Protein AF-A0A9D8SHC4-F1 (afdb_monomer)

Structure (mmCIF, N/CA/C/O backbone):
data_AF-A0A9D8SHC4-F1
#
_entry.id   AF-A0A9D8SHC4-F1
#
loop_
_atom_site.group_PDB
_atom_site.id
_atom_site.type_symbol
_atom_site.label_atom_id
_atom_site.label_alt_id
_atom_site.label_comp_id
_atom_site.label_asym_id
_atom_site.label_entity_id
_atom_site.label_seq_id
_atom_site.pdbx_PDB_ins_code
_atom_site.Cartn_x
_atom_site.Cartn_y
_atom_site.Cartn_z
_atom_site.occupancy
_atom_site.B_iso_or_equiv
_atom_site.auth_seq_id
_atom_site.auth_comp_id
_atom_site.auth_asym_id
_atom_site.auth_atom_id
_atom_site.pdbx_PDB_model_num
ATOM 1 N N . TYR A 1 1 ? 24.421 2.651 -11.722 1.00 79.12 1 TYR A N 1
ATOM 2 C CA . TYR A 1 1 ? 25.883 2.470 -11.825 1.00 79.12 1 TYR A CA 1
ATOM 3 C C . TYR A 1 1 ? 26.238 1.438 -10.784 1.00 79.12 1 TYR A C 1
ATOM 5 O O . TYR A 1 1 ? 25.639 1.507 -9.728 1.00 79.12 1 TYR A O 1
ATOM 13 N N . GLY A 1 2 ? 27.066 0.448 -11.086 1.00 84.69 2 GLY A N 1
ATOM 14 C CA . GLY A 1 2 ? 27.231 -0.722 -10.224 1.00 84.69 2 GLY A CA 1
ATOM 15 C C . GLY A 1 2 ? 27.632 -1.954 -11.015 1.00 84.69 2 GLY A C 1
ATOM 16 O O . GLY A 1 2 ? 27.983 -1.847 -12.187 1.00 84.69 2 GLY A O 1
ATOM 17 N N . SER A 1 3 ? 27.525 -3.120 -10.388 1.00 88.50 3 SER A N 1
ATOM 18 C CA . SER A 1 3 ? 27.647 -4.398 -11.089 1.00 88.50 3 SER A CA 1
ATOM 19 C C . SER A 1 3 ? 26.666 -4.512 -12.257 1.00 88.50 3 SER A C 1
ATOM 21 O O . SER A 1 3 ? 25.496 -4.151 -12.129 1.00 88.50 3 SER A O 1
ATOM 23 N N . LEU A 1 4 ? 27.123 -5.070 -13.375 1.00 89.75 4 LEU A N 1
ATOM 24 C CA . LEU A 1 4 ? 26.248 -5.513 -14.453 1.00 89.75 4 LEU A CA 1
ATOM 25 C C . LEU A 1 4 ? 25.757 -6.928 -14.164 1.00 89.75 4 LEU A C 1
ATOM 27 O O . LEU A 1 4 ? 26.525 -7.797 -13.737 1.00 89.75 4 LEU A O 1
ATOM 31 N N . ILE A 1 5 ? 24.469 -7.145 -14.407 1.00 89.75 5 ILE A N 1
ATOM 32 C CA . ILE A 1 5 ? 23.789 -8.415 -14.176 1.00 89.75 5 ILE A CA 1
ATOM 33 C C . ILE A 1 5 ? 23.020 -8.854 -15.415 1.00 89.75 5 ILE A C 1
ATOM 35 O O . ILE A 1 5 ? 22.594 -8.027 -16.221 1.00 89.75 5 ILE A O 1
ATOM 39 N N . LEU A 1 6 ? 22.814 -10.160 -15.516 1.00 89.00 6 LEU A N 1
ATOM 40 C CA . LEU A 1 6 ? 21.808 -10.780 -16.361 1.00 89.00 6 LEU A CA 1
ATOM 41 C C . LEU A 1 6 ? 20.685 -11.292 -15.458 1.00 89.00 6 LEU A C 1
ATOM 43 O O . LEU A 1 6 ? 20.963 -11.869 -14.408 1.00 89.00 6 LEU A O 1
ATOM 47 N N . ILE A 1 7 ? 19.441 -11.058 -15.868 1.00 90.62 7 ILE A N 1
ATOM 48 C CA . ILE A 1 7 ? 18.246 -11.571 -15.195 1.00 90.62 7 ILE A CA 1
ATOM 49 C C . ILE A 1 7 ? 17.617 -12.604 -16.126 1.00 90.62 7 ILE A C 1
ATOM 51 O O . ILE A 1 7 ? 17.282 -12.266 -17.263 1.00 90.62 7 ILE A O 1
ATOM 55 N N . ASP A 1 8 ? 17.470 -13.838 -15.653 1.00 90.69 8 ASP A N 1
ATOM 56 C CA . ASP A 1 8 ? 16.749 -14.895 -16.355 1.00 90.69 8 ASP A CA 1
ATOM 57 C C . ASP A 1 8 ? 15.315 -15.000 -15.807 1.00 90.69 8 ASP A C 1
ATOM 59 O O . ASP A 1 8 ? 15.115 -15.528 -14.712 1.00 90.69 8 ASP A O 1
ATOM 63 N N . PRO A 1 9 ? 14.298 -14.514 -16.541 1.00 88.50 9 PRO A N 1
ATOM 64 C CA . PRO A 1 9 ? 12.915 -14.547 -16.077 1.00 88.50 9 PRO A CA 1
ATOM 65 C C . PRO A 1 9 ? 12.303 -15.957 -16.079 1.00 88.50 9 PRO A C 1
ATOM 67 O O . PRO A 1 9 ? 11.176 -16.118 -15.616 1.00 88.50 9 PRO A O 1
ATOM 70 N N . GLN A 1 10 ? 12.984 -16.970 -16.629 1.00 89.44 10 GLN A N 1
ATOM 71 C CA . GLN A 1 10 ? 12.513 -18.359 -16.605 1.00 89.44 10 GLN A CA 1
ATOM 72 C C . GLN A 1 10 ? 12.893 -19.073 -15.306 1.00 89.44 10 GLN A C 1
ATOM 74 O O . GLN A 1 10 ? 12.234 -20.040 -14.920 1.00 89.44 10 GLN A O 1
ATOM 79 N N . VAL A 1 11 ? 13.933 -18.595 -14.622 1.00 90.75 11 VAL A N 1
ATOM 80 C CA . VAL A 1 11 ? 14.340 -19.112 -13.319 1.00 90.75 11 VAL A CA 1
ATOM 81 C C . VAL A 1 11 ? 13.438 -18.505 -12.255 1.00 90.75 11 VAL A C 1
ATOM 83 O O . VAL A 1 11 ? 13.309 -17.287 -12.143 1.00 90.75 11 VAL A O 1
ATOM 86 N N . LYS A 1 12 ? 12.810 -19.372 -11.460 1.00 87.19 12 LYS A N 1
ATOM 87 C CA . LYS A 1 12 ? 11.974 -18.944 -10.341 1.00 87.19 12 LYS A CA 1
ATOM 88 C C . LYS A 1 12 ? 12.819 -18.196 -9.313 1.00 87.19 12 LYS A C 1
ATOM 90 O O . LYS A 1 12 ? 13.886 -18.670 -8.930 1.00 87.19 12 LYS A O 1
ATOM 95 N N . ASP A 1 13 ? 12.310 -17.061 -8.843 1.00 83.94 13 ASP A N 1
ATOM 96 C CA . ASP A 1 13 ? 12.918 -16.333 -7.733 1.00 83.94 13 ASP A CA 1
ATOM 97 C C . ASP A 1 13 ? 12.783 -17.144 -6.436 1.00 83.94 13 ASP A C 1
ATOM 99 O O . ASP A 1 13 ? 11.680 -17.464 -5.982 1.00 83.94 13 ASP A O 1
ATOM 103 N N . ASP A 1 14 ? 13.922 -17.498 -5.856 1.00 86.06 14 ASP A N 1
ATOM 104 C CA . ASP A 1 14 ? 14.050 -18.220 -4.595 1.00 86.06 14 ASP A CA 1
ATOM 105 C C . ASP A 1 14 ? 14.291 -17.281 -3.400 1.00 86.06 14 ASP A C 1
ATOM 107 O O . ASP A 1 14 ? 14.556 -17.744 -2.291 1.00 86.06 14 ASP A O 1
ATOM 111 N N . ASN A 1 15 ? 14.186 -15.963 -3.617 1.00 80.25 15 ASN A N 1
ATOM 112 C CA . ASN A 1 15 ? 14.586 -14.895 -2.699 1.00 80.25 15 ASN A CA 1
ATOM 113 C C . ASN A 1 15 ? 16.090 -14.903 -2.353 1.00 80.25 15 ASN A C 1
ATOM 115 O O . ASN A 1 15 ? 16.513 -14.214 -1.423 1.00 80.25 15 ASN A O 1
ATOM 119 N N . LEU A 1 16 ? 16.907 -15.659 -3.094 1.00 86.44 16 LEU A N 1
ATOM 120 C CA . LEU A 1 16 ? 18.363 -15.757 -2.947 1.00 86.44 16 LEU A CA 1
ATOM 121 C C . LEU A 1 16 ? 19.082 -15.411 -4.258 1.00 86.44 16 LEU A C 1
ATOM 123 O O . LEU A 1 16 ? 20.244 -15.768 -4.452 1.00 86.44 16 LEU A O 1
ATOM 127 N N . MET A 1 17 ? 18.410 -14.653 -5.131 1.00 87.12 17 MET A N 1
ATOM 128 C CA . MET A 1 17 ? 18.941 -14.169 -6.405 1.00 87.12 17 MET A CA 1
ATOM 129 C C . MET A 1 17 ? 19.239 -15.277 -7.432 1.00 87.12 17 MET A C 1
ATOM 131 O O . MET A 1 17 ? 20.052 -15.040 -8.324 1.00 87.12 17 MET A O 1
ATOM 135 N N . ALA A 1 18 ? 18.586 -16.450 -7.383 1.00 91.25 18 ALA A N 1
ATOM 136 C CA . ALA A 1 18 ? 18.826 -17.527 -8.361 1.00 91.25 18 ALA A CA 1
ATOM 137 C C . ALA A 1 18 ? 18.662 -17.091 -9.827 1.00 91.25 18 ALA A C 1
ATOM 139 O O . ALA A 1 18 ? 19.400 -17.547 -10.700 1.00 91.25 18 ALA A O 1
ATOM 140 N N . ALA A 1 19 ? 17.726 -16.177 -10.098 1.00 91.62 19 ALA A N 1
ATOM 141 C CA . ALA A 1 19 ? 17.494 -15.622 -11.430 1.00 91.62 19 ALA A CA 1
ATOM 142 C C . ALA A 1 19 ? 18.561 -14.603 -11.877 1.00 91.62 19 ALA A C 1
ATOM 144 O O . ALA A 1 19 ? 18.546 -14.157 -13.024 1.00 91.62 19 ALA A O 1
ATOM 145 N N . ILE A 1 20 ? 19.473 -14.193 -10.990 1.00 91.81 20 ILE A N 1
ATOM 146 C CA . ILE A 1 20 ? 20.444 -13.129 -11.240 1.00 91.81 20 ILE A CA 1
ATOM 147 C C . ILE A 1 20 ? 21.838 -13.727 -11.395 1.00 91.81 20 ILE A C 1
ATOM 149 O O . ILE A 1 20 ? 22.409 -14.310 -10.476 1.00 91.81 20 ILE A O 1
ATOM 153 N N . ARG A 1 21 ? 22.459 -13.463 -12.542 1.00 88.81 21 ARG A N 1
ATOM 154 C CA . ARG A 1 21 ? 23.879 -13.735 -12.767 1.00 88.81 21 ARG A CA 1
ATOM 155 C C . ARG A 1 21 ? 24.660 -12.431 -12.811 1.00 88.81 21 ARG A C 1
ATOM 157 O O . ARG A 1 21 ? 24.413 -11.581 -13.663 1.00 88.81 21 ARG A O 1
ATOM 164 N N . ARG A 1 22 ? 25.660 -12.285 -11.939 1.00 88.81 22 ARG A N 1
ATOM 165 C CA . ARG A 1 22 ? 26.590 -11.146 -11.975 1.00 88.81 22 ARG A CA 1
ATOM 166 C C . ARG A 1 22 ? 27.626 -11.345 -13.086 1.00 88.81 22 ARG A C 1
ATOM 168 O O . ARG A 1 22 ? 28.327 -12.351 -13.100 1.00 88.81 22 ARG A O 1
ATOM 175 N N . ILE A 1 23 ? 27.712 -10.388 -14.009 1.00 88.88 23 ILE A N 1
ATOM 176 C CA . ILE A 1 23 ? 28.666 -10.403 -15.134 1.00 88.88 23 ILE A CA 1
ATOM 177 C C . ILE A 1 23 ? 29.994 -9.748 -14.729 1.00 88.88 23 ILE A C 1
ATOM 179 O O . ILE A 1 23 ? 31.056 -10.153 -15.186 1.00 88.88 23 ILE A O 1
ATOM 183 N N . THR A 1 24 ? 29.944 -8.758 -13.837 1.00 88.94 24 THR A N 1
ATOM 184 C CA . THR A 1 24 ? 31.119 -8.023 -13.339 1.00 88.94 24 THR A CA 1
ATOM 185 C C . THR A 1 24 ? 31.320 -8.308 -11.846 1.00 88.94 24 THR A C 1
ATOM 187 O O . THR A 1 24 ? 30.924 -7.491 -11.008 1.00 88.94 24 THR A O 1
ATOM 190 N N . PRO A 1 25 ? 31.854 -9.487 -11.469 1.00 85.62 25 PRO A N 1
ATOM 191 C CA . PRO A 1 25 ? 32.025 -9.873 -10.066 1.00 85.62 25 PRO A CA 1
ATOM 192 C C . PRO A 1 25 ? 33.078 -9.041 -9.328 1.00 85.62 25 PRO A C 1
ATOM 194 O O . PRO A 1 25 ? 33.133 -9.067 -8.105 1.00 85.62 25 PRO A O 1
ATOM 197 N N . ASP A 1 26 ? 33.890 -8.276 -10.060 1.00 83.75 26 ASP A N 1
ATOM 198 C CA . ASP A 1 26 ? 34.841 -7.313 -9.511 1.00 83.75 26 ASP A CA 1
ATOM 199 C C . ASP A 1 26 ? 34.165 -6.086 -8.877 1.00 83.75 26 ASP A C 1
ATOM 201 O O . ASP A 1 26 ? 34.848 -5.280 -8.245 1.00 83.75 26 ASP A O 1
ATOM 205 N N . GLN A 1 27 ? 32.847 -5.928 -9.042 1.00 84.44 27 GLN A N 1
ATOM 206 C CA . GLN A 1 27 ? 32.063 -4.875 -8.403 1.00 84.44 27 GLN A CA 1
ATOM 207 C C . GLN A 1 27 ? 31.023 -5.442 -7.450 1.00 84.44 27 GLN A C 1
ATOM 209 O O . GLN A 1 27 ? 30.544 -6.570 -7.588 1.00 84.44 27 GLN A O 1
ATOM 214 N N . LEU A 1 28 ? 30.655 -4.602 -6.487 1.00 83.69 28 LEU A N 1
ATOM 215 C CA . LEU A 1 28 ? 29.577 -4.872 -5.551 1.00 83.69 28 LEU A CA 1
ATOM 216 C C . LEU A 1 28 ? 28.238 -4.353 -6.085 1.00 83.69 28 LEU A C 1
ATOM 218 O O . LEU A 1 28 ? 28.172 -3.575 -7.047 1.00 83.69 28 LEU A O 1
ATOM 222 N N . PHE A 1 29 ? 27.154 -4.772 -5.450 1.00 85.06 29 PHE A N 1
ATOM 223 C CA . PHE A 1 29 ? 25.852 -4.143 -5.580 1.00 85.06 29 PHE A CA 1
ATOM 224 C C . PHE A 1 29 ? 25.810 -2.849 -4.747 1.00 85.06 29 PHE A C 1
ATOM 226 O O . PHE A 1 29 ? 25.962 -2.903 -3.523 1.00 85.06 29 PHE A O 1
ATOM 233 N N . PRO A 1 30 ? 25.607 -1.676 -5.380 1.00 76.69 30 PRO A N 1
ATOM 234 C CA . PRO A 1 30 ? 25.737 -0.384 -4.710 1.00 76.69 30 PRO A CA 1
ATOM 235 C C . PRO A 1 30 ? 24.843 -0.178 -3.484 1.00 76.69 30 PRO A C 1
ATOM 237 O O . PRO A 1 30 ? 25.234 0.496 -2.542 1.00 76.69 30 PRO A O 1
ATOM 240 N N . GLU A 1 31 ? 23.647 -0.753 -3.461 1.00 74.56 31 GLU A N 1
ATOM 241 C CA . GLU A 1 31 ? 22.685 -0.478 -2.386 1.00 74.56 31 GLU A CA 1
ATOM 242 C C . GLU A 1 31 ? 22.618 -1.588 -1.332 1.00 74.56 31 GLU A C 1
ATOM 244 O O . GLU A 1 31 ? 22.220 -1.327 -0.197 1.00 74.56 31 GLU A O 1
ATOM 249 N N . SER A 1 32 ? 23.067 -2.800 -1.665 1.00 76.38 32 SER A N 1
ATOM 250 C CA . SER A 1 32 ? 22.987 -3.969 -0.781 1.00 76.38 32 SER A CA 1
ATOM 251 C C . SER A 1 32 ? 24.331 -4.404 -0.194 1.00 76.38 32 SER A C 1
ATOM 253 O O . SER A 1 32 ? 24.356 -4.917 0.919 1.00 76.38 32 SER A O 1
ATOM 255 N N . GLU A 1 33 ? 25.456 -4.166 -0.875 1.00 78.06 33 GLU A N 1
ATOM 256 C CA . GLU A 1 33 ? 26.766 -4.694 -0.456 1.00 78.06 33 GLU A CA 1
ATOM 257 C C . GLU A 1 33 ? 27.743 -3.612 0.043 1.00 78.06 33 GLU A C 1
ATOM 259 O O . GLU A 1 33 ? 28.672 -3.928 0.788 1.00 78.06 33 GLU A O 1
ATOM 264 N N . ILE A 1 34 ? 27.533 -2.322 -0.277 1.00 68.56 34 ILE A N 1
ATOM 265 C CA . ILE A 1 34 ? 28.439 -1.230 0.162 1.00 68.56 34 ILE A CA 1
ATOM 266 C C . ILE A 1 34 ? 28.543 -1.144 1.690 1.00 68.56 34 ILE A C 1
ATOM 268 O O . ILE A 1 34 ? 29.620 -0.873 2.224 1.00 68.56 34 ILE A O 1
ATOM 272 N N . ARG A 1 35 ? 27.442 -1.399 2.412 1.00 61.75 35 ARG A N 1
ATOM 273 C CA . ARG A 1 35 ? 27.389 -1.301 3.884 1.00 61.75 35 ARG A CA 1
ATOM 274 C C . ARG A 1 35 ? 28.319 -2.292 4.600 1.00 61.75 35 ARG A C 1
ATOM 276 O O . ARG A 1 35 ? 28.530 -2.147 5.799 1.00 61.75 35 ARG A O 1
ATOM 283 N N . HIS A 1 36 ? 28.908 -3.245 3.876 1.00 56.78 36 HIS A N 1
ATOM 284 C CA . HIS A 1 36 ? 29.832 -4.254 4.395 1.00 56.78 36 HIS A CA 1
ATOM 285 C C . HIS A 1 36 ? 31.318 -3.935 4.130 1.00 56.78 36 HIS A C 1
ATOM 287 O O . HIS A 1 36 ? 32.153 -4.835 4.146 1.00 56.78 36 HIS A O 1
ATOM 293 N N . GLY A 1 37 ? 31.672 -2.658 3.925 1.00 52.78 37 GLY A N 1
ATOM 294 C CA . GLY A 1 37 ? 33.072 -2.202 3.875 1.00 52.78 37 GLY A CA 1
ATOM 295 C C . GLY A 1 37 ? 33.707 -2.186 2.480 1.00 52.78 37 GLY A C 1
ATOM 296 O O . GLY A 1 37 ? 34.930 -2.146 2.359 1.00 52.78 37 GLY A O 1
ATOM 297 N N . GLY A 1 38 ? 32.892 -2.216 1.423 1.00 55.50 38 GLY A N 1
ATOM 298 C CA . GLY A 1 38 ? 33.356 -2.161 0.039 1.00 55.50 38 GLY A CA 1
ATOM 299 C C . GLY A 1 38 ? 33.808 -0.772 -0.418 1.00 55.50 38 GLY A C 1
ATOM 300 O O . GLY A 1 38 ? 33.253 0.2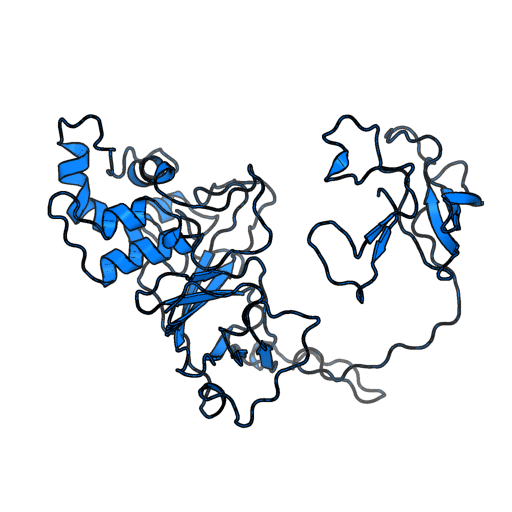47 -0.009 1.00 55.50 38 GLY A O 1
ATOM 301 N N . THR A 1 39 ? 34.795 -0.726 -1.319 1.00 59.25 39 THR A N 1
ATOM 302 C CA . THR A 1 39 ? 35.121 0.497 -2.073 1.00 59.25 39 THR A CA 1
ATOM 303 C C . THR A 1 39 ? 34.015 0.824 -3.084 1.00 59.25 39 THR A C 1
ATOM 305 O O . THR A 1 39 ? 33.149 -0.003 -3.365 1.00 59.25 39 THR A O 1
ATOM 308 N N . ASN A 1 40 ? 34.018 2.054 -3.608 1.00 63.00 40 ASN A N 1
ATOM 309 C CA . ASN A 1 40 ? 32.971 2.589 -4.481 1.00 63.00 40 ASN A CA 1
ATOM 310 C C . ASN A 1 40 ? 32.655 1.653 -5.676 1.00 63.00 40 ASN A C 1
ATOM 312 O O . ASN A 1 40 ? 33.487 1.533 -6.579 1.00 63.00 40 ASN A O 1
ATOM 316 N N . PRO A 1 41 ? 31.465 1.023 -5.726 1.00 65.25 41 PRO A N 1
ATOM 317 C CA . PRO A 1 41 ? 31.156 -0.015 -6.710 1.00 65.25 41 PRO A CA 1
ATOM 318 C C . PRO A 1 41 ? 30.604 0.530 -8.029 1.00 65.25 41 PRO A C 1
ATOM 320 O O . PRO A 1 41 ? 30.234 -0.233 -8.920 1.00 65.25 41 PRO A O 1
ATOM 323 N N . ASN A 1 42 ? 30.518 1.852 -8.177 1.00 78.06 42 ASN A N 1
ATOM 324 C CA . ASN A 1 42 ? 29.835 2.508 -9.290 1.00 78.06 42 ASN A CA 1
ATOM 325 C C . ASN A 1 42 ? 30.691 2.584 -10.563 1.00 78.06 42 ASN A C 1
ATOM 327 O O . ASN A 1 42 ? 30.701 3.611 -11.244 1.00 78.06 42 ASN A O 1
ATOM 331 N N . ARG A 1 43 ? 31.415 1.507 -10.889 1.00 85.00 43 ARG A N 1
ATOM 332 C CA . ARG A 1 43 ? 32.349 1.498 -12.018 1.00 85.00 43 ARG A CA 1
ATOM 333 C C . ARG A 1 43 ? 31.707 1.170 -13.351 1.00 85.00 43 ARG A C 1
ATOM 335 O O . ARG A 1 43 ? 32.214 1.664 -14.347 1.00 85.00 43 ARG A O 1
ATOM 342 N N . TYR A 1 44 ? 30.618 0.399 -13.391 1.00 89.56 44 TYR A N 1
ATOM 343 C CA . TYR A 1 44 ? 29.907 0.113 -14.642 1.00 89.56 44 TYR A CA 1
ATOM 344 C C . TYR A 1 44 ? 28.541 0.791 -14.710 1.00 89.56 44 TYR A C 1
ATOM 346 O O . TYR A 1 44 ? 27.907 1.073 -13.689 1.00 89.56 44 TYR A O 1
ATOM 354 N N . ALA A 1 45 ? 28.069 1.044 -15.928 1.00 88.06 45 ALA A N 1
ATOM 355 C CA . ALA A 1 45 ? 26.713 1.513 -16.190 1.00 88.06 45 ALA A CA 1
ATOM 356 C C . ALA A 1 45 ? 26.266 1.208 -17.624 1.00 88.06 45 ALA A C 1
ATOM 358 O O . ALA A 1 45 ? 27.076 0.798 -18.460 1.00 88.06 45 ALA A O 1
ATOM 359 N N . THR A 1 46 ? 24.970 1.443 -17.873 1.00 86.19 46 THR A N 1
ATOM 360 C CA . THR A 1 46 ? 24.378 1.618 -19.213 1.00 86.19 46 THR A CA 1
ATOM 361 C C . THR A 1 46 ? 24.827 0.531 -20.189 1.00 86.19 46 THR A C 1
ATOM 363 O O . THR A 1 46 ? 25.445 0.809 -21.217 1.00 86.19 46 THR A O 1
ATOM 366 N N . ALA A 1 47 ? 24.599 -0.726 -19.805 1.00 89.69 47 ALA A N 1
ATOM 367 C CA . ALA A 1 47 ? 24.958 -1.867 -20.628 1.00 89.69 47 ALA A CA 1
ATOM 368 C C . ALA A 1 47 ? 23.954 -2.049 -21.770 1.00 89.69 47 ALA A C 1
ATOM 370 O O . ALA A 1 47 ? 22.743 -1.978 -21.567 1.00 89.69 47 ALA A O 1
ATOM 371 N N . HIS A 1 48 ? 24.466 -2.335 -22.960 1.00 91.44 48 HIS A N 1
ATOM 372 C CA . HIS A 1 48 ? 23.685 -2.681 -24.132 1.00 91.44 48 HIS A CA 1
ATOM 373 C C . HIS A 1 48 ? 24.115 -4.069 -24.635 1.00 91.44 48 HIS A C 1
ATOM 375 O O . HIS A 1 48 ? 25.248 -4.222 -25.106 1.00 91.44 48 HIS A O 1
ATOM 381 N N . PRO A 1 49 ? 23.237 -5.086 -24.596 1.00 91.12 49 PRO A N 1
ATOM 382 C CA . PRO A 1 49 ? 23.579 -6.424 -25.066 1.00 91.12 49 PRO A CA 1
ATOM 383 C C . PRO A 1 49 ? 23.758 -6.446 -26.591 1.00 91.12 49 PRO A C 1
ATOM 385 O O . PRO A 1 49 ? 22.898 -5.981 -27.351 1.00 91.12 49 PRO A O 1
ATOM 388 N N . LEU A 1 50 ? 24.893 -6.980 -27.047 1.00 90.75 50 LEU A N 1
ATOM 389 C CA . LEU A 1 50 ? 25.145 -7.292 -28.458 1.00 90.75 50 LEU A CA 1
ATOM 390 C C . LEU A 1 50 ? 24.767 -8.745 -28.763 1.00 90.75 50 LEU A C 1
ATOM 392 O O . LEU A 1 50 ? 24.175 -9.007 -29.810 1.00 90.75 50 LEU A O 1
ATOM 396 N N . SER A 1 51 ? 25.064 -9.647 -27.825 1.00 90.56 51 SER A N 1
ATOM 397 C CA . SER A 1 51 ? 24.676 -11.060 -27.796 1.00 90.56 51 SER A CA 1
ATOM 398 C C . SER A 1 51 ? 24.554 -11.534 -26.339 1.00 90.56 51 SER A C 1
ATOM 400 O O . SER A 1 51 ? 24.718 -10.739 -25.417 1.00 90.56 51 SER A O 1
ATOM 402 N N . GLU A 1 52 ? 24.313 -12.827 -26.116 1.00 88.25 52 GLU A N 1
ATOM 403 C CA . GLU A 1 52 ? 24.377 -13.437 -24.775 1.00 88.25 52 GLU A CA 1
ATOM 404 C C . GLU A 1 52 ? 25.790 -13.411 -24.169 1.00 88.25 52 GLU A C 1
ATOM 406 O O . GLU A 1 52 ? 25.958 -13.587 -22.965 1.00 88.25 52 GLU A O 1
ATOM 411 N N . GLN A 1 53 ? 26.818 -13.197 -24.997 1.00 91.88 53 GLN A N 1
ATOM 412 C CA . GLN A 1 53 ? 28.221 -13.244 -24.586 1.00 91.88 53 GLN A CA 1
ATOM 413 C C . GLN A 1 53 ? 28.892 -11.873 -24.530 1.00 91.88 53 GL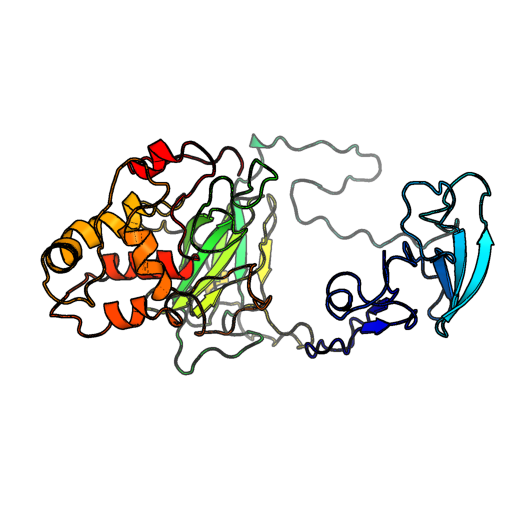N A C 1
ATOM 415 O O . GLN A 1 53 ? 29.836 -11.716 -23.763 1.00 91.88 53 GLN A O 1
ATOM 420 N N . PHE A 1 54 ? 28.425 -10.901 -25.319 1.00 93.69 54 PHE A N 1
ATOM 421 C CA . PHE A 1 54 ? 29.072 -9.599 -25.478 1.00 93.69 54 PHE A CA 1
ATOM 422 C C . PHE A 1 54 ? 28.113 -8.437 -25.239 1.00 93.69 54 PHE A C 1
ATOM 424 O O . PHE A 1 54 ? 26.982 -8.414 -25.733 1.00 93.69 54 PHE A O 1
ATOM 431 N N . TYR A 1 55 ? 28.624 -7.417 -24.558 1.00 93.75 55 TYR A N 1
ATOM 432 C CA . TYR A 1 55 ? 27.895 -6.228 -24.144 1.00 93.75 55 TYR A CA 1
ATOM 433 C C . TYR A 1 55 ? 28.747 -4.995 -24.424 1.00 93.75 55 TYR A C 1
ATOM 435 O O . TYR A 1 55 ? 29.951 -4.997 -24.185 1.00 93.75 55 TYR A O 1
ATOM 443 N N . ILE A 1 56 ? 28.127 -3.914 -24.884 1.00 94.94 56 ILE A N 1
ATOM 444 C CA . ILE A 1 56 ? 28.741 -2.593 -24.746 1.00 94.94 56 ILE A CA 1
ATOM 445 C C . ILE A 1 56 ? 28.386 -2.090 -23.360 1.00 94.94 56 ILE A C 1
ATOM 447 O O . ILE A 1 56 ? 27.227 -2.169 -22.963 1.00 94.94 56 ILE A O 1
ATOM 451 N N . CYS A 1 57 ? 29.352 -1.568 -22.622 1.00 94.06 57 CYS A N 1
ATOM 452 C CA . CYS A 1 57 ? 29.090 -0.943 -21.339 1.00 94.06 57 CYS A CA 1
ATOM 453 C C . CYS A 1 57 ? 29.926 0.313 -21.149 1.00 94.06 57 CYS A C 1
ATOM 455 O O . CYS A 1 57 ? 30.936 0.543 -21.815 1.00 94.06 57 CYS A O 1
ATOM 457 N N . VAL A 1 58 ? 29.516 1.104 -20.171 1.00 92.88 58 VAL A N 1
ATOM 458 C CA . VAL A 1 58 ? 30.329 2.182 -19.631 1.00 92.88 58 VAL A CA 1
ATOM 459 C C . VAL A 1 58 ? 31.173 1.628 -18.492 1.00 92.88 58 VAL A C 1
ATOM 461 O O . VAL A 1 58 ? 30.641 0.889 -17.666 1.00 92.88 58 VAL A O 1
ATOM 464 N N . TYR A 1 59 ? 32.463 1.973 -18.447 1.00 91.69 59 TYR A N 1
ATOM 465 C CA . TYR A 1 59 ? 33.365 1.582 -17.360 1.00 91.69 59 TYR A CA 1
ATOM 466 C C . TYR A 1 59 ? 34.310 2.720 -16.934 1.00 91.69 59 TYR A C 1
ATOM 468 O O . TYR A 1 59 ? 34.863 3.438 -17.777 1.00 91.69 59 TYR A O 1
ATOM 476 N N . ASP A 1 60 ? 34.489 2.875 -15.620 1.00 88.44 60 ASP A N 1
ATOM 477 C CA . ASP A 1 60 ? 35.490 3.739 -14.986 1.00 88.44 60 ASP A CA 1
ATOM 478 C C . ASP A 1 60 ? 36.678 2.897 -14.461 1.00 88.44 60 ASP A C 1
ATOM 480 O O . ASP A 1 60 ? 36.550 2.219 -13.436 1.00 88.44 60 ASP A O 1
ATOM 484 N N . PRO A 1 61 ? 37.850 2.930 -15.128 1.00 84.94 61 PRO A N 1
ATOM 485 C CA . PRO A 1 61 ? 39.045 2.212 -14.702 1.00 84.94 61 PRO A CA 1
ATOM 486 C C . PRO A 1 61 ? 39.714 2.827 -13.472 1.00 84.94 61 PRO A C 1
ATOM 488 O O . PRO A 1 61 ? 40.494 2.139 -12.815 1.00 84.94 61 PRO A O 1
ATOM 491 N N . PHE A 1 62 ? 39.432 4.092 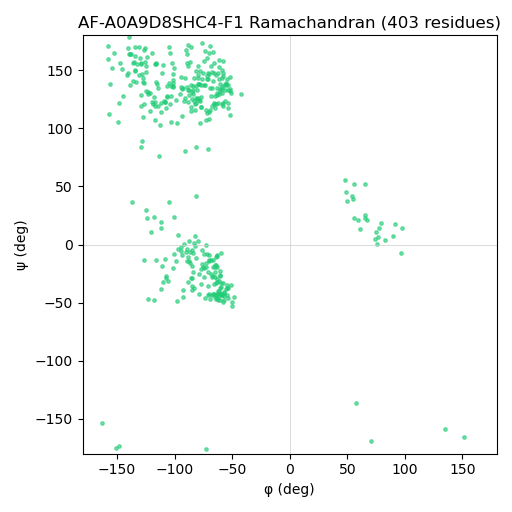-13.155 1.00 78.38 62 PHE A N 1
ATOM 492 C CA . PHE A 1 62 ? 40.055 4.791 -12.036 1.00 78.38 62 PHE A CA 1
ATOM 493 C C . PHE A 1 62 ? 39.321 4.499 -10.729 1.00 78.38 62 PHE A C 1
ATOM 495 O O . PHE A 1 62 ? 39.941 4.465 -9.668 1.00 78.38 62 PHE A O 1
ATOM 502 N N . GLY A 1 63 ? 38.014 4.224 -10.801 1.00 70.56 63 GLY A N 1
ATOM 503 C CA . GLY A 1 63 ? 37.207 3.858 -9.640 1.00 70.56 63 GLY A CA 1
ATOM 504 C C . GLY A 1 63 ? 37.078 4.981 -8.620 1.00 70.56 63 GLY A C 1
ATOM 505 O O . GLY A 1 63 ? 36.833 4.717 -7.440 1.00 70.56 63 GLY A O 1
ATOM 506 N N . VAL A 1 64 ? 37.276 6.220 -9.066 1.00 60.16 64 VAL A N 1
ATOM 507 C CA . VAL A 1 64 ? 37.206 7.403 -8.224 1.00 60.16 64 VAL A CA 1
ATOM 508 C C . VAL A 1 64 ? 35.993 8.199 -8.671 1.00 60.16 64 VAL A C 1
ATOM 510 O O . VAL A 1 64 ? 36.032 8.924 -9.663 1.00 60.16 64 VAL A O 1
ATOM 513 N N . TRP A 1 65 ? 34.907 8.116 -7.900 1.00 56.31 65 TRP A N 1
ATOM 514 C CA . TRP A 1 65 ? 33.864 9.136 -7.976 1.00 56.31 65 TRP A CA 1
ATOM 515 C C . TRP A 1 65 ? 34.435 10.411 -7.360 1.00 56.31 65 TRP A C 1
ATOM 517 O O . TRP A 1 65 ? 34.294 10.679 -6.171 1.00 56.31 65 TRP A O 1
ATOM 527 N N . ASN A 1 66 ? 35.198 11.138 -8.163 1.00 54.44 66 ASN A N 1
ATOM 528 C CA . ASN A 1 66 ? 35.770 12.416 -7.806 1.00 54.44 66 ASN A CA 1
ATOM 529 C C . ASN A 1 66 ? 35.179 13.451 -8.760 1.00 54.44 66 ASN A C 1
ATOM 531 O O . ASN A 1 66 ? 35.350 13.360 -9.976 1.00 54.44 66 ASN A O 1
ATOM 535 N N . ALA A 1 67 ? 34.476 14.423 -8.178 1.00 56.56 67 ALA A N 1
ATOM 536 C CA . ALA A 1 67 ? 33.835 15.532 -8.875 1.00 56.56 67 ALA A CA 1
ATOM 537 C C . ALA A 1 67 ? 34.820 16.415 -9.675 1.00 56.56 67 ALA A C 1
ATOM 539 O O . ALA A 1 67 ? 34.382 17.285 -10.420 1.00 56.56 67 ALA A O 1
ATOM 540 N N . HIS A 1 68 ? 36.134 16.194 -9.541 1.00 56.62 68 HIS A N 1
ATOM 541 C CA . HIS A 1 68 ? 37.191 16.922 -10.246 1.00 56.62 68 HIS A CA 1
ATOM 542 C C . HIS A 1 68 ? 37.665 16.272 -11.556 1.00 56.62 68 HIS A C 1
ATOM 544 O O . HIS A 1 68 ? 38.416 16.910 -12.290 1.00 56.62 68 HIS A O 1
ATOM 550 N N . PHE A 1 69 ? 37.247 15.044 -11.882 1.00 62.75 69 PHE A N 1
ATOM 551 C CA . PHE A 1 69 ? 37.562 14.440 -13.180 1.00 62.75 69 PHE A CA 1
ATOM 552 C C . PHE A 1 69 ? 36.382 14.573 -14.144 1.00 62.75 69 PHE A C 1
ATOM 554 O O . PHE A 1 69 ? 35.276 14.102 -13.877 1.00 62.75 69 PHE A O 1
ATOM 561 N N . THR A 1 70 ? 36.628 15.174 -15.304 1.00 68.25 70 THR A N 1
ATOM 562 C CA . THR A 1 70 ? 35.608 15.373 -16.340 1.00 68.25 70 THR A CA 1
ATOM 563 C C . THR A 1 70 ? 35.445 14.149 -17.257 1.00 68.25 70 THR A C 1
ATOM 565 O O . THR A 1 70 ? 34.386 13.985 -17.862 1.00 68.25 70 THR A O 1
ATOM 568 N N . ASN A 1 71 ? 36.421 13.228 -17.302 1.00 77.06 71 ASN A N 1
ATOM 569 C CA . ASN A 1 71 ? 36.549 12.137 -18.288 1.00 77.06 71 ASN A CA 1
ATOM 570 C C . ASN A 1 71 ? 36.664 10.705 -17.703 1.00 77.06 71 ASN A C 1
ATOM 572 O O . ASN A 1 71 ? 37.295 9.827 -18.295 1.00 77.06 71 ASN A O 1
ATOM 576 N N . ASN A 1 72 ? 36.063 10.442 -16.537 1.00 82.12 72 ASN A N 1
ATOM 577 C CA . ASN A 1 72 ? 36.196 9.150 -15.839 1.00 82.12 72 ASN A CA 1
ATOM 578 C C . ASN A 1 72 ? 35.733 7.943 -16.667 1.00 82.12 72 ASN A C 1
ATOM 580 O O . ASN A 1 72 ? 36.390 6.898 -16.695 1.00 82.12 72 ASN A O 1
ATOM 584 N N . PHE A 1 73 ? 34.600 8.085 -17.351 1.00 88.75 73 PHE A N 1
ATOM 585 C CA . PHE A 1 73 ? 33.936 6.977 -18.026 1.00 88.75 73 PHE A CA 1
ATOM 586 C C . PHE A 1 73 ? 34.360 6.843 -19.488 1.00 88.75 73 PHE A C 1
ATOM 588 O O . PHE A 1 73 ? 34.397 7.823 -20.230 1.00 88.75 73 PHE A O 1
ATOM 595 N N . GLY A 1 74 ? 34.642 5.605 -19.897 1.00 93.00 74 GLY A N 1
ATOM 596 C CA . GLY A 1 74 ? 34.832 5.228 -21.298 1.00 93.00 74 GLY A CA 1
ATOM 597 C C . GLY A 1 74 ? 33.812 4.180 -21.732 1.00 93.00 74 GLY A C 1
ATOM 598 O O . GLY A 1 74 ? 33.179 3.536 -20.892 1.00 93.00 74 GLY A O 1
ATOM 599 N N . ILE A 1 75 ? 33.691 3.994 -23.044 1.00 95.00 75 ILE A N 1
ATOM 600 C CA . ILE A 1 75 ? 32.883 2.940 -23.658 1.00 95.00 75 ILE A CA 1
ATOM 601 C C . ILE A 1 75 ? 33.763 1.710 -23.868 1.00 95.00 75 ILE A C 1
ATOM 603 O O . ILE A 1 75 ? 34.819 1.795 -24.499 1.00 95.00 75 ILE A O 1
ATOM 607 N N . TYR A 1 76 ? 33.320 0.567 -23.358 1.00 95.44 76 TYR A N 1
ATOM 608 C CA . TYR A 1 76 ? 34.034 -0.702 -23.420 1.00 95.44 76 TYR A CA 1
ATOM 609 C C . TYR A 1 76 ? 33.157 -1.782 -24.050 1.00 95.44 76 TYR A C 1
ATOM 611 O O . TYR A 1 76 ? 31.938 -1.788 -23.884 1.00 95.44 76 TYR A O 1
ATOM 619 N N . LEU A 1 77 ? 33.800 -2.715 -24.744 1.00 95.69 77 LEU A N 1
ATOM 620 C CA . LEU A 1 77 ? 33.251 -4.033 -25.016 1.00 95.69 77 LEU A CA 1
ATOM 621 C C . LEU A 1 77 ? 33.561 -4.914 -23.805 1.00 95.69 77 LEU A C 1
ATOM 623 O O . LEU A 1 77 ? 34.720 -5.027 -23.407 1.00 95.69 77 LEU A O 1
ATOM 627 N N . LEU A 1 78 ? 32.526 -5.507 -23.231 1.00 95.19 78 LEU A N 1
ATOM 628 C CA . LEU A 1 78 ? 32.583 -6.430 -22.108 1.00 95.19 78 LEU A CA 1
ATOM 629 C C . LEU A 1 78 ? 32.094 -7.800 -22.570 1.00 95.19 78 LEU A C 1
ATOM 631 O O . LEU A 1 78 ? 31.088 -7.885 -23.277 1.00 95.19 78 LEU A O 1
ATOM 635 N N . ASP A 1 79 ? 32.764 -8.862 -22.139 1.00 92.50 79 ASP A N 1
ATOM 636 C CA . ASP A 1 79 ? 32.257 -10.225 -22.295 1.00 92.50 79 ASP A CA 1
ATOM 637 C C . ASP A 1 79 ? 31.714 -10.815 -20.980 1.00 92.50 79 ASP A C 1
ATOM 639 O O . ASP A 1 79 ? 31.896 -10.263 -19.893 1.00 92.50 79 ASP A O 1
ATOM 643 N N . VAL A 1 80 ? 31.039 -11.964 -21.074 1.00 89.00 80 VAL A N 1
ATOM 644 C CA . VAL A 1 80 ? 30.494 -12.704 -19.916 1.00 89.00 80 VAL A CA 1
ATOM 645 C C . VAL A 1 80 ? 31.543 -13.232 -18.932 1.00 89.00 80 VAL A C 1
ATOM 647 O O . VAL A 1 80 ? 31.165 -13.712 -17.861 1.00 89.00 80 VAL A O 1
ATOM 650 N N . PHE A 1 81 ? 32.830 -13.182 -19.279 1.00 86.62 81 PHE A N 1
ATOM 651 C CA . PHE A 1 81 ? 33.939 -13.605 -18.421 1.00 86.62 81 PHE A CA 1
ATOM 652 C C . PHE A 1 81 ? 34.587 -12.421 -17.684 1.00 86.62 81 PHE A C 1
ATOM 654 O O . PHE A 1 81 ? 35.471 -12.629 -16.854 1.00 86.62 81 PHE A O 1
ATOM 661 N N . GLY A 1 82 ? 34.140 -11.188 -17.955 1.00 85.69 82 GLY A N 1
ATOM 662 C CA . GLY A 1 82 ? 34.649 -9.965 -17.334 1.00 85.69 82 GLY A CA 1
ATOM 663 C C . GLY A 1 82 ? 35.819 -9.313 -18.082 1.00 85.69 82 GLY A C 1
ATOM 664 O O . GLY A 1 82 ? 36.400 -8.338 -17.579 1.00 85.69 82 GLY A O 1
ATOM 665 N N . ASN A 1 83 ? 36.175 -9.809 -19.275 1.00 91.12 83 ASN A N 1
ATOM 666 C CA . ASN A 1 83 ? 37.197 -9.171 -20.103 1.00 91.12 83 ASN A CA 1
ATOM 667 C C . ASN A 1 83 ? 36.656 -7.872 -20.692 1.00 91.12 83 ASN A C 1
ATOM 669 O O . ASN A 1 83 ? 35.490 -7.773 -21.071 1.00 91.12 83 ASN A O 1
ATOM 673 N N . ARG A 1 84 ? 37.530 -6.869 -20.778 1.00 93.00 84 ARG A N 1
ATOM 674 C CA . ARG A 1 84 ? 37.177 -5.508 -21.179 1.00 93.00 84 ARG A CA 1
ATOM 675 C C . ARG A 1 84 ? 38.107 -5.019 -22.273 1.00 93.00 84 ARG A C 1
ATOM 677 O O . ARG A 1 84 ? 39.323 -5.007 -22.096 1.00 93.00 84 ARG A O 1
ATOM 684 N N . THR A 1 85 ? 37.532 -4.524 -23.358 1.00 96.06 85 THR A N 1
ATOM 685 C CA . THR A 1 85 ? 38.265 -3.842 -24.427 1.00 96.06 85 THR A CA 1
ATOM 686 C C . THR A 1 85 ? 37.760 -2.415 -24.532 1.00 96.06 85 THR A C 1
ATOM 688 O O . THR A 1 85 ? 36.571 -2.193 -24.745 1.00 96.06 85 THR A O 1
ATOM 691 N N . LEU A 1 86 ? 38.651 -1.437 -24.365 1.00 96.00 86 LEU A N 1
ATOM 692 C CA . LEU A 1 86 ? 38.304 -0.032 -24.562 1.00 96.00 86 LEU A CA 1
ATOM 693 C C . LEU A 1 86 ? 37.937 0.192 -26.034 1.00 96.00 86 LEU A C 1
ATOM 695 O O . LEU A 1 86 ? 38.763 -0.042 -26.912 1.00 96.00 86 LEU A O 1
ATOM 699 N N . LEU A 1 87 ? 36.713 0.651 -26.291 1.00 95.56 87 LEU A N 1
ATOM 700 C CA . LEU A 1 87 ? 36.259 1.028 -27.631 1.00 95.56 87 LEU A CA 1
ATOM 701 C C . LEU A 1 87 ? 36.486 2.513 -27.882 1.00 95.56 87 LEU A C 1
ATOM 703 O O . LEU A 1 87 ? 36.958 2.902 -28.946 1.00 95.56 87 LEU A O 1
ATOM 707 N N . TYR A 1 88 ? 36.138 3.344 -26.900 1.00 95.00 88 TYR A N 1
ATOM 708 C CA . TYR A 1 88 ? 36.260 4.786 -27.030 1.00 95.00 88 TYR A CA 1
ATOM 709 C C . TYR A 1 88 ? 36.372 5.465 -25.668 1.00 95.00 88 TYR A C 1
ATOM 711 O O . TYR A 1 88 ? 35.659 5.128 -24.719 1.00 95.00 88 TYR A O 1
ATOM 719 N N . ARG A 1 89 ? 37.261 6.452 -25.586 1.00 93.06 89 ARG A N 1
ATOM 720 C CA . ARG A 1 89 ? 37.374 7.372 -24.460 1.00 93.06 89 ARG A CA 1
ATOM 721 C C . ARG A 1 89 ? 37.771 8.731 -24.994 1.00 93.06 89 ARG A C 1
ATOM 723 O O . ARG A 1 89 ? 38.770 8.849 -25.700 1.00 93.06 89 ARG A O 1
ATOM 730 N N . ASP A 1 90 ? 37.003 9.731 -24.609 1.00 92.12 90 ASP A N 1
ATOM 731 C CA . ASP A 1 90 ? 37.362 11.112 -24.845 1.00 92.12 90 ASP A CA 1
ATOM 732 C C . ASP A 1 90 ? 38.299 11.601 -23.719 1.00 92.12 90 ASP A C 1
ATOM 734 O O . ASP A 1 90 ? 38.084 11.277 -22.547 1.00 92.12 90 ASP A O 1
ATOM 738 N N . PRO A 1 91 ? 39.380 12.333 -24.032 1.00 88.56 91 PRO A N 1
ATOM 739 C CA . PRO A 1 91 ? 40.307 12.831 -23.021 1.00 88.56 91 PRO A CA 1
ATOM 740 C C . PRO A 1 91 ? 39.742 13.986 -22.181 1.00 88.56 91 PRO A C 1
ATOM 742 O O . PRO A 1 91 ? 40.303 14.272 -21.128 1.00 88.56 91 PRO A O 1
ATOM 745 N N . GLN A 1 92 ? 38.667 14.647 -22.606 1.00 89.25 92 GLN A N 1
ATOM 746 C CA . GLN A 1 92 ? 38.100 15.827 -21.949 1.00 89.25 92 GLN A CA 1
ATOM 747 C C . GLN A 1 92 ? 36.755 15.543 -21.276 1.00 89.25 92 GLN A C 1
ATOM 749 O O . GLN A 1 92 ? 36.476 16.138 -20.232 1.00 89.25 92 GLN A O 1
ATOM 754 N N . ILE A 1 93 ? 35.948 14.629 -21.825 1.00 89.50 93 ILE A N 1
ATOM 755 C CA . ILE A 1 93 ? 34.600 14.327 -21.319 1.00 89.50 93 ILE A CA 1
ATOM 756 C C . ILE A 1 93 ? 34.380 12.844 -21.009 1.00 89.50 93 ILE A C 1
ATOM 758 O O . ILE A 1 93 ? 35.038 11.952 -21.530 1.00 89.50 93 ILE A O 1
ATOM 762 N N . SER A 1 94 ? 33.410 12.571 -20.138 1.00 89.06 94 SER A N 1
ATOM 763 C CA . SER A 1 94 ? 32.975 11.213 -19.816 1.00 89.06 94 SER A CA 1
ATOM 764 C C . SER A 1 94 ? 32.061 10.683 -20.914 1.00 89.06 94 SER A C 1
ATOM 766 O O . SER A 1 94 ? 31.015 11.270 -21.185 1.00 89.06 94 SER A O 1
ATOM 768 N N . CYS A 1 95 ? 32.404 9.537 -21.493 1.00 91.00 95 CYS A N 1
ATOM 769 C CA . CYS A 1 95 ? 31.571 8.881 -22.496 1.00 91.00 95 CYS A CA 1
ATOM 770 C C . CYS A 1 95 ? 30.565 7.954 -21.806 1.00 91.00 95 CYS A C 1
ATOM 772 O O . CYS A 1 95 ? 30.965 7.054 -21.062 1.00 91.00 95 CYS A O 1
ATOM 774 N N . ARG A 1 96 ? 29.264 8.166 -22.040 1.00 88.88 96 ARG A N 1
ATOM 775 C CA . ARG A 1 96 ? 28.171 7.378 -21.445 1.00 88.88 96 ARG A CA 1
ATOM 776 C C . ARG A 1 96 ? 27.111 6.988 -22.477 1.00 88.88 96 ARG A C 1
ATOM 778 O O . ARG A 1 96 ? 27.153 7.481 -23.599 1.00 88.88 96 ARG A O 1
ATOM 785 N N . ASP A 1 97 ? 26.195 6.097 -22.088 1.00 88.12 97 ASP A N 1
ATOM 786 C CA . ASP A 1 97 ? 24.951 5.796 -22.819 1.00 88.12 97 ASP A CA 1
ATOM 787 C C . ASP A 1 97 ? 25.152 5.414 -24.297 1.00 88.12 97 ASP A C 1
ATOM 789 O O . ASP A 1 97 ? 24.417 5.845 -25.185 1.00 88.12 97 ASP A O 1
ATOM 793 N N . ALA A 1 98 ? 26.169 4.596 -24.588 1.00 90.00 98 ALA A N 1
ATOM 794 C CA . ALA A 1 98 ? 26.424 4.147 -25.952 1.00 90.00 98 ALA A CA 1
ATOM 795 C C . ALA A 1 98 ? 25.282 3.257 -26.472 1.00 90.00 98 ALA A C 1
ATOM 797 O O . ALA A 1 98 ? 25.019 2.177 -25.940 1.00 90.00 98 ALA A O 1
ATOM 798 N N . PHE A 1 99 ? 24.658 3.681 -27.572 1.00 89.25 99 PHE A N 1
ATOM 799 C CA . PHE A 1 99 ? 23.647 2.912 -28.293 1.00 89.25 99 PHE A CA 1
ATOM 800 C C . PHE A 1 99 ? 24.152 2.528 -29.690 1.00 89.25 99 PHE A C 1
ATOM 802 O O . PHE A 1 99 ? 24.404 3.409 -30.513 1.00 89.25 99 PHE A O 1
ATOM 809 N N . PRO A 1 100 ? 24.264 1.225 -30.008 1.00 88.44 100 PRO A N 1
ATOM 810 C CA . PRO A 1 100 ? 24.607 0.776 -31.351 1.00 88.44 100 PRO A CA 1
ATOM 811 C C . PRO A 1 100 ? 23.573 1.219 -32.391 1.00 88.44 100 PRO A C 1
ATOM 813 O O . PRO A 1 100 ? 22.374 0.940 -32.260 1.00 88.44 100 PRO A O 1
ATOM 816 N N . LEU A 1 101 ? 24.049 1.828 -33.478 1.00 90.69 101 LEU A N 1
ATOM 817 C CA . LEU A 1 101 ? 23.240 2.050 -34.670 1.00 90.69 101 LEU A CA 1
ATOM 818 C C . LEU A 1 101 ? 23.154 0.741 -35.463 1.00 90.69 101 LEU A C 1
ATOM 820 O O . LEU A 1 101 ? 24.111 0.326 -36.111 1.00 90.69 101 LEU A O 1
ATOM 824 N N . ARG A 1 102 ? 22.003 0.072 -35.386 1.00 87.75 102 ARG A N 1
ATOM 825 C CA . ARG A 1 102 ? 21.717 -1.167 -36.121 1.00 87.75 102 ARG A CA 1
ATOM 826 C C . ARG A 1 102 ? 20.250 -1.237 -36.517 1.00 87.75 102 ARG A C 1
ATOM 828 O O . ARG A 1 102 ? 19.392 -0.740 -35.784 1.00 87.75 102 ARG A O 1
ATOM 835 N N . THR A 1 103 ? 19.959 -1.921 -37.619 1.00 91.38 103 THR A N 1
ATOM 836 C CA . THR A 1 103 ? 18.587 -2.308 -37.970 1.00 91.38 103 THR A CA 1
ATOM 837 C C . THR A 1 103 ? 17.998 -3.176 -36.854 1.00 91.38 103 THR A C 1
ATOM 839 O O . THR A 1 103 ? 18.671 -4.067 -36.333 1.00 91.38 103 THR A O 1
ATOM 842 N N . ARG A 1 104 ? 16.745 -2.919 -36.463 1.00 87.25 104 ARG A N 1
ATOM 843 C CA . ARG A 1 104 ? 16.012 -3.702 -35.454 1.00 87.25 104 ARG A CA 1
ATOM 844 C C . ARG A 1 104 ? 14.662 -4.127 -36.019 1.00 87.25 104 ARG A C 1
ATOM 846 O O . ARG A 1 104 ? 14.052 -3.379 -36.779 1.00 87.25 104 ARG A O 1
ATOM 853 N N . LYS A 1 105 ? 14.186 -5.310 -35.624 1.00 90.88 105 LYS A N 1
ATOM 854 C CA . LYS A 1 105 ? 12.812 -5.734 -35.910 1.00 90.88 105 LYS A CA 1
ATOM 855 C C . LYS A 1 105 ? 11.852 -4.777 -35.200 1.00 90.88 105 LYS A C 1
ATOM 857 O O . LYS A 1 105 ? 12.024 -4.516 -34.009 1.00 90.88 105 LYS A O 1
ATOM 862 N N . MET A 1 106 ? 10.866 -4.257 -35.927 1.00 88.88 106 MET A N 1
ATOM 863 C CA . MET A 1 106 ? 9.792 -3.467 -35.330 1.00 88.88 106 MET A CA 1
ATOM 864 C C . MET A 1 106 ? 9.044 -4.333 -34.312 1.00 88.88 106 MET A C 1
ATOM 866 O O . MET A 1 106 ? 8.720 -5.487 -34.603 1.00 88.88 106 MET A O 1
ATOM 870 N N . GLN A 1 107 ? 8.821 -3.798 -33.113 1.00 88.81 107 GLN A N 1
ATOM 871 C CA . GLN A 1 107 ? 8.074 -4.515 -32.084 1.00 88.81 107 GLN A CA 1
ATOM 872 C C . GLN A 1 107 ? 6.614 -4.700 -32.526 1.00 88.81 107 GLN A C 1
ATOM 874 O O . GLN A 1 107 ? 6.090 -3.834 -33.234 1.00 88.81 107 GLN A O 1
ATOM 879 N N . PRO A 1 108 ? 5.951 -5.806 -32.142 1.00 88.62 108 PRO A N 1
ATOM 880 C CA . PRO A 1 108 ? 4.525 -5.968 -32.390 1.00 88.62 108 PRO A CA 1
ATOM 881 C C . PRO A 1 108 ? 3.731 -4.812 -31.773 1.00 88.62 108 PRO A C 1
ATOM 883 O O . PRO A 1 108 ? 3.987 -4.414 -30.638 1.00 88.62 108 PRO A O 1
ATOM 886 N N . VAL A 1 109 ? 2.750 -4.293 -32.512 1.00 82.62 109 VAL A N 1
ATOM 887 C CA . VAL A 1 109 ? 1.784 -3.336 -31.964 1.00 82.62 109 VAL A CA 1
ATOM 888 C C . VAL A 1 109 ? 0.779 -4.120 -31.127 1.00 82.62 109 VAL A C 1
ATOM 890 O O . VAL A 1 109 ? 0.093 -5.001 -31.644 1.00 82.62 109 VAL A O 1
ATOM 893 N N . VAL A 1 110 ? 0.707 -3.822 -29.831 1.00 81.19 110 VAL A N 1
ATOM 894 C CA . VAL A 1 110 ? -0.290 -4.412 -28.929 1.00 81.19 110 VAL A CA 1
ATOM 895 C C . VAL A 1 110 ? -1.612 -3.653 -29.093 1.00 81.19 110 VAL A C 1
ATOM 897 O O . VAL A 1 110 ? -1.583 -2.420 -29.159 1.00 81.19 110 VAL A O 1
ATOM 900 N N . PRO A 1 111 ? -2.771 -4.339 -29.164 1.00 75.50 111 PRO A N 1
ATOM 901 C CA . PRO A 1 111 ? -4.066 -3.672 -29.198 1.00 75.50 111 PRO A CA 1
ATOM 902 C C . PRO A 1 111 ? -4.245 -2.761 -27.988 1.00 75.50 111 PRO A C 1
ATOM 904 O O . PRO A 1 111 ? -4.008 -3.161 -26.848 1.00 75.50 111 PRO A O 1
ATOM 907 N N . HIS A 1 112 ? -4.690 -1.538 -28.239 1.00 76.06 112 HIS A N 1
ATOM 908 C CA . HIS A 1 112 ? -4.952 -0.592 -27.173 1.00 76.06 112 HIS A CA 1
ATOM 909 C C . HIS A 1 112 ? -6.278 -0.932 -26.480 1.00 76.06 112 HIS A C 1
ATOM 911 O O . HIS A 1 112 ? -7.305 -1.078 -27.143 1.00 76.06 112 HIS A O 1
ATOM 917 N N . ARG A 1 113 ? -6.247 -1.076 -25.151 1.00 79.88 113 ARG A N 1
ATOM 918 C CA . ARG A 1 113 ? -7.404 -1.466 -24.323 1.00 79.88 113 ARG A CA 1
ATOM 919 C C . ARG A 1 113 ? -7.896 -0.345 -23.403 1.00 79.88 113 ARG A C 1
ATOM 921 O O . ARG A 1 113 ? -8.584 -0.624 -22.432 1.00 79.88 113 ARG A O 1
ATOM 928 N N . THR A 1 114 ? -7.539 0.905 -23.693 1.00 84.19 114 THR A N 1
ATOM 929 C CA . THR A 1 114 ? -8.029 2.075 -22.952 1.00 84.19 114 THR A CA 1
ATOM 930 C C . THR A 1 114 ? -8.661 3.078 -23.919 1.00 84.19 114 THR A C 1
ATOM 932 O O . THR A 1 114 ? -8.607 2.917 -25.141 1.00 84.19 114 THR A O 1
ATOM 935 N N . LEU A 1 115 ? -9.346 4.093 -23.398 1.00 80.88 115 LEU A N 1
ATOM 936 C CA . LEU A 1 115 ? -9.922 5.156 -24.225 1.00 80.88 115 LEU A CA 1
ATOM 937 C C . LEU A 1 115 ? -8.924 6.291 -24.498 1.00 80.88 115 LEU A C 1
ATOM 939 O O . LEU A 1 115 ? -9.134 7.052 -25.437 1.00 80.88 115 LEU A O 1
ATOM 943 N N . LEU A 1 116 ? -7.826 6.379 -23.741 1.00 72.94 116 LEU A N 1
ATOM 944 C CA . LEU A 1 116 ? -6.868 7.493 -23.797 1.00 72.94 116 LEU A CA 1
ATOM 945 C C . LEU A 1 116 ? -5.908 7.446 -24.998 1.00 72.94 116 LEU A C 1
ATOM 947 O O . LEU A 1 116 ? -5.346 8.469 -25.374 1.00 72.94 116 LEU A O 1
ATOM 951 N N . GLY A 1 117 ? -5.706 6.281 -25.610 1.00 65.31 117 GLY A N 1
ATOM 952 C CA . GLY A 1 117 ? -4.715 6.068 -26.670 1.00 65.31 117 GLY A CA 1
ATOM 953 C C . GLY A 1 117 ? -5.237 5.226 -27.831 1.00 65.31 117 GLY A C 1
ATOM 954 O O . GLY A 1 117 ? -4.486 4.405 -28.363 1.00 65.31 117 GLY A O 1
ATOM 955 N N . LYS A 1 118 ? -6.523 5.387 -28.194 1.00 63.53 118 LYS A N 1
ATOM 956 C CA . LYS A 1 118 ? -7.165 4.655 -29.302 1.00 63.53 118 LYS A CA 1
ATOM 957 C C . LYS A 1 118 ? -6.220 4.578 -30.515 1.00 63.53 118 LYS A C 1
ATOM 959 O O . LYS A 1 118 ? -5.686 5.616 -30.915 1.00 63.53 118 LYS A O 1
ATOM 964 N N . PRO A 1 119 ? -5.989 3.381 -31.094 1.00 59.25 119 PRO A N 1
ATOM 965 C CA . PRO A 1 119 ? -5.076 3.248 -32.216 1.00 59.25 119 PRO A CA 1
ATOM 966 C C . PRO A 1 119 ? -5.636 4.048 -33.384 1.00 59.25 119 PRO A C 1
ATOM 968 O O . PRO A 1 119 ? -6.798 3.885 -33.750 1.00 59.25 119 PRO A O 1
ATOM 971 N N . LEU A 1 120 ? -4.804 4.905 -33.956 1.00 61.91 120 LEU A N 1
ATOM 972 C CA . LEU A 1 120 ? -5.160 5.686 -35.131 1.00 61.91 120 LEU A CA 1
ATOM 973 C C . LEU A 1 120 ? -5.165 4.781 -36.356 1.00 61.91 120 LEU A C 1
ATOM 975 O O . LEU A 1 120 ? -4.243 3.973 -36.528 1.00 61.91 120 LEU A O 1
ATOM 979 N N . ALA A 1 121 ? -6.164 4.926 -37.226 1.00 66.06 121 ALA A N 1
ATOM 980 C CA . ALA A 1 121 ? -6.063 4.323 -38.546 1.00 66.06 121 ALA A CA 1
ATOM 981 C C . ALA A 1 121 ? -4.853 4.928 -39.292 1.00 66.06 121 ALA A C 1
ATOM 983 O O . ALA A 1 121 ? -4.452 6.065 -39.014 1.00 66.06 121 ALA A O 1
ATOM 984 N N . PRO A 1 122 ? -4.233 4.204 -40.243 1.00 65.69 122 PRO A N 1
ATOM 985 C CA . PRO A 1 122 ? -3.118 4.745 -41.013 1.00 65.69 122 PRO A CA 1
ATOM 986 C C . PRO A 1 122 ? -3.482 6.089 -41.667 1.00 65.69 122 PRO A C 1
ATOM 988 O O . PRO A 1 122 ? -4.380 6.155 -42.501 1.00 65.69 122 PRO A O 1
ATOM 991 N N . GLY A 1 123 ? -2.773 7.159 -41.291 1.00 73.00 123 GLY A N 1
ATOM 992 C CA . GLY A 1 123 ? -3.010 8.522 -41.786 1.00 73.00 123 GLY A CA 1
ATOM 993 C C . GLY A 1 123 ? -3.876 9.408 -40.881 1.00 73.00 123 GLY A C 1
ATOM 994 O O . GLY A 1 123 ? -3.957 10.612 -41.125 1.00 73.00 123 GLY A O 1
ATOM 995 N N . GLU A 1 124 ? -4.469 8.863 -39.817 1.00 74.81 124 GLU A N 1
ATOM 996 C CA . GLU A 1 124 ? -5.169 9.656 -38.808 1.00 74.81 124 GLU A CA 1
ATOM 997 C C . GLU A 1 124 ? -4.185 10.296 -37.820 1.00 74.81 124 GLU A C 1
ATOM 999 O O . GLU A 1 124 ? -3.138 9.738 -37.483 1.00 74.81 124 GLU A O 1
ATOM 1004 N N . LYS A 1 125 ? -4.522 11.501 -37.352 1.00 67.50 125 LYS A N 1
ATOM 1005 C CA . LYS A 1 125 ? -3.788 12.192 -36.286 1.00 67.50 125 LYS A CA 1
ATOM 1006 C C . LYS A 1 125 ? -4.449 11.902 -34.950 1.00 67.50 125 LYS A C 1
ATOM 1008 O O . LYS A 1 125 ? -5.673 11.865 -34.876 1.00 67.50 125 LYS A O 1
ATOM 1013 N N . PHE A 1 126 ? -3.637 11.778 -33.902 1.00 70.19 126 PHE A N 1
ATOM 1014 C CA . PHE A 1 126 ? -4.130 11.662 -32.534 1.00 70.19 126 PHE A CA 1
ATOM 1015 C C . PHE A 1 126 ? -5.065 12.829 -32.228 1.00 70.19 126 PHE A C 1
ATOM 1017 O O . PHE A 1 126 ? -4.658 13.986 -32.351 1.00 70.19 126 PHE A O 1
ATOM 1024 N N . GLN A 1 127 ? -6.302 12.517 -31.851 1.00 70.25 127 GLN A N 1
ATOM 1025 C CA . GLN A 1 127 ? -7.215 13.485 -31.267 1.00 70.25 127 GLN A CA 1
ATOM 1026 C C . GLN A 1 127 ? -7.431 13.092 -29.807 1.00 70.25 127 GLN A C 1
ATOM 1028 O O . GLN A 1 127 ? -7.962 12.006 -29.560 1.00 70.25 127 GLN A O 1
ATOM 1033 N N . PRO A 1 128 ? -6.982 13.915 -28.844 1.00 70.31 128 PRO A N 1
ATOM 1034 C CA . PRO A 1 128 ? -7.280 13.663 -27.445 1.00 70.31 128 PRO A CA 1
ATOM 1035 C C . PRO A 1 128 ? -8.797 13.684 -27.247 1.00 70.31 128 PRO A C 1
ATOM 1037 O O . PRO A 1 128 ? -9.480 14.572 -27.757 1.00 70.31 128 PRO A O 1
ATOM 1040 N N . ILE A 1 129 ? -9.313 12.691 -26.523 1.00 78.50 129 ILE A N 1
ATOM 1041 C CA . ILE A 1 129 ? -10.697 12.709 -26.047 1.00 78.50 129 ILE A CA 1
ATOM 1042 C C . ILE A 1 129 ? -10.763 13.702 -24.888 1.00 78.50 129 ILE A C 1
ATOM 1044 O O . ILE A 1 129 ? -9.858 13.721 -24.050 1.00 78.50 129 ILE A O 1
ATOM 1048 N N . ASP A 1 130 ? -11.808 14.525 -24.850 1.00 83.94 130 ASP A N 1
ATOM 1049 C CA . ASP A 1 130 ? -12.051 15.431 -23.732 1.00 83.94 130 ASP A CA 1
ATOM 1050 C C . ASP A 1 130 ? -12.184 14.617 -22.431 1.00 83.94 130 ASP A C 1
ATOM 1052 O O . ASP A 1 130 ? -12.922 13.632 -22.360 1.00 83.94 130 ASP A O 1
ATOM 1056 N N . GLU A 1 131 ? -11.459 15.009 -21.381 1.00 82.69 131 GLU A N 1
ATOM 1057 C CA . GLU A 1 131 ? -11.485 14.314 -20.089 1.00 82.69 131 GLU A CA 1
ATOM 1058 C C . GLU A 1 131 ? -12.875 14.301 -19.438 1.00 82.69 131 GLU A C 1
ATOM 1060 O O . GLU A 1 131 ? -13.158 13.445 -18.592 1.00 82.69 131 GLU A O 1
ATOM 1065 N N . SER A 1 132 ? -13.750 15.242 -19.801 1.00 86.88 132 SER A N 1
ATOM 1066 C CA . SER A 1 132 ? -15.145 15.271 -19.356 1.00 86.88 132 SER A CA 1
ATOM 1067 C C . SER A 1 132 ? -15.998 14.165 -19.988 1.00 86.88 132 SER A C 1
ATOM 1069 O O . SER A 1 132 ? -16.976 13.737 -19.376 1.00 86.88 132 SER A O 1
ATOM 1071 N N . GLU A 1 133 ? -15.597 13.646 -21.150 1.00 87.81 133 GLU A N 1
ATOM 1072 C CA . GLU A 1 133 ? -16.276 12.551 -21.854 1.00 87.81 133 GLU A CA 1
ATOM 1073 C C . GLU A 1 133 ? -15.795 11.166 -21.396 1.00 87.81 133 GLU A C 1
ATOM 1075 O O . GLU A 1 133 ? -16.426 10.146 -21.690 1.00 87.81 133 GLU A O 1
ATOM 1080 N N . LEU A 1 134 ? -14.675 11.103 -20.673 1.00 90.44 134 LEU A N 1
ATOM 1081 C CA . LEU A 1 134 ? -14.109 9.847 -20.198 1.00 90.44 134 LEU A CA 1
ATOM 1082 C C . LEU A 1 134 ? -14.847 9.320 -18.955 1.00 90.44 134 LEU A C 1
ATOM 1084 O O . LEU A 1 134 ? -15.103 10.083 -18.015 1.00 90.44 134 LEU A O 1
ATOM 1088 N N . PRO A 1 135 ? -15.117 7.998 -18.886 1.00 93.12 135 PRO A N 1
ATOM 1089 C CA . PRO A 1 135 ? -15.574 7.354 -17.663 1.00 93.12 135 PRO A CA 1
ATOM 1090 C C . PRO A 1 135 ? -14.659 7.686 -16.483 1.00 93.12 135 PRO A C 1
ATOM 1092 O O . PRO A 1 135 ? -13.437 7.572 -16.581 1.00 93.12 135 PRO A O 1
ATOM 1095 N N . LYS A 1 136 ? -15.260 8.070 -15.354 1.00 94.69 136 LYS A N 1
ATOM 1096 C CA . LYS A 1 136 ? -14.532 8.367 -14.108 1.00 94.69 136 LYS A CA 1
ATOM 1097 C C . LYS A 1 136 ? -14.178 7.114 -13.311 1.00 94.69 136 LYS A C 1
ATOM 1099 O O . LYS A 1 136 ? -13.380 7.189 -12.381 1.00 94.69 136 LYS A O 1
ATOM 1104 N N . THR A 1 137 ? -14.747 5.972 -13.682 1.00 96.38 137 THR A N 1
ATOM 1105 C CA . THR A 1 137 ? -14.476 4.670 -13.076 1.00 96.38 137 THR A CA 1
ATOM 1106 C C . THR A 1 137 ? -14.149 3.622 -14.137 1.00 96.38 137 THR A C 1
ATOM 1108 O O . THR A 1 137 ? -14.542 3.742 -15.301 1.00 96.38 137 THR A O 1
ATOM 1111 N N . ALA A 1 138 ? -13.424 2.591 -13.717 1.00 96.75 138 ALA A N 1
ATOM 1112 C CA . ALA A 1 138 ? -13.139 1.389 -14.490 1.00 96.75 138 ALA A CA 1
ATOM 1113 C C . ALA A 1 138 ? -13.250 0.151 -13.589 1.00 96.75 138 ALA A C 1
ATOM 1115 O O . ALA A 1 138 ? -13.310 0.266 -12.361 1.00 96.75 138 ALA A O 1
ATOM 1116 N N . ASN A 1 139 ? -13.339 -1.028 -14.204 1.00 97.19 139 ASN A N 1
ATOM 1117 C CA . ASN A 1 139 ? -13.679 -2.259 -13.496 1.00 97.19 139 ASN A CA 1
ATOM 1118 C C . ASN A 1 139 ? -12.441 -3.107 -13.207 1.00 97.19 139 ASN A C 1
ATOM 1120 O O . ASN A 1 139 ? -11.548 -3.247 -14.045 1.00 97.19 139 ASN A O 1
ATOM 1124 N N . ILE A 1 140 ? -12.435 -3.710 -12.020 1.00 98.00 140 ILE A N 1
ATOM 1125 C CA . ILE A 1 140 ? -11.426 -4.663 -11.573 1.00 98.00 140 ILE A CA 1
ATOM 1126 C C . ILE A 1 140 ? -12.116 -5.966 -11.180 1.00 98.00 140 ILE A C 1
ATOM 1128 O O . ILE A 1 140 ? -13.093 -5.968 -10.428 1.00 98.00 140 ILE A O 1
ATOM 1132 N N . GLY A 1 141 ? -11.591 -7.080 -11.686 1.00 97.19 141 GLY A N 1
ATOM 1133 C CA . GLY A 1 141 ? -12.000 -8.428 -11.315 1.00 97.19 141 GLY A CA 1
ATOM 1134 C C . GLY A 1 141 ? -10.877 -9.200 -10.634 1.00 97.19 141 GLY A C 1
ATOM 1135 O O . GLY A 1 141 ? -9.731 -9.149 -11.064 1.00 97.19 141 GLY A O 1
ATOM 1136 N N . LEU A 1 142 ? -11.219 -9.957 -9.599 1.00 96.81 142 LEU A N 1
ATOM 1137 C CA . LEU A 1 142 ? -10.363 -10.947 -8.956 1.00 96.81 142 LEU A CA 1
ATOM 1138 C C . LEU A 1 142 ? -11.006 -12.320 -9.139 1.00 96.81 142 LEU A C 1
ATOM 1140 O O . LEU A 1 142 ? -12.149 -12.530 -8.732 1.00 96.81 142 LEU A O 1
ATOM 1144 N N . VAL A 1 143 ? -10.277 -13.250 -9.751 1.00 95.56 143 VAL A N 1
ATOM 1145 C CA . VAL A 1 143 ? -10.780 -14.603 -10.022 1.00 95.56 143 VAL A CA 1
ATOM 1146 C C . VAL A 1 143 ? -10.844 -15.428 -8.738 1.00 95.56 143 VAL A C 1
ATOM 1148 O O . VAL A 1 143 ? -11.850 -16.099 -8.504 1.00 95.56 143 VAL A O 1
ATOM 1151 N N . ASN A 1 144 ? -9.790 -15.394 -7.915 1.00 94.56 144 ASN A N 1
ATOM 1152 C CA . ASN A 1 144 ? -9.751 -16.117 -6.647 1.00 94.56 144 ASN A CA 1
ATOM 1153 C C . ASN A 1 144 ? -8.755 -15.531 -5.645 1.00 94.56 144 ASN A C 1
ATOM 1155 O O . ASN A 1 144 ? -7.549 -15.693 -5.799 1.00 94.56 144 ASN A O 1
ATOM 1159 N N . VAL A 1 145 ? -9.240 -14.966 -4.545 1.00 95.62 145 VAL A N 1
ATOM 1160 C CA . VAL A 1 145 ? -8.375 -14.447 -3.478 1.00 95.62 145 VAL A CA 1
ATOM 1161 C C . VAL A 1 145 ? -7.479 -15.513 -2.831 1.00 95.62 145 VAL A C 1
ATOM 1163 O O . VAL A 1 145 ? -6.402 -15.176 -2.350 1.00 95.62 145 VAL A O 1
ATOM 1166 N N . TYR A 1 146 ? -7.887 -16.787 -2.850 1.00 94.06 146 TYR A N 1
ATOM 1167 C CA . TYR A 1 146 ? -7.126 -17.898 -2.260 1.00 94.06 146 TYR A CA 1
ATOM 1168 C C . TYR A 1 146 ? -6.055 -18.476 -3.194 1.00 94.06 146 TYR A C 1
ATOM 1170 O O . TYR A 1 146 ? -5.314 -19.373 -2.796 1.00 94.06 146 TYR A O 1
ATOM 1178 N N . ASP A 1 147 ? -5.989 -18.006 -4.442 1.00 92.62 147 ASP A N 1
ATOM 1179 C CA . ASP A 1 147 ? -4.865 -18.285 -5.334 1.00 92.62 147 ASP A CA 1
ATOM 1180 C C . ASP A 1 147 ? -3.737 -17.304 -4.985 1.00 92.62 147 ASP A C 1
ATOM 1182 O O . ASP A 1 147 ? -3.657 -16.197 -5.511 1.00 92.62 147 ASP A O 1
ATOM 1186 N N . SER A 1 148 ? -2.937 -17.644 -3.979 1.00 90.62 148 SER A N 1
ATOM 1187 C CA . SER A 1 148 ? -1.944 -16.744 -3.388 1.00 90.62 148 SER A CA 1
ATOM 1188 C C . SER A 1 148 ? -0.585 -17.429 -3.262 1.00 90.62 148 SER A C 1
ATOM 1190 O O . SER A 1 148 ? -0.502 -18.624 -2.977 1.00 90.62 148 SER A O 1
ATOM 1192 N N . LYS A 1 149 ? 0.511 -16.668 -3.420 1.00 87.25 149 LYS A N 1
ATOM 1193 C CA . LYS A 1 149 ? 1.888 -17.187 -3.254 1.00 87.25 149 LYS A CA 1
ATOM 1194 C C . LYS A 1 149 ? 2.101 -17.876 -1.904 1.00 87.25 149 LYS A C 1
ATOM 1196 O O . LYS A 1 149 ? 2.817 -18.873 -1.827 1.00 87.25 149 LYS A O 1
ATOM 1201 N N . TYR A 1 150 ? 1.492 -17.340 -0.847 1.00 89.44 150 TYR A N 1
ATOM 1202 C CA . TYR A 1 150 ? 1.522 -17.916 0.493 1.00 89.44 150 TYR A CA 1
ATOM 1203 C C . TYR A 1 150 ? 0.119 -18.354 0.906 1.00 89.44 150 TYR A C 1
ATOM 1205 O O . TYR A 1 150 ? -0.818 -17.569 0.733 1.00 89.44 150 TYR A O 1
ATOM 1213 N N . PRO A 1 151 ? -0.041 -19.560 1.480 1.00 91.38 151 PRO A N 1
ATOM 1214 C CA . PRO A 1 151 ? -1.337 -20.007 1.964 1.00 91.38 151 PRO A CA 1
ATOM 1215 C C . PRO A 1 151 ? -1.812 -19.113 3.111 1.00 91.38 151 PRO A C 1
ATOM 1217 O O . PRO A 1 151 ? -1.014 -18.633 3.924 1.00 91.38 151 PRO A O 1
ATOM 1220 N N . PHE A 1 152 ? -3.122 -18.901 3.186 1.00 95.00 152 PHE A N 1
ATOM 1221 C CA . PHE A 1 152 ? -3.727 -18.198 4.315 1.00 95.00 152 PHE A CA 1
ATOM 1222 C C . PHE A 1 152 ? -3.754 -19.107 5.549 1.00 95.00 152 PHE A C 1
ATOM 1224 O O . PHE A 1 152 ? -3.688 -20.332 5.404 1.00 95.00 152 PHE A O 1
ATOM 1231 N N . PRO A 1 153 ? -3.846 -18.539 6.768 1.00 95.00 153 PRO A N 1
ATOM 1232 C CA . PRO A 1 153 ? -4.067 -19.338 7.967 1.00 95.00 153 PRO A CA 1
ATOM 1233 C C . PRO A 1 153 ? -5.278 -20.264 7.803 1.00 95.00 153 PRO A C 1
ATOM 1235 O O . PRO A 1 153 ? -6.270 -19.900 7.164 1.00 95.00 153 PRO A O 1
ATOM 1238 N N . GLU A 1 154 ? -5.200 -21.460 8.378 1.00 94.06 154 GLU A N 1
ATOM 1239 C CA . GLU A 1 154 ? -6.263 -22.460 8.271 1.00 94.06 154 GLU A CA 1
ATOM 1240 C C . GLU A 1 154 ? -7.615 -21.902 8.744 1.00 94.06 154 GLU A C 1
ATOM 1242 O O . GLU A 1 154 ? -7.691 -21.191 9.744 1.00 94.06 154 GLU A O 1
ATOM 1247 N N . GLY A 1 155 ? -8.681 -22.197 7.995 1.00 93.44 155 GLY A N 1
ATOM 1248 C CA . GLY A 1 155 ? -10.035 -21.725 8.300 1.00 93.44 155 GLY A CA 1
ATOM 1249 C C . GLY A 1 155 ? -10.306 -20.255 7.962 1.00 93.44 155 GLY A C 1
ATOM 1250 O O . 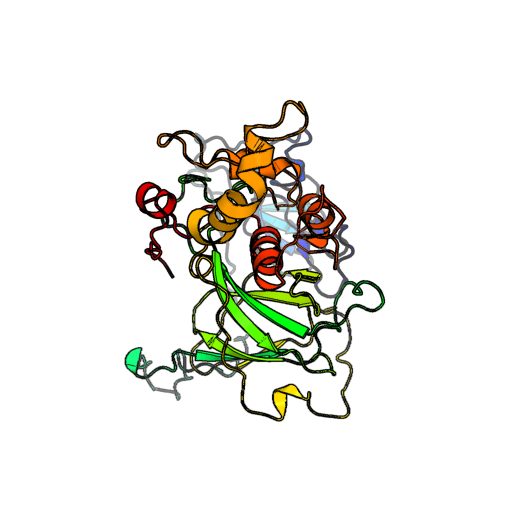GLY A 1 155 ? -11.425 -19.795 8.168 1.00 93.44 155 GLY A O 1
ATOM 1251 N N . THR A 1 156 ? -9.332 -19.517 7.418 1.00 96.31 156 THR A N 1
ATOM 1252 C CA . THR A 1 156 ? -9.546 -18.117 7.030 1.00 96.31 156 THR A CA 1
ATOM 1253 C C . THR A 1 156 ? -10.611 -18.005 5.940 1.00 96.31 156 THR A C 1
ATOM 1255 O O . THR A 1 156 ? -10.426 -18.512 4.833 1.00 96.31 156 THR A O 1
ATOM 1258 N N . LYS A 1 157 ? -11.675 -17.249 6.222 1.00 97.62 157 LYS A N 1
ATOM 1259 C CA . LYS A 1 157 ? -12.676 -16.835 5.236 1.00 97.62 157 LYS A CA 1
ATOM 1260 C C . LYS A 1 157 ? -12.516 -15.354 4.917 1.00 97.62 157 LYS A C 1
ATOM 1262 O O . LYS A 1 157 ? -12.722 -14.512 5.785 1.00 97.62 157 LYS A O 1
ATOM 1267 N N . ILE A 1 158 ? -12.203 -15.037 3.664 1.00 98.19 158 ILE A N 1
ATOM 1268 C CA . ILE A 1 158 ? -12.215 -13.658 3.172 1.00 98.19 158 ILE A CA 1
ATOM 1269 C C . ILE A 1 158 ? -13.646 -13.262 2.822 1.00 98.19 158 ILE A C 1
ATOM 1271 O O . ILE A 1 158 ? -14.311 -13.947 2.049 1.00 98.19 158 ILE A O 1
ATOM 1275 N N . SER A 1 159 ? -14.106 -12.151 3.393 1.00 98.06 159 SER A N 1
ATOM 1276 C CA . SER A 1 159 ? -15.463 -11.634 3.200 1.00 98.06 159 SER A CA 1
ATOM 1277 C C . SER A 1 159 ? -15.502 -10.404 2.292 1.00 98.06 159 SER A C 1
ATOM 1279 O O . SER A 1 159 ? -16.493 -10.168 1.596 1.00 98.06 159 SER A O 1
ATOM 1281 N N . ARG A 1 160 ? -14.437 -9.592 2.306 1.00 98.38 160 ARG A N 1
ATOM 1282 C CA . ARG A 1 160 ? -14.376 -8.303 1.606 1.00 98.38 160 ARG A CA 1
ATOM 1283 C C . ARG A 1 160 ? -12.960 -7.995 1.130 1.00 98.38 160 ARG A C 1
ATOM 1285 O O . ARG A 1 160 ? -11.984 -8.447 1.725 1.00 98.38 160 ARG A O 1
ATOM 1292 N N . LEU A 1 161 ? -12.851 -7.158 0.101 1.00 98.50 161 LEU A N 1
ATOM 1293 C CA . LEU A 1 161 ? -11.620 -6.427 -0.204 1.00 98.50 161 LEU A CA 1
ATOM 1294 C C . LEU A 1 161 ? -11.775 -4.976 0.243 1.00 98.50 161 LEU A C 1
ATOM 1296 O O . LEU A 1 161 ? -12.812 -4.364 -0.015 1.00 98.50 161 LEU A O 1
ATOM 1300 N N . ARG A 1 162 ? -10.743 -4.416 0.876 1.00 98.62 162 ARG A N 1
ATOM 1301 C CA . ARG A 1 162 ? -10.608 -2.970 1.106 1.00 98.62 162 ARG A CA 1
ATOM 1302 C C . ARG A 1 162 ? -9.788 -2.356 -0.016 1.00 98.62 162 ARG A C 1
ATOM 1304 O O . ARG A 1 162 ? -8.730 -2.890 -0.343 1.00 98.62 162 ARG A O 1
ATOM 1311 N N . VAL A 1 163 ? -10.259 -1.240 -0.561 1.00 98.56 163 VAL A N 1
ATOM 1312 C CA . VAL A 1 163 ? -9.556 -0.451 -1.576 1.00 98.56 163 VAL A CA 1
ATOM 1313 C C . VAL A 1 163 ? -8.977 0.791 -0.911 1.00 98.56 163 VAL A C 1
ATOM 1315 O O . VAL A 1 163 ? -9.704 1.594 -0.322 1.00 98.56 163 VAL A O 1
ATOM 1318 N N . VAL A 1 164 ? -7.658 0.936 -0.996 1.00 98.12 164 VAL A N 1
ATOM 1319 C CA . VAL A 1 164 ? -6.914 2.012 -0.337 1.00 98.12 164 VAL A CA 1
ATOM 1320 C C . VAL A 1 164 ? -6.127 2.791 -1.374 1.00 98.12 164 VAL A C 1
ATOM 1322 O O . VAL A 1 164 ? -5.384 2.184 -2.138 1.00 98.12 164 VAL A O 1
ATOM 1325 N N . GLN A 1 165 ? -6.243 4.116 -1.379 1.00 97.06 165 GLN A N 1
ATOM 1326 C CA . GLN A 1 165 ? -5.375 4.989 -2.167 1.00 97.06 165 GLN A CA 1
ATOM 1327 C C . GLN A 1 165 ? -4.206 5.470 -1.308 1.00 97.06 165 GLN A C 1
ATOM 1329 O O . GLN A 1 165 ? -4.375 5.878 -0.153 1.00 97.06 165 GLN A O 1
ATOM 1334 N N . VAL A 1 166 ? -3.009 5.429 -1.892 1.00 92.81 166 VAL A N 1
ATOM 1335 C CA . VAL A 1 166 ? -1.807 6.047 -1.322 1.00 92.81 166 VAL A CA 1
ATOM 1336 C C . VAL A 1 166 ? -1.695 7.454 -1.883 1.00 92.81 166 VAL A C 1
ATOM 1338 O O . VAL A 1 166 ? -1.638 7.633 -3.094 1.00 92.81 166 VAL A O 1
ATOM 1341 N N . LEU A 1 167 ? -1.647 8.449 -1.004 1.00 94.44 167 LEU A N 1
ATOM 1342 C CA . LEU A 1 167 ? -1.634 9.846 -1.410 1.00 94.44 167 LEU A CA 1
ATOM 1343 C C . LEU A 1 167 ? -0.211 10.304 -1.752 1.00 94.44 167 LEU A C 1
ATOM 1345 O O . LEU A 1 167 ? 0.708 10.097 -0.944 1.00 94.44 167 LEU A O 1
ATOM 1349 N N . PRO A 1 168 ? 0.001 10.928 -2.925 1.00 92.44 168 PRO A N 1
ATOM 1350 C CA . PRO A 1 168 ? 1.284 11.505 -3.281 1.00 92.44 168 PRO A CA 1
ATOM 1351 C C . PRO A 1 168 ? 1.689 12.603 -2.305 1.00 92.44 168 PRO A C 1
ATOM 1353 O O . PRO A 1 168 ? 0.881 13.411 -1.849 1.00 92.44 168 PRO A O 1
ATOM 1356 N N . LYS A 1 169 ? 2.986 12.664 -2.015 1.00 92.06 169 LYS A N 1
ATOM 1357 C CA . LYS A 1 169 ? 3.536 13.722 -1.181 1.00 92.06 169 LYS A CA 1
ATOM 1358 C C . LYS A 1 169 ? 3.901 14.945 -2.031 1.00 92.06 169 LYS A C 1
ATOM 1360 O O . LYS A 1 169 ? 4.699 14.792 -2.953 1.00 92.06 169 LYS A O 1
ATOM 1365 N N . PRO A 1 170 ? 3.452 16.166 -1.681 1.00 91.44 170 PRO A N 1
ATOM 1366 C CA . PRO A 1 170 ? 3.751 17.370 -2.464 1.00 91.44 170 PRO A CA 1
ATOM 1367 C C . PRO A 1 170 ? 5.181 17.908 -2.279 1.00 91.44 170 PRO A C 1
ATOM 1369 O O . PRO A 1 170 ? 5.570 18.868 -2.937 1.00 91.44 170 PRO A O 1
ATOM 1372 N N . ASN A 1 171 ? 5.987 17.327 -1.383 1.00 89.62 171 ASN A N 1
ATOM 1373 C CA . ASN A 1 171 ? 7.366 17.752 -1.138 1.00 89.62 171 ASN A CA 1
ATOM 1374 C C . ASN A 1 171 ? 8.344 16.568 -1.042 1.00 89.62 171 ASN A C 1
ATOM 1376 O O . ASN A 1 171 ? 7.965 15.448 -0.704 1.00 89.62 171 ASN A O 1
ATOM 1380 N N . PHE A 1 172 ? 9.626 16.841 -1.294 1.00 89.56 172 PHE A N 1
ATOM 1381 C CA . PHE A 1 172 ? 10.698 15.838 -1.332 1.00 89.56 172 PHE A CA 1
ATOM 1382 C C . PHE A 1 172 ? 11.286 15.488 0.047 1.00 89.56 172 PHE A C 1
ATOM 1384 O O . PHE A 1 172 ? 12.123 14.591 0.156 1.00 89.56 172 PHE A O 1
ATOM 1391 N N . VAL A 1 173 ? 10.903 16.201 1.112 1.00 92.00 173 VAL A N 1
ATOM 1392 C CA . VAL A 1 173 ? 11.549 16.068 2.423 1.00 92.00 173 VAL A CA 1
ATOM 1393 C C . VAL A 1 173 ? 10.916 14.916 3.192 1.00 92.00 173 VAL A C 1
ATOM 1395 O O . VAL A 1 173 ? 9.750 14.967 3.580 1.00 92.00 173 VAL A O 1
ATOM 1398 N N . ALA A 1 174 ? 11.677 13.857 3.459 1.00 89.56 174 ALA A N 1
ATOM 1399 C CA . ALA A 1 174 ? 11.202 12.709 4.230 1.00 89.56 174 ALA A CA 1
ATOM 1400 C C . ALA A 1 174 ? 10.570 13.125 5.577 1.00 89.56 174 ALA A C 1
ATOM 1402 O O . ALA A 1 174 ? 11.137 13.915 6.325 1.00 89.56 174 ALA A O 1
ATOM 1403 N N . ASN A 1 175 ? 9.402 12.560 5.907 1.00 91.75 175 ASN A N 1
ATOM 1404 C CA . ASN A 1 175 ? 8.690 12.777 7.179 1.00 91.75 175 ASN A CA 1
ATOM 1405 C C . ASN A 1 175 ? 8.363 14.237 7.548 1.00 91.75 175 ASN A C 1
ATOM 1407 O O . ASN A 1 175 ? 8.160 14.517 8.728 1.00 91.75 175 ASN A O 1
ATOM 1411 N N . GLN A 1 176 ? 8.301 15.163 6.585 1.00 92.25 176 GLN A N 1
ATOM 1412 C CA . GLN A 1 176 ? 7.828 16.533 6.826 1.00 92.25 176 GLN A CA 1
ATOM 1413 C C . GLN A 1 176 ? 6.547 16.864 6.030 1.00 92.25 176 GLN A C 1
ATOM 1415 O O . GLN A 1 176 ? 6.624 16.997 4.808 1.00 92.25 176 GLN A O 1
ATOM 1420 N N . PRO A 1 177 ? 5.372 16.951 6.679 1.00 93.81 177 PRO A N 1
ATOM 1421 C CA . PRO A 1 177 ? 5.127 16.538 8.061 1.00 93.81 177 PRO A CA 1
ATOM 1422 C C . PRO A 1 177 ? 5.242 15.017 8.234 1.00 93.81 177 PRO A C 1
ATOM 1424 O O . PRO A 1 177 ? 5.260 14.247 7.265 1.00 93.81 177 PRO A O 1
ATOM 1427 N N . ARG A 1 178 ? 5.337 14.578 9.492 1.00 94.31 178 ARG A N 1
ATOM 1428 C CA . ARG A 1 178 ? 5.295 13.157 9.831 1.00 94.31 178 ARG A CA 1
ATOM 1429 C C . ARG A 1 178 ? 3.837 12.720 9.883 1.00 94.31 178 ARG A C 1
ATOM 1431 O O . ARG A 1 178 ? 3.083 13.255 10.686 1.00 94.31 178 ARG A O 1
ATOM 1438 N N . ILE A 1 179 ? 3.464 11.749 9.058 1.00 95.62 179 ILE A N 1
ATOM 1439 C CA . ILE A 1 179 ? 2.067 11.325 8.909 1.00 95.62 179 ILE A CA 1
ATOM 1440 C C . ILE A 1 179 ? 1.641 10.297 9.964 1.00 95.62 179 ILE A C 1
ATOM 1442 O O . ILE A 1 179 ? 0.519 10.362 10.452 1.00 95.62 179 ILE A O 1
ATOM 1446 N N . GLY A 1 180 ? 2.539 9.395 10.373 1.00 95.88 180 GLY A N 1
ATOM 1447 C CA . GLY A 1 180 ? 2.234 8.345 11.346 1.00 95.88 180 GLY A CA 1
ATOM 1448 C C . GLY A 1 180 ? 3.476 7.697 11.965 1.00 95.88 180 GLY A C 1
ATOM 1449 O O . GLY A 1 180 ? 4.548 8.315 12.064 1.00 95.88 180 GLY A O 1
ATOM 1450 N N . TYR A 1 181 ? 3.349 6.439 12.401 1.00 95.19 181 TYR A N 1
ATOM 1451 C CA . TYR A 1 181 ? 4.463 5.721 13.035 1.00 95.19 181 TYR A CA 1
ATOM 1452 C C . TYR A 1 181 ? 5.586 5.359 12.068 1.00 95.19 181 TYR A C 1
ATOM 1454 O O . TYR A 1 181 ? 6.752 5.532 12.430 1.00 95.19 181 TYR A O 1
ATOM 1462 N N . GLY A 1 182 ? 5.259 4.880 10.866 1.00 91.75 182 GLY A N 1
ATOM 1463 C CA . GLY A 1 182 ? 6.251 4.400 9.904 1.00 91.75 182 GLY A CA 1
ATOM 1464 C C . GLY A 1 182 ? 7.137 5.517 9.350 1.00 91.75 182 GLY A C 1
ATOM 1465 O O . GLY A 1 182 ? 6.648 6.582 8.972 1.00 91.75 182 GLY A O 1
ATOM 1466 N N . ASN A 1 183 ? 8.451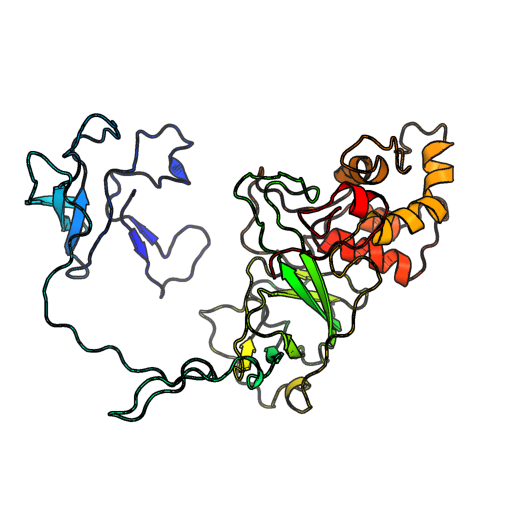 5.280 9.285 1.00 90.88 183 ASN A N 1
ATOM 1467 C CA . ASN A 1 183 ? 9.376 6.197 8.625 1.00 90.88 183 ASN A CA 1
ATOM 1468 C C . ASN A 1 183 ? 9.158 6.179 7.103 1.00 90.88 183 ASN A C 1
ATOM 1470 O O . ASN A 1 183 ? 9.059 5.100 6.512 1.00 90.88 183 ASN A O 1
ATOM 1474 N N . GLN A 1 184 ? 9.118 7.365 6.486 1.00 89.31 184 GLN A N 1
ATOM 1475 C CA . GLN A 1 184 ? 8.974 7.558 5.036 1.00 89.31 184 GLN A CA 1
ATOM 1476 C C . GLN A 1 184 ? 7.742 6.851 4.450 1.00 89.31 184 GLN A C 1
ATOM 1478 O O . GLN A 1 184 ? 7.793 6.264 3.370 1.00 89.31 184 GLN A O 1
ATOM 1483 N N . LYS A 1 185 ? 6.628 6.873 5.187 1.00 89.81 185 LYS A N 1
ATOM 1484 C CA . LYS A 1 185 ? 5.340 6.353 4.720 1.00 89.81 185 LYS A CA 1
ATOM 1485 C C . LYS A 1 185 ? 4.438 7.491 4.275 1.00 89.81 185 LYS A C 1
ATOM 1487 O O . LYS A 1 185 ? 4.500 8.592 4.824 1.00 89.81 185 LYS A O 1
ATOM 1492 N N . ASN A 1 186 ? 3.631 7.197 3.263 1.00 92.19 186 ASN A N 1
ATOM 1493 C CA . ASN A 1 186 ? 2.686 8.145 2.707 1.00 92.19 186 ASN A CA 1
ATOM 1494 C C . ASN A 1 186 ? 1.361 8.129 3.460 1.00 92.19 186 ASN A C 1
ATOM 1496 O O . ASN A 1 186 ? 1.032 7.124 4.098 1.00 92.19 186 ASN A O 1
ATOM 1500 N N . ALA A 1 187 ? 0.637 9.244 3.359 1.00 95.12 187 ALA A N 1
ATOM 1501 C CA . ALA A 1 187 ? -0.744 9.332 3.801 1.00 95.12 187 ALA A CA 1
ATOM 1502 C C . ALA A 1 187 ? -1.640 8.440 2.939 1.00 95.12 187 ALA A C 1
ATOM 1504 O O . ALA A 1 187 ? -1.296 8.078 1.809 1.00 95.12 187 ALA A O 1
ATOM 1505 N N . ARG A 1 188 ? -2.775 8.045 3.506 1.00 95.50 188 ARG A N 1
ATOM 1506 C CA . ARG A 1 188 ? -3.709 7.107 2.892 1.00 95.50 188 ARG A CA 1
ATOM 1507 C C . ARG A 1 188 ? -5.127 7.631 2.991 1.00 95.50 188 ARG A C 1
ATOM 1509 O O . ARG A 1 188 ? -5.480 8.345 3.933 1.00 95.50 188 ARG A O 1
ATOM 1516 N N . ARG A 1 189 ? -5.949 7.166 2.061 1.00 95.81 189 ARG A N 1
ATOM 1517 C CA . ARG A 1 189 ? -7.402 7.253 2.145 1.00 95.81 189 ARG A CA 1
ATOM 1518 C C . ARG A 1 189 ? -8.032 5.919 1.795 1.00 95.81 189 ARG A C 1
ATOM 1520 O O . ARG A 1 189 ? -7.572 5.220 0.892 1.00 95.81 189 ARG A O 1
ATOM 1527 N N . ILE A 1 190 ? -9.067 5.554 2.534 1.00 97.31 190 ILE A N 1
ATOM 1528 C CA . ILE A 1 190 ? -9.827 4.336 2.294 1.00 97.31 190 ILE A CA 1
ATOM 1529 C C . ILE A 1 190 ? -11.007 4.693 1.403 1.00 97.31 190 ILE A C 1
ATOM 1531 O O . ILE A 1 190 ? -11.930 5.368 1.847 1.00 97.31 190 ILE A O 1
ATOM 1535 N N . LEU A 1 191 ? -10.981 4.225 0.155 1.00 97.50 191 LEU A N 1
ATOM 1536 C CA . LEU A 1 191 ? -12.063 4.482 -0.801 1.00 97.50 191 LEU A CA 1
ATOM 1537 C C . LEU A 1 191 ? -13.310 3.645 -0.486 1.00 97.50 191 LEU A C 1
ATOM 1539 O O . LEU A 1 191 ? -14.413 3.960 -0.923 1.00 97.50 191 LEU A O 1
ATOM 1543 N N . GLY A 1 192 ? -13.124 2.565 0.272 1.00 98.00 192 GLY A N 1
ATOM 1544 C CA . GLY A 1 192 ? -14.185 1.713 0.774 1.00 98.00 192 GLY A CA 1
ATOM 1545 C C . GLY A 1 192 ? -13.865 0.240 0.590 1.00 98.00 192 GLY A C 1
ATOM 1546 O O . GLY A 1 192 ? -12.713 -0.176 0.438 1.00 98.00 192 GLY A O 1
ATOM 1547 N N . THR A 1 193 ? -14.914 -0.567 0.605 1.00 98.56 193 THR A N 1
ATOM 1548 C CA . THR A 1 193 ? -14.818 -2.027 0.573 1.00 98.56 193 THR A CA 1
ATOM 1549 C C . THR A 1 193 ? -15.833 -2.638 -0.384 1.00 98.56 193 THR A C 1
ATOM 1551 O O . THR A 1 193 ? -16.880 -2.053 -0.664 1.00 98.56 193 THR A O 1
ATOM 1554 N N . VAL A 1 194 ? -15.537 -3.843 -0.863 1.00 98.56 194 VAL A N 1
ATOM 1555 C CA . VAL A 1 194 ? -16.372 -4.616 -1.797 1.00 98.56 194 VAL A CA 1
ATOM 1556 C C . VAL A 1 194 ? -16.483 -6.062 -1.324 1.00 98.56 194 VAL A C 1
ATOM 1558 O O . VAL A 1 194 ? -15.559 -6.545 -0.668 1.00 98.56 194 VAL A O 1
ATOM 1561 N N . PRO A 1 195 ? -17.592 -6.762 -1.612 1.00 98.38 195 PRO A N 1
ATOM 1562 C CA . PRO A 1 195 ? -17.756 -8.152 -1.203 1.00 98.38 195 PRO A CA 1
ATOM 1563 C C . PRO A 1 195 ? -16.822 -9.085 -1.982 1.00 98.38 195 PRO A C 1
ATOM 1565 O O . PRO A 1 195 ? -16.558 -8.869 -3.168 1.00 98.38 195 PRO A O 1
ATOM 1568 N N . VAL A 1 196 ? -16.375 -10.138 -1.303 1.00 98.56 196 VAL A N 1
ATOM 1569 C CA . VAL A 1 196 ? -15.759 -11.327 -1.901 1.00 98.56 196 VAL A CA 1
ATOM 1570 C C . VAL A 1 196 ? -16.777 -12.458 -1.810 1.00 98.56 196 VAL A C 1
ATOM 1572 O O . VAL A 1 196 ? -17.332 -12.715 -0.743 1.00 98.56 196 VAL A O 1
ATOM 1575 N N . GLU A 1 197 ? -17.049 -13.100 -2.940 1.00 97.94 197 GLU A N 1
ATOM 1576 C CA . GLU A 1 197 ? -17.999 -14.207 -3.034 1.00 97.94 197 GLU A CA 1
ATOM 1577 C C . GLU A 1 197 ? -17.425 -15.490 -2.413 1.00 97.94 197 GLU A C 1
ATOM 1579 O O . GLU A 1 197 ? -16.219 -15.622 -2.189 1.00 97.94 197 GLU A O 1
ATOM 1584 N N . GLU A 1 198 ? -18.280 -16.486 -2.180 1.00 96.12 198 GLU A N 1
ATOM 1585 C CA . GLU A 1 198 ? -17.870 -17.758 -1.564 1.00 96.12 198 GLU A CA 1
ATOM 1586 C C . GLU A 1 198 ? -16.809 -18.522 -2.372 1.00 96.12 198 GLU A C 1
ATOM 1588 O O . GLU A 1 198 ? -16.009 -19.258 -1.797 1.00 96.12 198 GLU A O 1
ATOM 1593 N N . ASP A 1 199 ? -16.759 -18.331 -3.696 1.00 95.44 199 ASP A N 1
ATOM 1594 C CA . ASP A 1 199 ? -15.748 -18.934 -4.578 1.00 95.44 199 ASP A CA 1
ATOM 1595 C C . ASP A 1 199 ? -14.407 -18.169 -4.617 1.00 95.44 199 ASP A C 1
ATOM 1597 O O . ASP A 1 199 ? -13.527 -18.499 -5.428 1.00 95.44 199 ASP A O 1
ATOM 1601 N N . GLY A 1 200 ? -14.268 -17.155 -3.753 1.00 95.94 200 GLY A N 1
ATOM 1602 C CA . GLY A 1 200 ? -13.098 -16.294 -3.603 1.00 95.94 200 GLY A CA 1
ATOM 1603 C C . GLY A 1 200 ? -13.028 -15.141 -4.602 1.00 95.94 200 GLY A C 1
ATOM 1604 O O . GLY A 1 200 ? -12.025 -14.425 -4.614 1.00 95.94 200 GLY A O 1
ATOM 1605 N N . SER A 1 201 ? -14.039 -14.961 -5.456 1.00 97.88 201 SER A N 1
ATOM 1606 C CA . SER A 1 201 ? -14.015 -13.944 -6.510 1.00 97.88 201 SER A CA 1
ATOM 1607 C C . SER A 1 201 ? -14.549 -12.584 -6.062 1.00 97.88 201 SER A C 1
ATOM 1609 O O . SER A 1 201 ? -15.385 -12.487 -5.165 1.00 97.88 201 SER A O 1
ATOM 1611 N N . ALA A 1 202 ? -14.083 -11.515 -6.708 1.00 98.50 202 ALA A N 1
ATOM 1612 C CA . ALA A 1 202 ? -14.601 -10.160 -6.520 1.00 98.50 202 ALA A CA 1
ATOM 1613 C C . ALA A 1 202 ? -14.676 -9.427 -7.864 1.00 98.50 202 ALA A C 1
ATOM 1615 O O . ALA A 1 202 ? -13.858 -9.662 -8.750 1.00 98.50 202 ALA A O 1
ATOM 1616 N N . TYR A 1 203 ? -15.652 -8.536 -8.026 1.00 98.56 203 TYR A N 1
ATOM 1617 C CA . TYR A 1 203 ? -15.800 -7.708 -9.224 1.00 98.56 203 TYR A CA 1
ATOM 1618 C C . TYR A 1 203 ? -16.405 -6.362 -8.845 1.00 98.56 203 TYR A C 1
ATOM 1620 O O . TYR A 1 203 ? -17.473 -6.314 -8.226 1.00 98.56 203 TYR A O 1
ATOM 1628 N N . PHE A 1 204 ? -15.697 -5.276 -9.147 1.00 98.50 204 PHE A N 1
ATOM 1629 C CA . PHE A 1 204 ? -16.014 -3.953 -8.619 1.00 98.50 204 PHE A CA 1
ATOM 1630 C C . PHE A 1 204 ? -15.460 -2.815 -9.472 1.00 98.50 204 PHE A C 1
ATOM 1632 O O . PHE A 1 204 ? -14.529 -3.003 -10.252 1.00 98.50 204 PHE A O 1
ATOM 1639 N N . SER A 1 205 ? -16.043 -1.628 -9.313 1.00 98.25 205 SER A N 1
ATOM 1640 C CA . SER A 1 205 ? -15.599 -0.409 -9.993 1.00 98.25 205 SER A CA 1
ATOM 1641 C C . SER A 1 205 ? -14.769 0.470 -9.059 1.00 98.25 205 SER A C 1
ATOM 1643 O O . SER A 1 205 ? -15.120 0.654 -7.893 1.00 98.25 205 SER A O 1
ATOM 1645 N N . VAL A 1 206 ? -13.694 1.052 -9.587 1.00 97.81 206 VAL A N 1
ATOM 1646 C CA . VAL A 1 206 ? -12.804 1.985 -8.877 1.00 97.81 206 VAL A CA 1
ATOM 1647 C C . VAL A 1 206 ? -12.576 3.255 -9.702 1.00 97.81 206 VAL A C 1
ATOM 1649 O O . VAL A 1 206 ? -12.791 3.222 -10.917 1.00 97.81 206 VAL A O 1
ATOM 1652 N N . PRO A 1 207 ? -12.139 4.368 -9.087 1.00 96.38 207 PRO A N 1
ATOM 1653 C CA . PRO A 1 207 ? -11.733 5.567 -9.818 1.00 96.38 207 PRO A CA 1
ATOM 1654 C C . PRO A 1 207 ? -10.580 5.304 -10.800 1.00 96.38 207 PRO A C 1
ATOM 1656 O O . PRO A 1 207 ? -9.673 4.524 -10.509 1.00 96.38 207 PRO A O 1
ATOM 1659 N N . VAL A 1 208 ? -10.606 5.968 -11.958 1.00 95.38 208 VAL A N 1
ATOM 1660 C CA . VAL A 1 208 ? -9.541 5.857 -12.973 1.00 95.38 208 VAL A CA 1
ATOM 1661 C C . VAL A 1 208 ? -8.349 6.750 -12.645 1.00 95.38 208 VAL A C 1
ATOM 1663 O O . VAL A 1 208 ? -8.525 7.836 -12.104 1.00 95.38 208 VAL A O 1
ATOM 1666 N N . ASN A 1 209 ? -7.146 6.328 -13.040 1.00 93.00 209 ASN A N 1
ATOM 1667 C CA . ASN A 1 209 ? -5.879 7.047 -12.855 1.00 93.00 209 ASN A CA 1
ATOM 1668 C C . ASN A 1 209 ? -5.526 7.351 -11.387 1.00 93.00 209 ASN A C 1
ATOM 1670 O O . ASN A 1 209 ? -4.711 8.229 -11.128 1.00 93.00 209 ASN A O 1
ATOM 1674 N N . ILE A 1 210 ? -6.111 6.610 -10.443 1.00 94.75 210 ILE A N 1
ATOM 1675 C CA . ILE A 1 210 ? -5.839 6.741 -9.013 1.00 94.75 210 ILE A CA 1
ATOM 1676 C C . ILE A 1 210 ? -5.000 5.542 -8.540 1.00 94.75 210 ILE A C 1
ATOM 1678 O O . ILE A 1 210 ? -5.412 4.401 -8.776 1.00 94.75 210 ILE A O 1
ATOM 1682 N N . PRO A 1 211 ? -3.847 5.759 -7.872 1.00 95.69 211 PRO A N 1
ATOM 1683 C CA . PRO A 1 211 ? -3.020 4.674 -7.352 1.00 95.69 211 PRO A CA 1
ATOM 1684 C C . PRO A 1 211 ? -3.691 4.016 -6.143 1.00 95.69 211 PRO A C 1
ATOM 1686 O O . PRO A 1 211 ? -3.828 4.617 -5.074 1.00 95.69 211 PRO A O 1
ATOM 1689 N N . ILE A 1 212 ? -4.093 2.759 -6.303 1.00 96.88 212 ILE A N 1
ATOM 1690 C CA . ILE A 1 212 ? -4.805 1.974 -5.296 1.00 96.88 212 ILE A CA 1
ATOM 1691 C C . ILE A 1 212 ? -4.096 0.660 -4.976 1.00 96.88 212 ILE A C 1
ATOM 1693 O O . ILE A 1 212 ? -3.404 0.077 -5.807 1.00 96.88 212 ILE A O 1
ATOM 1697 N N . TYR A 1 213 ? -4.316 0.149 -3.770 1.00 97.06 213 TYR A N 1
ATOM 1698 C CA . TYR A 1 213 ? -3.941 -1.202 -3.371 1.00 97.06 213 TYR A CA 1
ATOM 1699 C C . TYR A 1 213 ? -5.086 -1.887 -2.622 1.00 97.06 213 TYR A C 1
ATOM 1701 O O . TYR A 1 213 ? -6.010 -1.234 -2.127 1.00 97.06 213 TYR A O 1
ATOM 1709 N N . PHE A 1 214 ? -5.016 -3.217 -2.527 1.00 97.75 214 PHE A N 1
ATOM 1710 C CA . PHE A 1 214 ? -6.058 -4.034 -1.909 1.00 97.75 214 PHE A CA 1
ATOM 1711 C C . PHE A 1 214 ? -5.612 -4.669 -0.591 1.00 97.75 214 PHE A C 1
ATOM 1713 O O . PHE A 1 214 ? -4.449 -5.053 -0.420 1.00 97.75 214 PHE A O 1
ATOM 1720 N N . GLN A 1 215 ? -6.565 -4.826 0.327 1.00 98.12 215 GLN A N 1
ATOM 1721 C CA . GLN A 1 215 ? -6.433 -5.688 1.503 1.00 98.12 215 GLN A CA 1
ATOM 1722 C C . GLN A 1 215 ? -7.532 -6.747 1.493 1.00 98.12 215 GLN A C 1
ATOM 1724 O O . GLN A 1 215 ? -8.703 -6.404 1.342 1.00 98.12 215 GLN A O 1
ATOM 1729 N N . ALA A 1 216 ? -7.164 -8.014 1.675 1.00 98.06 216 ALA A N 1
ATOM 1730 C CA . ALA A 1 216 ? -8.119 -9.104 1.853 1.00 98.06 216 ALA A CA 1
ATOM 1731 C C . ALA A 1 216 ? -8.570 -9.136 3.317 1.00 98.06 216 ALA A C 1
ATOM 1733 O O . ALA A 1 216 ? -7.739 -9.346 4.203 1.00 98.06 216 ALA A O 1
ATOM 1734 N N . LEU A 1 217 ? -9.857 -8.889 3.567 1.00 98.38 217 LEU A N 1
ATOM 1735 C CA . LEU A 1 217 ? -10.426 -8.806 4.910 1.00 98.38 217 LEU A CA 1
ATOM 1736 C C . LEU A 1 217 ? -11.161 -10.093 5.279 1.00 98.38 217 LEU A C 1
ATOM 1738 O O . LEU A 1 217 ? -11.953 -10.607 4.483 1.00 98.38 217 LEU A O 1
ATOM 1742 N N . ASP A 1 218 ? -10.950 -10.569 6.501 1.00 97.19 218 ASP A N 1
ATOM 1743 C CA . ASP A 1 218 ? -11.746 -11.657 7.062 1.00 97.19 218 ASP A CA 1
ATOM 1744 C C . ASP A 1 218 ? -13.177 -11.210 7.428 1.00 97.19 218 ASP A C 1
ATOM 1746 O O . ASP A 1 218 ? -13.610 -10.088 7.152 1.00 97.19 218 ASP A O 1
ATOM 1750 N N . GLU A 1 219 ? -13.958 -12.107 8.024 1.00 95.44 219 GLU A N 1
ATOM 1751 C CA . GLU A 1 219 ? -15.324 -11.831 8.489 1.00 95.44 219 GLU A CA 1
ATOM 1752 C C . GLU A 1 219 ? -15.415 -10.801 9.629 1.00 95.44 219 GLU A C 1
ATOM 1754 O O . GLU A 1 219 ? -16.465 -10.183 9.808 1.00 95.44 219 GLU A O 1
ATOM 1759 N N . ASN A 1 220 ? -14.316 -10.559 10.349 1.00 93.62 220 ASN A N 1
ATOM 1760 C CA . ASN A 1 220 ? -14.223 -9.554 11.410 1.00 93.62 220 ASN A CA 1
ATOM 1761 C C . ASN A 1 220 ? -13.738 -8.191 10.880 1.00 93.62 220 ASN A C 1
ATOM 1763 O O . ASN A 1 220 ? -13.589 -7.238 11.649 1.00 93.62 220 ASN A O 1
ATOM 1767 N N . GLY A 1 221 ? -13.481 -8.080 9.572 1.00 95.19 221 GLY A N 1
ATOM 1768 C CA . GLY A 1 221 ? -12.968 -6.867 8.939 1.00 95.19 221 GLY A CA 1
ATOM 1769 C C . GLY A 1 221 ? -11.467 -6.640 9.148 1.00 95.19 221 GLY A C 1
ATOM 1770 O O . GLY A 1 221 ? -10.986 -5.531 8.888 1.00 95.19 221 GLY A O 1
ATOM 1771 N N . VAL A 1 222 ? -10.735 -7.664 9.601 1.00 97.62 222 VAL A N 1
ATOM 1772 C CA . VAL A 1 222 ? -9.284 -7.627 9.803 1.00 97.62 222 VAL A CA 1
ATOM 1773 C C . VAL A 1 222 ? -8.572 -8.008 8.515 1.00 97.62 222 VAL A C 1
ATOM 1775 O O . VAL A 1 222 ? -8.896 -9.010 7.877 1.00 97.62 222 VAL A O 1
ATOM 1778 N N . ALA A 1 223 ? -7.564 -7.229 8.135 1.00 97.94 223 ALA A N 1
ATOM 1779 C CA . ALA A 1 223 ? -6.754 -7.531 6.972 1.00 97.94 223 ALA A CA 1
ATOM 1780 C C . ALA A 1 223 ? -5.876 -8.774 7.214 1.00 97.94 223 ALA A C 1
ATOM 1782 O O . ALA A 1 223 ? -4.967 -8.790 8.049 1.00 97.94 223 ALA A O 1
ATOM 1783 N N . VAL A 1 224 ? -6.137 -9.828 6.441 1.00 97.06 224 VAL A N 1
ATOM 1784 C CA . VAL A 1 224 ? -5.355 -11.070 6.434 1.00 97.06 224 VAL A CA 1
ATOM 1785 C C . VAL A 1 224 ? -4.135 -10.927 5.542 1.00 97.06 224 VAL A C 1
ATOM 1787 O O . VAL A 1 224 ? -3.061 -11.400 5.906 1.00 97.06 224 VAL A O 1
ATOM 1790 N N . GLN A 1 225 ? -4.261 -10.226 4.415 1.00 95.31 225 GLN A N 1
ATOM 1791 C CA . GLN A 1 225 ? -3.145 -9.902 3.528 1.00 95.31 225 GLN A CA 1
ATOM 1792 C C . GLN A 1 225 ? -3.306 -8.485 2.971 1.00 95.31 225 GLN A C 1
ATOM 1794 O O . GLN A 1 225 ? -4.425 -8.030 2.734 1.00 95.31 225 GLN A O 1
ATOM 1799 N N . THR A 1 226 ? -2.191 -7.783 2.756 1.00 95.19 226 THR A N 1
ATOM 1800 C CA . THR A 1 226 ? -2.174 -6.469 2.098 1.00 95.19 226 THR A CA 1
ATOM 1801 C C . THR A 1 226 ? -1.196 -6.475 0.941 1.00 95.19 226 THR A C 1
ATOM 1803 O O . THR A 1 226 ? -0.070 -6.976 1.052 1.00 95.19 226 THR A O 1
ATOM 1806 N N . MET A 1 227 ? -1.602 -5.844 -0.154 1.00 94.00 227 MET A N 1
ATOM 1807 C CA . MET A 1 227 ? -0.673 -5.444 -1.197 1.00 94.00 227 MET A CA 1
ATOM 1808 C C . MET A 1 227 ? 0.348 -4.443 -0.646 1.00 94.00 227 MET A C 1
ATOM 1810 O O . MET A 1 227 ? 0.064 -3.654 0.260 1.00 94.00 227 MET A O 1
ATOM 1814 N N . ARG A 1 228 ? 1.561 -4.518 -1.193 1.00 90.31 228 ARG A N 1
ATOM 1815 C CA . ARG A 1 228 ? 2.722 -3.672 -0.865 1.00 90.31 228 ARG A CA 1
ATOM 1816 C C . ARG A 1 228 ? 3.239 -2.903 -2.085 1.00 90.31 228 ARG A C 1
ATOM 1818 O O . ARG A 1 228 ? 4.298 -2.288 -2.031 1.00 90.31 228 ARG A O 1
ATOM 1825 N N . SER A 1 229 ? 2.451 -2.940 -3.150 1.00 90.25 229 SER A N 1
ATOM 1826 C CA . SER A 1 229 ? 2.536 -2.150 -4.368 1.00 90.25 229 SER A CA 1
ATOM 1827 C C . SER A 1 229 ? 1.178 -1.489 -4.592 1.00 90.25 229 SER A C 1
ATOM 1829 O O . SER A 1 229 ? 0.184 -1.881 -3.976 1.00 90.25 229 SER A O 1
ATOM 1831 N N . ASP A 1 230 ? 1.132 -0.529 -5.496 1.00 93.19 230 ASP A N 1
ATOM 1832 C CA . ASP A 1 230 ? -0.090 0.034 -6.041 1.00 93.19 230 ASP A CA 1
ATOM 1833 C C . ASP A 1 230 ? -0.356 -0.496 -7.459 1.00 93.19 230 ASP A C 1
ATOM 1835 O O . ASP A 1 230 ? 0.484 -1.116 -8.116 1.00 93.19 230 ASP A O 1
ATOM 1839 N N . THR A 1 231 ? -1.587 -0.299 -7.901 1.00 95.25 231 THR A N 1
ATOM 1840 C CA . THR A 1 231 ? -2.047 -0.461 -9.273 1.00 95.25 231 THR A CA 1
ATOM 1841 C C . THR A 1 231 ? -3.029 0.665 -9.576 1.00 95.25 231 THR A C 1
ATOM 1843 O O . THR A 1 231 ? -3.443 1.400 -8.682 1.00 95.25 231 THR A O 1
ATOM 1846 N N . TYR A 1 232 ? -3.399 0.827 -10.834 1.00 95.44 232 TYR A N 1
ATOM 1847 C CA . TYR A 1 232 ? -4.402 1.787 -11.267 1.00 95.44 232 TYR A CA 1
ATOM 1848 C C . TYR A 1 232 ? -5.041 1.268 -12.552 1.00 95.44 232 TYR A C 1
ATOM 1850 O O . TYR A 1 232 ? -4.522 0.356 -13.195 1.00 95.44 232 TYR A O 1
ATOM 1858 N N . VAL A 1 233 ? -6.175 1.855 -12.913 1.00 95.12 233 VAL A N 1
ATOM 1859 C CA . VAL A 1 233 ? -6.901 1.544 -14.146 1.00 95.12 233 VAL A CA 1
ATOM 1860 C C . VAL A 1 233 ? -7.171 2.820 -14.922 1.00 95.12 233 VAL A C 1
ATOM 1862 O O . VAL A 1 233 ? -7.438 3.868 -14.336 1.00 95.12 233 VAL A O 1
ATOM 1865 N N . HIS A 1 234 ? -7.110 2.744 -16.242 1.00 93.38 234 HIS A N 1
ATOM 1866 C CA . HIS A 1 234 ? -7.455 3.846 -17.128 1.00 93.38 234 HIS A CA 1
ATOM 1867 C C . HIS A 1 234 ? -8.941 3.851 -17.500 1.00 93.38 234 HIS A C 1
ATOM 1869 O O . HIS A 1 234 ? -9.651 2.851 -17.399 1.00 93.38 234 HIS A O 1
ATOM 1875 N N . ALA A 1 235 ? -9.415 4.986 -18.015 1.00 91.88 235 ALA A N 1
ATOM 1876 C CA . ALA A 1 235 ? -10.756 5.089 -18.577 1.00 91.88 235 ALA A CA 1
ATOM 1877 C C . ALA A 1 235 ? -10.984 4.048 -19.691 1.00 91.88 235 ALA A C 1
ATOM 1879 O O . ALA A 1 235 ? -10.252 4.008 -20.685 1.00 91.88 235 ALA A O 1
ATOM 1880 N N . GLY A 1 236 ? -12.018 3.219 -19.516 1.00 88.81 236 GLY A N 1
ATOM 1881 C CA . GLY A 1 236 ? -12.386 2.125 -20.422 1.00 88.81 236 GLY A CA 1
ATOM 1882 C C . GLY A 1 236 ? -11.518 0.868 -20.330 1.00 88.81 236 GLY A C 1
ATOM 1883 O O . GLY A 1 236 ? -11.693 -0.034 -21.146 1.00 88.81 236 GLY A O 1
ATOM 1884 N N . GLU A 1 237 ? -10.603 0.801 -19.363 1.00 91.75 237 GLU A N 1
ATOM 1885 C CA . GLU A 1 237 ? -9.848 -0.411 -19.061 1.00 91.75 237 GLU A CA 1
ATOM 1886 C C . GLU A 1 237 ? -10.674 -1.393 -18.214 1.00 91.75 237 GLU A C 1
ATOM 1888 O O . GLU A 1 237 ? -11.567 -1.010 -17.454 1.00 91.75 237 GLU A O 1
ATOM 1893 N N . GLU A 1 238 ? -10.340 -2.676 -18.330 1.00 93.44 238 GLU A N 1
ATOM 1894 C CA . GLU A 1 238 ? -10.758 -3.711 -17.392 1.00 93.44 238 GLU A CA 1
ATOM 1895 C C . GLU A 1 238 ? -9.524 -4.507 -16.962 1.00 93.44 238 GLU A C 1
ATOM 1897 O O . GLU A 1 238 ? -8.838 -5.108 -17.798 1.00 93.44 238 GLU A O 1
ATOM 1902 N N . LEU A 1 239 ? -9.242 -4.492 -15.660 1.00 94.94 239 LEU A N 1
ATOM 1903 C CA . LEU A 1 239 ? -8.103 -5.182 -15.062 1.00 94.94 239 LEU A CA 1
ATOM 1904 C C . LEU A 1 239 ? -8.582 -6.462 -14.378 1.00 94.94 239 LEU A C 1
ATOM 1906 O O . LEU A 1 239 ? -9.487 -6.426 -13.548 1.00 94.94 239 LEU A O 1
ATOM 1910 N N . ILE A 1 240 ? -7.958 -7.596 -14.696 1.00 93.94 240 ILE A N 1
ATOM 1911 C CA . ILE A 1 240 ? -8.282 -8.887 -14.082 1.00 93.94 240 ILE A CA 1
ATOM 1912 C C . ILE A 1 240 ? -7.048 -9.440 -13.373 1.00 93.94 240 ILE A C 1
ATOM 1914 O O . ILE A 1 240 ? -6.013 -9.664 -13.997 1.00 93.94 240 ILE A O 1
ATOM 1918 N N . CYS A 1 241 ? -7.188 -9.694 -12.076 1.00 92.56 241 CYS A N 1
ATOM 1919 C CA . CYS A 1 241 ? -6.231 -10.414 -11.251 1.00 92.56 241 CYS A CA 1
ATOM 1920 C C . CYS A 1 241 ? -6.641 -11.888 -11.175 1.00 92.56 241 CYS A C 1
ATOM 1922 O O . CYS A 1 241 ? -7.789 -12.207 -10.849 1.00 92.56 241 CYS A O 1
ATOM 1924 N N . GLN A 1 242 ? -5.702 -12.793 -11.444 1.00 92.50 242 GLN A N 1
ATOM 1925 C CA . GLN A 1 242 ? -5.930 -14.223 -11.244 1.00 92.50 242 GLN A CA 1
ATOM 1926 C C . GLN A 1 242 ? -6.034 -14.538 -9.744 1.00 92.50 242 GLN A C 1
ATOM 1928 O O . GLN A 1 242 ? -6.989 -15.190 -9.314 1.00 92.50 242 GLN A O 1
ATOM 1933 N N . GLY A 1 243 ? -5.108 -14.011 -8.944 1.00 91.62 243 GLY A N 1
ATOM 1934 C CA . GLY A 1 243 ? -5.054 -14.278 -7.519 1.00 91.62 243 GLY A CA 1
ATOM 1935 C C . GLY A 1 243 ? -4.518 -13.126 -6.676 1.00 91.62 243 GLY A C 1
ATOM 1936 O O . GLY A 1 243 ? -4.326 -12.004 -7.150 1.00 91.62 243 GLY A O 1
ATOM 1937 N N . CYS A 1 244 ? -4.323 -13.385 -5.382 1.00 89.50 244 CYS A N 1
ATOM 1938 C CA . CYS A 1 244 ? -3.731 -12.426 -4.453 1.00 89.50 244 CYS A CA 1
ATOM 1939 C C . CYS A 1 244 ? -2.213 -12.640 -4.418 1.00 89.50 244 CYS A C 1
ATOM 1941 O O . CYS A 1 244 ? -1.681 -13.307 -3.526 1.00 89.50 244 CYS A O 1
ATOM 1943 N N . HIS A 1 245 ? -1.523 -12.087 -5.424 1.00 88.31 245 HIS A N 1
ATOM 1944 C CA . HIS A 1 245 ? -0.088 -12.288 -5.649 1.00 88.31 245 HIS A CA 1
ATOM 1945 C C . HIS A 1 245 ? 0.232 -13.754 -5.997 1.00 88.31 245 HIS A C 1
ATOM 1947 O O . HIS A 1 245 ? 1.058 -14.389 -5.342 1.00 88.31 245 HIS A O 1
ATOM 1953 N N . GLU A 1 246 ? -0.470 -14.304 -6.990 1.00 87.44 246 GLU A N 1
ATOM 1954 C CA . GLU A 1 246 ? -0.336 -15.687 -7.457 1.00 87.44 246 GLU A CA 1
ATOM 1955 C C . GLU A 1 246 ? 1.070 -16.017 -7.997 1.00 87.44 246 GLU A C 1
ATOM 1957 O O . GLU A 1 246 ? 1.851 -15.137 -8.377 1.00 87.44 246 GLU A O 1
ATOM 1962 N N . ASP A 1 247 ? 1.412 -17.309 -8.035 1.00 84.94 247 ASP A N 1
ATOM 1963 C CA . ASP A 1 247 ? 2.702 -17.761 -8.563 1.00 84.94 247 ASP A CA 1
ATOM 1964 C C . ASP A 1 247 ? 2.760 -17.580 -10.089 1.00 84.94 247 ASP A C 1
ATOM 1966 O O . ASP A 1 247 ? 2.076 -18.274 -10.842 1.00 84.94 247 ASP A O 1
ATOM 1970 N N . ARG A 1 248 ? 3.643 -16.689 -10.554 1.00 82.94 248 ARG A N 1
ATOM 1971 C CA . ARG A 1 248 ? 3.839 -16.374 -11.980 1.00 82.94 248 ARG A CA 1
ATOM 1972 C C . ARG A 1 248 ? 4.343 -17.549 -12.824 1.00 82.94 248 ARG A C 1
ATOM 1974 O O . ARG A 1 248 ? 4.218 -17.500 -14.044 1.00 82.94 248 ARG A O 1
ATOM 1981 N N . HIS A 1 249 ? 4.930 -18.573 -12.202 1.00 84.25 249 HIS A N 1
ATOM 1982 C CA . HIS A 1 249 ? 5.381 -19.787 -12.891 1.00 84.25 249 HIS A CA 1
ATOM 1983 C C . HIS A 1 249 ? 4.339 -20.909 -12.850 1.00 84.25 249 HIS A C 1
ATOM 1985 O O . HIS A 1 249 ? 4.569 -21.980 -13.417 1.00 84.25 249 HIS A O 1
ATOM 1991 N N . SER A 1 250 ? 3.205 -20.693 -12.180 1.00 81.75 250 SER A N 1
ATOM 1992 C CA . SER A 1 250 ? 2.109 -21.652 -12.189 1.00 81.75 250 SER A CA 1
ATOM 1993 C C . SER A 1 250 ? 1.295 -21.533 -13.477 1.00 81.75 250 SER A C 1
ATOM 1995 O O . SER A 1 250 ? 1.092 -20.450 -14.027 1.00 81.75 250 SER A O 1
ATOM 1997 N N . ALA A 1 251 ? 0.837 -22.675 -13.986 1.00 80.75 251 ALA A N 1
ATOM 1998 C CA . ALA A 1 251 ? -0.153 -22.675 -15.048 1.00 80.75 251 ALA A CA 1
ATOM 1999 C C . ALA A 1 251 ? -1.497 -22.208 -14.479 1.00 80.75 251 ALA A C 1
ATOM 2001 O O . ALA A 1 251 ? -1.876 -22.588 -13.370 1.00 80.75 251 ALA A O 1
ATOM 2002 N N . ILE A 1 252 ? -2.242 -21.437 -15.271 1.00 75.31 252 ILE A N 1
ATOM 2003 C CA . ILE A 1 252 ? -3.596 -21.021 -14.905 1.00 75.31 252 ILE A CA 1
ATOM 2004 C C . ILE A 1 252 ? -4.433 -22.278 -14.665 1.00 75.31 252 ILE A C 1
ATOM 2006 O O . ILE A 1 252 ? -4.594 -23.117 -15.555 1.00 75.31 252 ILE A O 1
ATOM 2010 N N . THR A 1 253 ? -4.994 -22.397 -13.463 1.00 71.19 253 THR A N 1
ATOM 2011 C CA . THR A 1 253 ? -5.926 -23.482 -13.165 1.00 71.19 253 THR A CA 1
ATOM 2012 C C . THR A 1 253 ? -7.239 -23.188 -13.880 1.00 71.19 253 THR A C 1
ATOM 2014 O O . THR A 1 253 ? -7.977 -22.278 -13.498 1.00 71.19 253 THR A O 1
ATOM 2017 N N . ALA A 1 254 ? -7.528 -23.942 -14.943 1.00 70.56 254 ALA A N 1
ATOM 2018 C CA . ALA A 1 254 ? -8.769 -23.799 -15.693 1.00 70.56 254 ALA A CA 1
ATOM 2019 C C . ALA A 1 254 ? -9.972 -24.008 -14.760 1.00 70.56 254 ALA A C 1
ATOM 2021 O O . ALA A 1 254 ? -10.140 -25.076 -14.169 1.00 70.56 254 ALA A O 1
ATOM 2022 N N . ARG A 1 255 ? -10.820 -22.982 -14.629 1.00 74.81 255 ARG A N 1
ATOM 2023 C CA . ARG A 1 255 ? -12.074 -23.084 -13.878 1.00 74.81 255 ARG A CA 1
ATOM 2024 C C . ARG A 1 255 ? -13.190 -23.562 -14.808 1.00 74.81 255 ARG A C 1
ATOM 2026 O O . ARG A 1 255 ? -13.352 -22.998 -15.889 1.00 74.81 255 ARG A O 1
ATOM 2033 N N . PRO A 1 256 ? -14.003 -24.550 -14.397 1.00 75.88 256 PRO A N 1
ATOM 2034 C CA . PRO A 1 256 ? -15.127 -25.020 -15.205 1.00 75.88 256 PRO A CA 1
ATOM 2035 C C . PRO A 1 256 ? -16.267 -23.994 -15.285 1.00 75.88 256 PRO A C 1
ATOM 2037 O O . PRO A 1 256 ? -17.165 -24.142 -16.108 1.00 75.88 256 PRO A O 1
ATOM 2040 N N . GLN A 1 257 ? -16.264 -22.972 -14.425 1.00 86.31 257 GLN A N 1
ATOM 2041 C CA . GLN A 1 257 ? -17.308 -21.958 -14.368 1.00 86.31 257 GLN A CA 1
ATOM 2042 C C . GLN A 1 257 ? -16.719 -20.551 -14.263 1.00 86.31 257 GLN A C 1
ATOM 2044 O O . GLN A 1 257 ? -15.678 -20.346 -13.638 1.00 86.31 257 GLN A O 1
ATOM 2049 N N . VAL A 1 258 ? -17.443 -19.579 -14.825 1.00 91.88 258 VAL A N 1
ATOM 2050 C CA . VAL A 1 258 ? -17.174 -18.146 -14.642 1.00 91.88 258 VAL A CA 1
ATOM 2051 C C . VAL A 1 258 ? -17.254 -17.809 -13.145 1.00 91.88 258 VAL A C 1
ATOM 2053 O O . VAL A 1 258 ? -18.218 -18.255 -12.510 1.00 91.88 258 VAL A O 1
ATOM 2056 N N . PRO A 1 259 ? -16.303 -17.048 -12.572 1.00 95.38 259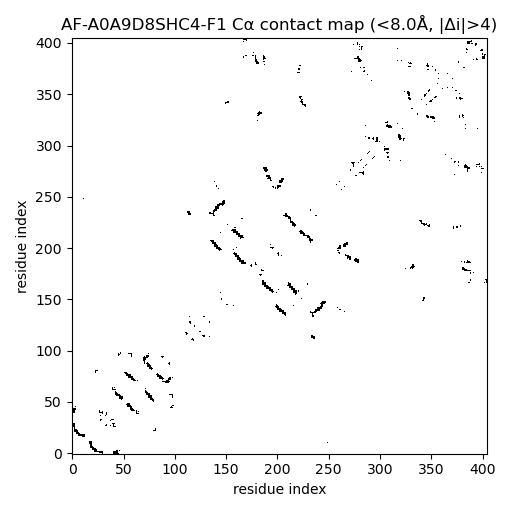 PRO A N 1
ATOM 2057 C CA . PRO A 1 259 ? -16.343 -16.659 -11.161 1.00 95.38 259 PRO A CA 1
ATOM 2058 C C . PRO A 1 259 ? -17.660 -15.971 -10.784 1.00 95.38 259 PRO A C 1
ATOM 2060 O O . PRO A 1 259 ? -18.207 -15.215 -11.589 1.00 95.38 259 PRO A O 1
ATOM 2063 N N . GLN A 1 260 ? -18.185 -16.235 -9.586 1.00 97.12 260 GLN A N 1
ATOM 2064 C CA . GLN A 1 260 ? -19.506 -15.755 -9.157 1.00 97.12 260 GLN A CA 1
ATOM 2065 C C . GLN A 1 260 ? -19.645 -14.234 -9.280 1.00 97.12 260 GLN A C 1
ATOM 2067 O O . GLN A 1 260 ? -20.644 -13.757 -9.824 1.00 97.12 260 GLN A O 1
ATOM 2072 N N . ALA A 1 261 ? -18.621 -13.478 -8.879 1.00 97.50 261 ALA A N 1
ATOM 2073 C CA . ALA A 1 261 ? -18.655 -12.020 -8.924 1.00 97.50 261 ALA A CA 1
ATOM 2074 C C . ALA A 1 261 ? -18.773 -11.471 -10.357 1.00 97.50 261 ALA A C 1
ATOM 2076 O O . ALA A 1 261 ? -19.390 -10.432 -10.572 1.00 97.50 261 ALA A O 1
ATOM 2077 N N . MET A 1 262 ? -18.239 -12.197 -11.347 1.00 96.56 262 MET A N 1
ATOM 2078 C CA . MET A 1 262 ? -18.267 -11.818 -12.767 1.00 96.56 262 MET A CA 1
ATOM 2079 C C . MET A 1 262 ? -19.586 -12.192 -13.466 1.00 96.56 262 MET A C 1
ATOM 2081 O O . MET A 1 262 ? -19.757 -11.923 -14.653 1.00 96.56 262 MET A O 1
ATOM 2085 N N . ARG A 1 263 ? -20.537 -12.820 -12.758 1.00 96.69 263 ARG A N 1
ATOM 2086 C CA . ARG A 1 263 ? -21.885 -13.132 -13.280 1.00 96.69 263 ARG A CA 1
ATOM 2087 C C . ARG A 1 263 ? -22.891 -12.004 -13.039 1.00 96.69 263 ARG A C 1
ATOM 2089 O O . ARG A 1 263 ? -24.044 -12.114 -13.450 1.00 96.69 263 ARG A O 1
ATOM 2096 N N . ARG A 1 264 ? -22.473 -10.943 -12.349 1.00 96.12 264 ARG A N 1
ATOM 2097 C CA . ARG A 1 264 ? -23.285 -9.777 -11.991 1.00 96.12 264 ARG A CA 1
ATOM 2098 C C . ARG A 1 264 ? -22.552 -8.486 -12.346 1.00 96.12 264 ARG A C 1
ATOM 2100 O O . ARG A 1 264 ? -21.373 -8.499 -12.684 1.00 96.12 264 ARG A O 1
ATOM 2107 N N . ALA A 1 265 ? -23.263 -7.366 -12.255 1.00 97.44 265 ALA A N 1
ATOM 2108 C CA . ALA A 1 265 ? -22.658 -6.047 -12.388 1.00 97.44 265 ALA A CA 1
ATOM 2109 C C . ALA A 1 265 ? -21.563 -5.825 -11.319 1.00 97.44 265 ALA A C 1
ATOM 2111 O O . ALA A 1 265 ? -21.670 -6.383 -10.214 1.00 97.44 265 ALA A O 1
ATOM 2112 N N . PRO A 1 266 ? -20.532 -5.014 -11.626 1.00 97.94 266 PRO A N 1
ATOM 2113 C CA . PRO A 1 266 ? -19.479 -4.697 -10.670 1.00 97.94 266 PRO A CA 1
ATOM 2114 C C . PRO A 1 266 ? -20.068 -4.000 -9.440 1.00 97.94 266 PRO A C 1
ATOM 2116 O O . PRO A 1 266 ? -20.942 -3.139 -9.548 1.00 97.94 266 PRO A O 1
ATOM 2119 N N . SER A 1 267 ? -19.589 -4.377 -8.256 1.00 98.50 267 SER A N 1
ATOM 2120 C CA . SER A 1 267 ? -19.963 -3.713 -7.009 1.00 98.50 267 SER A CA 1
ATOM 2121 C C . SER A 1 267 ? -19.431 -2.281 -6.964 1.00 98.50 267 SER A C 1
ATOM 2123 O O . SER A 1 267 ? -18.283 -2.020 -7.326 1.00 98.50 267 SER A O 1
ATOM 2125 N N . THR A 1 268 ? -20.237 -1.365 -6.436 1.00 97.88 268 THR A N 1
ATOM 2126 C CA . THR A 1 268 ? -19.766 -0.049 -5.993 1.00 97.88 268 THR A CA 1
ATOM 2127 C C . THR A 1 268 ? -19.076 -0.167 -4.638 1.00 97.88 268 THR A C 1
ATOM 2129 O O . THR A 1 268 ? -19.449 -1.014 -3.823 1.00 97.88 268 THR A O 1
ATOM 2132 N N . LEU A 1 269 ? -18.094 0.695 -4.379 1.00 98.19 269 LEU A N 1
ATOM 2133 C CA . LEU A 1 269 ? -17.403 0.750 -3.092 1.00 98.19 269 LEU A CA 1
ATOM 2134 C C . LEU A 1 269 ? -18.372 1.177 -1.983 1.00 98.19 269 LEU A C 1
ATOM 2136 O O . LEU A 1 269 ? -19.040 2.203 -2.102 1.00 98.19 269 LEU A O 1
ATOM 2140 N N . THR A 1 270 ? -18.427 0.403 -0.899 1.00 98.00 270 THR A N 1
ATOM 2141 C CA . THR A 1 270 ? -19.113 0.807 0.333 1.00 98.00 270 THR A CA 1
ATOM 2142 C C . THR A 1 270 ? -18.139 1.619 1.187 1.00 98.00 270 THR A C 1
ATOM 2144 O O . THR A 1 270 ? -17.114 1.049 1.582 1.00 98.00 270 THR A O 1
ATOM 2147 N N . PRO A 1 271 ? -18.427 2.900 1.487 1.00 97.25 271 PRO A N 1
ATOM 2148 C CA . PRO A 1 271 ? -17.546 3.742 2.291 1.00 97.25 271 PRO A CA 1
ATOM 2149 C C . PRO A 1 271 ? -17.272 3.163 3.682 1.00 97.25 271 PRO A C 1
ATOM 2151 O O . PRO A 1 271 ? -18.129 2.504 4.277 1.00 97.25 271 PRO A O 1
ATOM 2154 N N . ASP A 1 272 ? -16.074 3.434 4.193 1.00 95.69 272 ASP A N 1
ATOM 2155 C CA . ASP A 1 272 ? -15.679 3.129 5.568 1.00 95.69 272 ASP A CA 1
ATOM 2156 C C . ASP A 1 272 ? -16.101 4.257 6.541 1.00 95.69 272 ASP A C 1
ATOM 2158 O O . ASP A 1 272 ? -16.580 5.307 6.099 1.00 95.69 272 ASP A O 1
ATOM 2162 N N . PRO A 1 273 ? -16.005 4.046 7.870 1.00 95.69 273 PRO A N 1
ATOM 2163 C CA . PRO A 1 273 ? -16.445 5.028 8.858 1.00 95.69 273 PRO A CA 1
ATOM 2164 C C . PRO A 1 273 ? -15.759 6.396 8.729 1.00 95.69 273 PRO A C 1
ATOM 2166 O O . PRO A 1 273 ? -14.648 6.515 8.226 1.00 95.69 273 PRO A O 1
ATOM 2169 N N . GLU A 1 274 ? -16.389 7.447 9.262 1.00 94.81 274 GLU A N 1
ATOM 2170 C CA . GLU A 1 274 ? -15.809 8.796 9.244 1.00 94.81 274 GLU A CA 1
ATOM 2171 C C . GLU A 1 274 ? -14.388 8.822 9.844 1.00 94.81 274 GLU A C 1
ATOM 2173 O O . GLU A 1 274 ? -14.136 8.232 10.901 1.00 94.81 274 GLU A O 1
ATOM 2178 N N . GLY A 1 275 ? -13.480 9.549 9.183 1.00 94.44 275 GLY A N 1
ATOM 2179 C CA . GLY A 1 275 ? -12.068 9.646 9.560 1.00 94.44 275 GLY A CA 1
ATOM 2180 C C . GLY A 1 275 ? -11.140 8.713 8.778 1.00 94.44 275 GLY A C 1
ATOM 2181 O O . GLY A 1 275 ? -10.006 8.516 9.209 1.00 94.44 275 GLY A O 1
ATOM 2182 N N . THR A 1 276 ? -11.596 8.132 7.663 1.00 95.75 276 THR A N 1
ATOM 2183 C CA . THR A 1 276 ? -10.781 7.258 6.796 1.00 95.75 276 THR A CA 1
ATOM 2184 C C . THR A 1 276 ? -10.553 7.805 5.390 1.00 95.75 276 THR A C 1
ATOM 2186 O O . THR A 1 276 ? -9.689 7.289 4.683 1.00 95.75 276 THR A O 1
ATOM 2189 N N . ASP A 1 277 ? -11.294 8.836 4.977 1.00 94.69 277 ASP A N 1
ATOM 2190 C CA . ASP A 1 277 ? -11.231 9.419 3.634 1.00 94.69 277 ASP A CA 1
ATOM 2191 C C . ASP A 1 277 ? -11.064 10.958 3.654 1.00 94.69 277 ASP A C 1
ATOM 2193 O O . ASP A 1 277 ? -12.052 11.694 3.574 1.00 94.69 277 ASP A O 1
ATOM 2197 N N . PRO A 1 278 ? -9.825 11.469 3.783 1.00 95.00 278 PRO A N 1
ATOM 2198 C CA . PRO A 1 278 ? -8.599 10.747 4.131 1.00 95.00 278 PRO A CA 1
ATOM 2199 C C . PRO A 1 278 ? -8.504 10.408 5.631 1.00 95.00 278 PRO A C 1
ATOM 2201 O O . PRO A 1 278 ? -9.344 10.813 6.440 1.00 95.00 278 PRO A O 1
ATOM 2204 N N . PHE A 1 279 ? -7.481 9.635 6.015 1.00 95.12 279 PHE A N 1
ATOM 2205 C CA . PHE A 1 279 ? -7.293 9.211 7.408 1.00 95.12 279 PHE A CA 1
ATOM 2206 C C . PHE A 1 279 ? -7.226 10.384 8.395 1.00 95.12 279 PHE A C 1
ATOM 2208 O O . PHE A 1 279 ? -6.550 11.377 8.172 1.00 95.12 279 PHE A O 1
ATOM 2215 N N . ASN A 1 280 ? -7.869 10.260 9.549 1.00 96.81 280 ASN A N 1
ATOM 2216 C CA . ASN A 1 280 ? -7.733 11.223 10.632 1.00 96.81 280 ASN A CA 1
ATOM 2217 C C . ASN A 1 280 ? -7.913 10.506 11.974 1.00 96.81 280 ASN A C 1
ATOM 2219 O O . ASN A 1 280 ? -9.031 10.176 12.370 1.00 96.81 280 ASN A O 1
ATOM 2223 N N . TYR A 1 281 ? -6.813 10.290 12.697 1.00 98.06 281 TYR A N 1
ATOM 2224 C CA . TYR A 1 281 ? -6.825 9.598 13.992 1.00 98.06 281 TYR A CA 1
ATOM 2225 C C . TYR A 1 281 ? -7.696 10.306 15.043 1.00 98.06 281 TYR A C 1
ATOM 2227 O O . TYR A 1 281 ? -8.337 9.647 15.865 1.00 98.06 281 TYR A O 1
ATOM 2235 N N . VAL A 1 282 ? -7.759 11.641 14.994 1.00 97.44 282 VAL A N 1
ATOM 2236 C CA . VAL A 1 282 ? -8.548 12.464 15.925 1.00 97.44 282 VAL A CA 1
ATOM 2237 C C . VAL A 1 282 ? -10.043 12.216 15.762 1.00 97.44 282 VAL A C 1
ATOM 2239 O O . VAL A 1 282 ? -10.765 12.239 16.753 1.00 97.44 282 VAL A O 1
ATOM 2242 N N . LYS A 1 283 ? -10.511 11.939 14.541 1.00 97.00 283 LYS A N 1
ATOM 2243 C CA . LYS A 1 283 ? -11.896 11.514 14.292 1.00 97.00 283 LYS A CA 1
ATOM 2244 C C . LYS A 1 283 ? -12.097 10.013 14.478 1.00 97.00 283 LYS A C 1
ATOM 2246 O O . LYS A 1 283 ? -13.129 9.595 14.990 1.00 97.00 283 LYS A O 1
ATOM 2251 N N . LEU A 1 284 ? -11.130 9.208 14.045 1.00 97.38 284 LEU A N 1
ATOM 2252 C CA . LEU A 1 284 ? -11.304 7.765 13.929 1.00 97.38 284 LEU A CA 1
ATOM 2253 C C . LEU A 1 284 ? -11.175 7.030 15.270 1.00 97.38 284 LEU A C 1
ATOM 2255 O O . LEU A 1 284 ? -11.959 6.121 15.533 1.00 97.38 284 LEU A O 1
ATOM 2259 N N . ILE A 1 285 ? -10.190 7.404 16.094 1.00 98.38 285 ILE A N 1
ATOM 2260 C CA . ILE A 1 285 ? -9.765 6.626 17.270 1.00 98.38 285 ILE A CA 1
ATOM 2261 C C . ILE A 1 285 ? -9.955 7.395 18.573 1.00 98.38 285 ILE A C 1
ATOM 2263 O O . ILE A 1 285 ? -10.518 6.852 19.526 1.00 98.38 285 ILE A O 1
ATOM 2267 N N . GLN A 1 286 ? -9.509 8.654 18.630 1.00 98.00 286 GLN A N 1
ATOM 2268 C CA . GLN A 1 286 ? -9.521 9.413 19.883 1.00 98.00 286 GLN A CA 1
ATOM 2269 C C . GLN A 1 286 ? -10.904 9.488 20.561 1.00 98.00 286 GLN A C 1
ATOM 2271 O O . GLN A 1 286 ? -10.932 9.354 21.780 1.00 98.00 286 GLN A O 1
ATOM 2276 N N . PRO A 1 287 ? -12.049 9.612 19.855 1.00 98.06 287 PRO A N 1
ATOM 2277 C CA . PRO A 1 287 ? -13.352 9.677 20.517 1.00 98.06 287 PRO A CA 1
ATOM 2278 C C . PRO A 1 287 ? -13.693 8.398 21.293 1.00 98.06 287 PRO A C 1
ATOM 2280 O O . PRO A 1 287 ? -14.334 8.462 22.340 1.00 98.06 287 PRO A O 1
ATOM 2283 N N . ILE A 1 288 ? -13.226 7.238 20.815 1.00 98.25 288 ILE A N 1
ATOM 2284 C CA . ILE A 1 288 ? -13.407 5.957 21.509 1.00 98.25 288 ILE A CA 1
ATOM 2285 C C . ILE A 1 288 ? -12.535 5.926 22.766 1.00 98.25 288 ILE A C 1
ATOM 2287 O O . ILE A 1 288 ? -13.001 5.524 23.833 1.00 98.25 288 ILE A O 1
ATOM 2291 N N . LEU A 1 289 ? -11.286 6.394 22.656 1.00 97.88 289 LEU A N 1
ATOM 2292 C CA . LEU A 1 289 ? -10.371 6.487 23.793 1.00 97.88 289 LEU A CA 1
ATOM 2293 C C . LEU A 1 289 ? -10.906 7.440 24.865 1.00 97.88 289 LEU A C 1
ATOM 2295 O O . LEU A 1 289 ? -10.951 7.059 26.032 1.00 97.88 289 LEU A O 1
ATOM 2299 N N . ASP A 1 290 ? -11.361 8.631 24.473 1.00 97.38 290 ASP A N 1
ATOM 2300 C CA . ASP A 1 290 ? -11.935 9.636 25.374 1.00 97.38 290 ASP A CA 1
ATOM 2301 C C . ASP A 1 290 ? -13.134 9.056 26.146 1.00 97.38 290 ASP A C 1
ATOM 2303 O O . ASP A 1 290 ? -13.254 9.249 27.355 1.00 97.38 290 ASP A O 1
ATOM 2307 N N . ALA A 1 291 ? -13.995 8.292 25.466 1.00 97.19 291 ALA A N 1
ATOM 2308 C CA . ALA A 1 291 ? -15.198 7.725 26.068 1.00 97.19 291 ALA A CA 1
ATOM 2309 C C . ALA A 1 291 ? -14.938 6.500 26.962 1.00 97.19 291 ALA A C 1
ATOM 2311 O O . ALA A 1 291 ? -15.675 6.288 27.928 1.00 97.19 291 ALA A O 1
ATOM 2312 N N . LYS A 1 292 ? -13.950 5.657 26.627 1.00 96.69 292 LYS A N 1
ATOM 2313 C CA . LYS A 1 292 ? -13.831 4.302 27.205 1.00 96.69 292 LYS A CA 1
ATOM 2314 C C . LYS A 1 292 ? -12.489 3.969 27.840 1.00 96.69 292 LYS A C 1
ATOM 2316 O O . LYS A 1 292 ? -12.404 2.963 28.540 1.00 96.69 292 LYS A O 1
ATOM 2321 N N . CYS A 1 293 ? -11.456 4.771 27.607 1.00 95.44 293 CYS A N 1
ATOM 2322 C CA . CYS A 1 293 ? -10.095 4.451 28.033 1.00 95.44 293 CYS A CA 1
ATOM 2323 C C . CYS A 1 293 ? -9.504 5.538 28.934 1.00 95.44 293 CYS A C 1
ATOM 2325 O O . CYS A 1 293 ? -8.973 5.209 29.991 1.00 95.44 293 CYS A O 1
ATOM 2327 N N . VAL A 1 294 ? -9.627 6.817 28.559 1.00 94.94 294 VAL A N 1
ATOM 2328 C CA . VAL A 1 294 ? -8.913 7.938 29.201 1.00 94.94 294 VAL A CA 1
ATOM 2329 C C . VAL A 1 294 ? -9.117 7.974 30.708 1.00 94.94 294 VAL A C 1
ATOM 2331 O O . VAL A 1 294 ? -8.129 8.032 31.424 1.00 94.94 294 VAL A O 1
ATOM 2334 N N . LYS A 1 295 ? -10.352 7.823 31.202 1.00 92.12 295 LYS A N 1
ATOM 2335 C CA . LYS A 1 295 ? -10.631 7.858 32.645 1.00 92.12 295 LYS A CA 1
ATOM 2336 C C . LYS A 1 295 ? -9.712 6.926 33.447 1.00 92.12 295 LYS A C 1
ATOM 2338 O O . LYS A 1 295 ? -9.045 7.358 34.374 1.00 92.12 295 LYS A O 1
ATOM 2343 N N . CYS A 1 296 ? -9.634 5.650 33.069 1.00 91.19 296 CYS A N 1
ATOM 2344 C CA . CYS A 1 296 ? -8.763 4.694 33.756 1.00 91.19 296 CYS A CA 1
ATOM 2345 C C . CYS A 1 296 ? -7.283 4.895 33.414 1.00 91.19 296 CYS A C 1
ATOM 2347 O O . CYS A 1 296 ? -6.426 4.560 34.216 1.00 91.19 296 CYS A O 1
ATOM 2349 N N . HIS A 1 297 ? -6.974 5.421 32.233 1.00 92.31 297 HIS A N 1
ATOM 2350 C CA . HIS A 1 297 ? -5.604 5.604 31.755 1.00 92.31 297 HIS A CA 1
ATOM 2351 C C . HIS A 1 297 ? -4.948 6.926 32.191 1.00 92.31 297 HIS A C 1
ATOM 2353 O O . HIS A 1 297 ? -3.757 7.113 31.963 1.00 92.31 297 HIS A O 1
ATOM 2359 N N . GLU A 1 298 ? -5.707 7.819 32.823 1.00 82.62 298 GLU A N 1
ATOM 2360 C CA . GLU A 1 298 ? -5.240 9.078 33.413 1.00 82.62 298 GLU A CA 1
ATOM 2361 C C . GLU A 1 298 ? -5.323 9.045 34.948 1.00 82.62 298 GLU A C 1
ATOM 2363 O O . GLU A 1 298 ? -4.421 9.531 35.623 1.00 82.62 298 GLU A O 1
ATOM 2368 N N . GLU A 1 299 ? -6.375 8.431 35.509 1.00 71.81 299 GLU A N 1
ATOM 2369 C CA . GLU A 1 299 ? -6.638 8.413 36.958 1.00 71.81 299 GLU A CA 1
ATOM 2370 C C . GLU A 1 299 ? -6.089 7.167 37.684 1.00 71.81 299 GLU A C 1
ATOM 2372 O O . GLU A 1 299 ? -6.216 7.072 38.904 1.00 71.81 299 GLU A O 1
ATOM 2377 N N . SER A 1 300 ? -5.539 6.169 36.979 1.00 69.19 300 SER A N 1
ATOM 2378 C CA . SER A 1 300 ? -5.054 4.940 37.627 1.00 69.19 300 SER A CA 1
ATOM 2379 C C . SER A 1 300 ? -3.671 5.115 38.252 1.00 69.19 300 SER A C 1
ATOM 2381 O O . SER A 1 300 ? -2.730 5.551 37.597 1.00 69.19 300 SER A O 1
ATOM 2383 N N . ASP A 1 301 ? -3.531 4.647 39.495 1.00 71.25 301 ASP A N 1
ATOM 2384 C CA . ASP A 1 301 ? -2.240 4.497 40.179 1.00 71.25 301 ASP A CA 1
ATOM 2385 C C . ASP A 1 301 ? -1.393 3.319 39.637 1.00 71.25 301 ASP A C 1
ATOM 2387 O O . ASP A 1 301 ? -0.295 3.067 40.141 1.00 71.25 301 ASP A O 1
ATOM 2391 N N . ASP A 1 302 ? -1.880 2.556 38.644 1.00 78.94 302 ASP A N 1
ATOM 2392 C CA . ASP A 1 302 ? -1.100 1.480 38.025 1.00 78.94 302 ASP A CA 1
ATOM 2393 C C . ASP A 1 302 ? 0.001 2.082 37.133 1.00 78.94 302 ASP A C 1
ATOM 2395 O O . ASP A 1 302 ? -0.303 2.668 36.093 1.00 78.94 302 ASP A O 1
ATOM 2399 N N . PRO A 1 303 ? 1.295 1.878 37.447 1.00 73.56 303 PRO A N 1
ATOM 2400 C CA . PRO A 1 303 ? 2.394 2.388 36.629 1.00 73.56 303 PRO A CA 1
ATOM 2401 C C . PRO A 1 303 ? 2.440 1.796 35.207 1.00 73.56 303 PRO A C 1
ATOM 2403 O O . PRO A 1 303 ? 3.243 2.241 34.386 1.00 73.56 303 PRO A O 1
ATOM 2406 N N . LYS A 1 304 ? 1.630 0.772 34.902 1.00 82.19 304 LYS A N 1
ATOM 2407 C CA . LYS A 1 304 ? 1.471 0.207 33.554 1.00 82.19 304 LYS A CA 1
ATOM 2408 C C . LYS A 1 304 ? 0.372 0.887 32.736 1.00 82.19 304 LYS A C 1
ATOM 2410 O O . LYS A 1 304 ? 0.326 0.666 31.522 1.00 82.19 304 LYS A O 1
ATOM 2415 N N . ALA A 1 305 ? -0.498 1.683 33.358 1.00 88.19 305 ALA A N 1
ATOM 2416 C CA . ALA A 1 305 ? -1.500 2.462 32.649 1.00 88.19 305 ALA A CA 1
ATOM 2417 C C . ALA A 1 305 ? -0.800 3.585 31.873 1.00 88.19 305 ALA A C 1
ATOM 2419 O O . ALA A 1 305 ? -0.255 4.530 32.436 1.00 88.19 305 ALA A O 1
ATOM 2420 N N . ILE A 1 306 ? -0.758 3.445 30.549 1.00 93.12 306 ILE A N 1
ATOM 2421 C CA . ILE A 1 306 ? -0.222 4.485 29.668 1.00 93.12 306 ILE A CA 1
ATOM 2422 C C . ILE A 1 306 ? -1.238 5.618 29.529 1.00 93.12 306 ILE A C 1
ATOM 2424 O O . ILE A 1 306 ? -2.425 5.338 29.392 1.00 93.12 306 ILE A O 1
ATOM 2428 N N . ASP A 1 307 ? -0.775 6.865 29.467 1.00 93.25 307 ASP A N 1
ATOM 2429 C CA . ASP A 1 307 ? -1.641 8.023 29.224 1.00 93.25 307 ASP A CA 1
ATOM 2430 C C . ASP A 1 307 ? -2.241 7.962 27.803 1.00 93.25 307 ASP A C 1
ATOM 2432 O O . ASP A 1 307 ? -1.513 7.898 26.805 1.00 93.25 307 ASP A O 1
ATOM 2436 N N . LEU A 1 308 ? -3.574 7.958 27.715 1.00 96.38 308 LEU A N 1
ATOM 2437 C CA . LEU A 1 308 ? -4.342 7.924 26.463 1.00 96.38 308 LEU A CA 1
ATOM 2438 C C . LEU A 1 308 ? -5.103 9.229 26.181 1.00 96.38 308 LEU A C 1
ATOM 2440 O O . LEU A 1 308 ? -5.967 9.268 25.298 1.00 96.38 308 LEU A O 1
ATOM 2444 N N . SER A 1 309 ? -4.778 10.301 26.900 1.00 95.12 309 SER A N 1
ATOM 2445 C CA . SER A 1 309 ? -5.318 11.635 26.670 1.00 95.12 309 SER A CA 1
ATOM 2446 C C . SER A 1 309 ? -4.796 12.246 25.361 1.00 95.12 309 SER A C 1
ATOM 2448 O O . SER A 1 309 ? -3.872 11.751 24.698 1.00 95.12 309 SER A O 1
ATOM 2450 N N . ARG A 1 310 ? -5.389 13.379 24.978 1.00 95.31 310 ARG A N 1
ATOM 2451 C CA . ARG A 1 310 ? -4.936 14.166 23.822 1.00 95.31 310 ARG A CA 1
ATOM 2452 C C . ARG A 1 310 ? -3.564 14.805 24.059 1.00 95.31 310 ARG A C 1
ATOM 2454 O O . ARG A 1 310 ? -2.811 14.985 23.101 1.00 95.31 310 ARG A O 1
ATOM 2461 N N . GLY A 1 311 ? -3.212 15.084 25.314 1.00 92.38 311 GLY A N 1
ATOM 2462 C CA . GLY A 1 311 ? -1.992 15.803 25.668 1.00 92.38 311 GLY A CA 1
ATOM 2463 C C . GLY A 1 311 ? -2.021 17.294 25.292 1.00 92.38 311 GLY A C 1
ATOM 2464 O O . GLY A 1 311 ? -3.071 17.833 24.938 1.00 92.38 311 GLY A O 1
ATOM 2465 N N . PRO A 1 312 ? -0.870 17.982 25.372 1.00 90.19 312 PRO A N 1
ATOM 2466 C CA . PRO A 1 312 ? -0.776 19.425 25.155 1.00 90.19 312 PRO A CA 1
ATOM 2467 C C . PRO A 1 312 ? -0.984 19.819 23.683 1.00 90.19 312 PRO A C 1
ATOM 2469 O O . PRO A 1 312 ? -0.621 19.090 22.762 1.00 90.19 312 PRO A O 1
ATOM 2472 N N . GLU A 1 313 ? -1.557 20.997 23.429 1.00 84.06 313 GLU A N 1
ATOM 2473 C CA . GLU A 1 313 ? -1.966 21.420 22.076 1.00 84.06 313 GLU A CA 1
ATOM 2474 C C . GLU A 1 313 ? -0.803 21.640 21.096 1.00 84.06 313 GLU A C 1
ATOM 2476 O O . GLU A 1 313 ? -0.982 21.459 19.894 1.00 84.06 313 GLU A O 1
ATOM 2481 N N . ASN A 1 314 ? 0.384 21.988 21.599 1.00 83.12 314 ASN A N 1
ATOM 2482 C CA . ASN A 1 314 ? 1.560 22.372 20.810 1.00 83.12 314 ASN A CA 1
ATOM 2483 C C . ASN A 1 314 ? 2.392 21.191 20.279 1.00 83.12 314 ASN A C 1
ATOM 2485 O O . ASN A 1 314 ? 3.425 21.402 19.641 1.00 83.12 314 ASN A O 1
ATOM 2489 N N . GLU A 1 315 ? 1.982 19.954 20.542 1.00 88.69 315 GLU A N 1
ATOM 2490 C CA . GLU A 1 315 ? 2.679 18.773 20.046 1.00 88.69 315 GLU A CA 1
ATOM 2491 C C . GLU A 1 315 ? 2.185 18.318 18.670 1.00 88.69 315 GLU A C 1
ATOM 2493 O O . GLU A 1 315 ? 1.047 18.547 18.273 1.00 88.69 315 GLU A O 1
ATOM 2498 N N . HIS A 1 316 ? 3.042 17.604 17.934 1.00 93.31 316 HIS A N 1
ATOM 2499 C CA . HIS A 1 316 ? 2.708 17.126 16.587 1.00 93.31 316 HIS A CA 1
ATOM 2500 C C . HIS A 1 316 ? 1.673 15.991 16.584 1.00 93.31 316 HIS A C 1
ATOM 2502 O O . HIS A 1 316 ? 0.824 15.942 15.703 1.00 93.31 316 HIS A O 1
ATOM 2508 N N . PHE A 1 317 ? 1.703 15.096 17.573 1.00 96.56 317 PHE A N 1
ATOM 2509 C CA . PHE A 1 317 ? 0.743 13.992 17.735 1.00 96.56 317 PHE A CA 1
ATOM 2510 C C . PHE A 1 317 ? 0.088 14.046 19.113 1.00 96.56 317 PHE A C 1
ATOM 2512 O O . PHE A 1 317 ? 0.598 14.731 19.997 1.00 96.56 317 PHE A O 1
ATOM 2519 N N . PHE A 1 318 ? -1.052 13.380 19.295 1.00 97.69 318 PHE A N 1
ATOM 2520 C CA . PHE A 1 318 ? -1.649 13.226 20.626 1.00 97.69 318 PHE A CA 1
ATOM 2521 C C . PHE A 1 318 ? -0.798 12.316 21.514 1.00 97.69 318 PHE A C 1
ATOM 2523 O O . PHE A 1 318 ? -0.088 11.436 21.010 1.00 97.69 318 PHE A O 1
ATOM 2530 N N . THR A 1 319 ? -0.881 12.507 22.834 1.00 96.56 319 THR A N 1
ATOM 2531 C CA . THR A 1 319 ? -0.198 11.630 23.799 1.00 96.56 319 THR A CA 1
ATOM 2532 C C . THR A 1 319 ? -0.633 10.178 23.623 1.00 96.56 319 THR A C 1
ATOM 2534 O O . THR A 1 319 ? 0.229 9.308 23.494 1.00 96.56 319 THR A O 1
ATOM 2537 N N . SER A 1 320 ? -1.935 9.940 23.455 1.00 97.25 320 SER A N 1
ATOM 2538 C CA . SER A 1 320 ? -2.506 8.630 23.129 1.00 97.25 320 SER A CA 1
ATOM 2539 C C . SER A 1 320 ? -1.829 7.942 21.944 1.00 97.25 320 SER A C 1
ATOM 2541 O O . SER A 1 320 ? -1.388 6.800 22.052 1.00 97.25 320 SER A O 1
ATOM 2543 N N . PHE A 1 321 ? -1.663 8.656 20.830 1.00 98.06 321 PHE A N 1
ATOM 2544 C CA . PHE A 1 321 ? -1.024 8.133 19.631 1.00 98.06 321 PHE A CA 1
ATOM 2545 C C . PHE A 1 321 ? 0.435 7.770 19.921 1.00 98.06 321 PHE A C 1
ATOM 2547 O O . PHE A 1 321 ? 0.895 6.682 19.607 1.00 98.06 321 PHE A O 1
ATOM 2554 N N . ARG A 1 322 ? 1.197 8.632 20.597 1.00 96.75 322 ARG A N 1
ATOM 2555 C CA . ARG A 1 322 ? 2.596 8.298 20.924 1.00 96.75 322 ARG A CA 1
ATOM 2556 C C . ARG A 1 322 ? 2.702 7.067 21.828 1.00 96.75 322 ARG A C 1
ATOM 2558 O O . ARG A 1 322 ? 3.575 6.229 21.597 1.00 96.75 322 ARG A O 1
ATOM 2565 N N . ASN A 1 323 ? 1.804 6.944 22.801 1.00 96.31 323 ASN A N 1
ATOM 2566 C CA . ASN A 1 323 ? 1.831 5.885 23.805 1.00 96.31 323 ASN A CA 1
ATOM 2567 C C . ASN A 1 323 ? 1.287 4.542 23.295 1.00 96.31 323 ASN A C 1
ATOM 2569 O O . ASN A 1 323 ? 1.722 3.496 23.774 1.00 96.31 323 ASN A O 1
ATOM 2573 N N . LEU A 1 324 ? 0.413 4.536 22.282 1.00 97.81 324 LEU A N 1
ATOM 2574 C CA . LEU A 1 324 ? -0.066 3.306 21.634 1.00 97.81 324 LEU A CA 1
ATOM 2575 C C . LEU A 1 324 ? 0.972 2.665 20.701 1.00 97.81 324 LEU A C 1
ATOM 2577 O O . LEU A 1 324 ? 0.880 1.469 20.406 1.00 97.81 324 LEU A O 1
ATOM 2581 N N . LYS A 1 325 ? 1.982 3.420 20.255 1.00 96.81 325 LYS A N 1
ATOM 2582 C CA . LYS A 1 325 ? 3.008 2.955 19.309 1.00 96.81 325 LYS A CA 1
ATOM 2583 C C . LYS A 1 325 ? 3.652 1.599 19.664 1.00 96.81 325 LYS A C 1
ATOM 2585 O O . LYS A 1 325 ? 3.750 0.771 18.761 1.00 96.81 325 LYS A O 1
ATOM 2590 N N . PRO A 1 326 ? 4.055 1.299 20.919 1.00 96.06 326 PRO A N 1
ATOM 2591 C CA . PRO A 1 326 ? 4.680 0.016 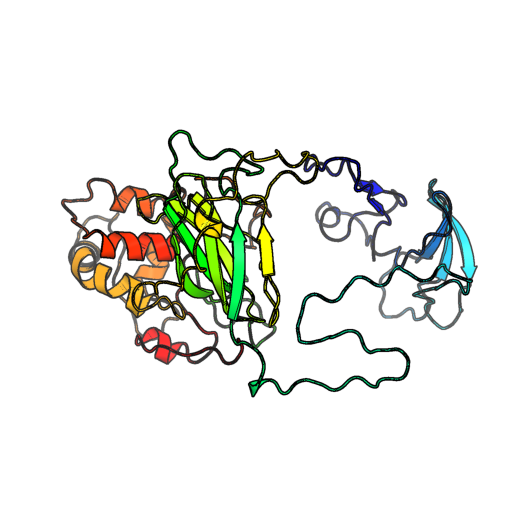21.272 1.00 96.06 326 PRO A CA 1
ATOM 2592 C C . PRO A 1 326 ? 3.752 -1.206 21.160 1.00 96.06 326 PRO A C 1
ATOM 2594 O O . PRO A 1 326 ? 4.220 -2.347 21.213 1.00 96.06 326 PRO A O 1
ATOM 2597 N N . TYR A 1 327 ? 2.443 -0.980 21.032 1.00 97.19 327 TYR A N 1
ATOM 2598 C CA . TYR A 1 327 ? 1.425 -2.025 20.935 1.00 97.19 327 TYR A CA 1
ATOM 2599 C C . TYR A 1 327 ? 0.970 -2.277 19.495 1.00 97.19 327 TYR A C 1
ATOM 2601 O O . TYR A 1 327 ? 0.250 -3.245 19.246 1.00 97.19 327 TYR A O 1
ATOM 2609 N N . CYS A 1 328 ? 1.404 -1.446 18.550 1.00 97.12 328 CYS A N 1
ATOM 2610 C CA . CYS A 1 328 ? 0.984 -1.512 17.160 1.00 97.12 328 CYS A CA 1
ATOM 2611 C C . CYS A 1 328 ? 2.086 -2.102 16.279 1.00 97.12 328 CYS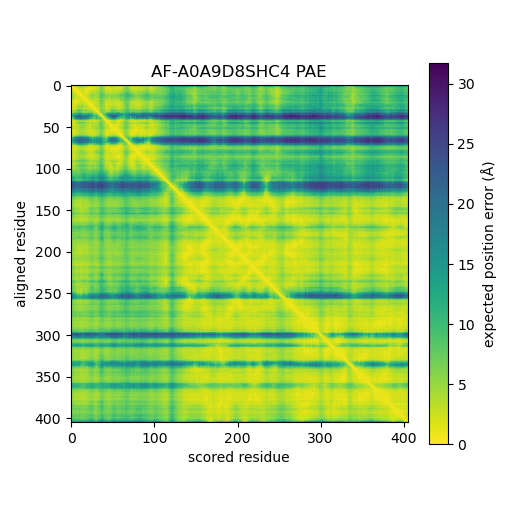 A C 1
ATOM 2613 O O . CYS A 1 328 ? 3.264 -1.767 16.408 1.00 97.12 328 CYS A O 1
ATOM 2615 N N . PHE A 1 329 ? 1.687 -2.948 15.337 1.00 94.75 329 PHE A N 1
ATOM 2616 C CA . PHE A 1 329 ? 2.515 -3.287 14.193 1.00 94.75 329 PHE A CA 1
ATOM 2617 C C . PHE A 1 329 ? 2.443 -2.155 13.166 1.00 94.75 329 PHE A C 1
ATOM 2619 O O . PHE A 1 329 ? 1.370 -1.634 12.870 1.00 94.75 329 PHE A O 1
ATOM 2626 N N . TYR A 1 330 ? 3.580 -1.808 12.575 1.00 93.69 330 TYR A N 1
ATOM 2627 C CA . TYR A 1 330 ? 3.643 -0.906 11.434 1.00 93.69 330 TYR A CA 1
ATOM 2628 C C . TYR A 1 330 ? 4.901 -1.202 10.621 1.00 93.69 330 TYR A C 1
ATOM 2630 O O . TYR A 1 330 ? 5.923 -1.654 11.139 1.00 93.69 330 TYR A O 1
ATOM 2638 N N . PHE A 1 331 ? 4.838 -0.919 9.329 1.00 91.19 331 PHE A N 1
ATOM 2639 C CA . PHE A 1 331 ? 5.989 -0.993 8.453 1.00 91.19 331 PHE A CA 1
ATOM 2640 C C . PHE A 1 331 ? 6.856 0.251 8.613 1.00 91.19 331 PHE A C 1
ATOM 2642 O O . PHE A 1 331 ? 6.399 1.383 8.427 1.00 91.19 331 PHE A O 1
ATOM 2649 N N . ASP A 1 332 ? 8.137 0.035 8.883 1.00 87.94 332 ASP A N 1
ATOM 2650 C CA . ASP A 1 332 ? 9.097 1.094 9.154 1.00 87.94 332 ASP A CA 1
ATOM 2651 C C . ASP A 1 332 ? 10.313 0.962 8.241 1.00 87.94 332 ASP A C 1
ATOM 2653 O O . ASP A 1 332 ? 10.998 -0.051 8.288 1.00 87.94 332 ASP A O 1
ATOM 2657 N N . HIS A 1 333 ? 10.601 1.984 7.431 1.00 77.94 333 HIS A N 1
ATOM 2658 C CA . HIS A 1 333 ? 11.759 1.969 6.530 1.00 77.94 333 HIS A CA 1
ATOM 2659 C C . HIS A 1 333 ? 13.108 1.921 7.274 1.00 77.94 333 HIS A C 1
ATOM 2661 O O . HIS A 1 333 ? 14.123 1.561 6.687 1.00 77.94 333 HIS A O 1
ATOM 2667 N N . ASN A 1 334 ? 13.141 2.260 8.569 1.00 76.44 334 ASN A N 1
ATOM 2668 C CA . ASN A 1 334 ? 14.360 2.126 9.376 1.00 76.44 334 ASN A CA 1
ATOM 2669 C C . ASN A 1 334 ? 14.743 0.667 9.673 1.00 76.44 334 ASN A C 1
ATOM 2671 O O . ASN A 1 334 ? 15.861 0.411 10.117 1.00 76.44 334 ASN A O 1
ATOM 2675 N N . HIS A 1 335 ? 13.834 -0.276 9.430 1.00 71.31 335 HIS A N 1
ATOM 2676 C CA . HIS A 1 335 ? 14.069 -1.706 9.567 1.00 71.31 335 HIS A CA 1
ATOM 2677 C C . HIS A 1 335 ? 13.906 -2.373 8.202 1.00 71.31 335 HIS A C 1
ATOM 2679 O O . HIS A 1 335 ? 13.205 -1.859 7.328 1.00 71.31 335 HIS A O 1
ATOM 2685 N N . TRP A 1 336 ? 14.540 -3.531 8.009 1.00 64.38 336 TRP A N 1
ATOM 2686 C CA . TRP A 1 336 ? 14.222 -4.349 6.845 1.00 64.38 336 TRP A CA 1
ATOM 2687 C C . TRP A 1 336 ? 12.733 -4.698 6.893 1.00 64.38 336 TRP A C 1
ATOM 2689 O O . TRP A 1 336 ? 12.255 -5.275 7.870 1.00 64.38 336 TRP A O 1
ATOM 2699 N N . THR A 1 337 ? 11.995 -4.312 5.858 1.00 70.31 337 THR A N 1
ATOM 2700 C CA . THR A 1 337 ? 10.608 -4.732 5.683 1.00 70.31 337 THR A CA 1
ATOM 2701 C C . THR A 1 337 ? 10.525 -5.523 4.406 1.00 70.31 337 THR A C 1
ATOM 2703 O O . THR A 1 337 ? 10.900 -4.996 3.357 1.00 70.31 337 THR A O 1
ATOM 2706 N N . ASP A 1 338 ? 9.980 -6.729 4.493 1.00 75.56 338 ASP A N 1
ATOM 2707 C CA . ASP A 1 338 ? 9.794 -7.556 3.315 1.00 75.56 338 ASP A CA 1
ATOM 2708 C C . ASP A 1 338 ? 8.929 -6.826 2.267 1.00 75.56 338 ASP A C 1
ATOM 2710 O O . ASP A 1 338 ? 8.031 -6.029 2.606 1.00 75.56 338 ASP A O 1
ATOM 2714 N N . PRO A 1 339 ? 9.228 -7.037 0.973 1.00 77.94 339 PRO A N 1
ATOM 2715 C CA . PRO A 1 339 ? 8.435 -6.472 -0.113 1.00 77.94 339 PRO A CA 1
ATOM 2716 C C . PRO A 1 339 ? 7.032 -7.087 -0.157 1.00 77.94 339 PRO A C 1
ATOM 2718 O O . PRO A 1 339 ? 6.116 -6.475 -0.691 1.00 77.94 339 PRO A O 1
ATOM 2721 N N . GLU A 1 340 ? 6.843 -8.252 0.460 1.00 84.62 340 GLU A N 1
ATOM 2722 C CA . GLU A 1 340 ? 5.600 -9.015 0.487 1.00 84.62 340 GLU A CA 1
ATOM 2723 C C . GLU A 1 340 ? 5.058 -9.110 1.918 1.00 84.62 340 GLU A C 1
ATOM 2725 O O . GLU A 1 340 ? 5.805 -9.003 2.892 1.00 84.62 340 GLU A O 1
ATOM 2730 N N . THR A 1 341 ? 3.747 -9.321 2.065 1.00 89.44 341 THR A N 1
ATOM 2731 C CA . THR A 1 341 ? 3.153 -9.608 3.377 1.00 89.44 341 THR A CA 1
ATOM 2732 C C . THR A 1 341 ? 2.870 -11.088 3.546 1.00 89.44 341 THR A C 1
ATOM 2734 O O . THR A 1 341 ? 2.329 -11.742 2.656 1.00 89.44 341 THR A O 1
ATOM 2737 N N . MET A 1 342 ? 3.224 -11.606 4.722 1.00 91.38 342 MET A N 1
ATOM 2738 C CA . MET A 1 342 ? 2.866 -12.955 5.142 1.00 91.38 342 MET A CA 1
ATOM 2739 C C . MET A 1 342 ? 1.426 -12.942 5.676 1.00 91.38 342 MET A C 1
ATOM 2741 O O . MET A 1 342 ? 1.165 -12.205 6.639 1.00 91.38 342 MET A O 1
ATOM 2745 N N . PRO A 1 343 ? 0.502 -13.732 5.096 1.00 94.38 343 PRO A N 1
ATOM 2746 C CA . PRO A 1 343 ? -0.888 -13.773 5.535 1.00 94.38 343 PRO A CA 1
ATOM 2747 C C . PRO A 1 343 ? -1.032 -13.993 7.050 1.00 94.38 343 PRO A C 1
ATOM 2749 O O . PRO A 1 343 ? -0.392 -14.873 7.628 1.00 94.38 343 PRO A O 1
ATOM 2752 N N . GLY A 1 344 ? -1.837 -13.158 7.709 1.00 94.38 344 GLY A N 1
ATOM 2753 C CA . GLY A 1 344 ? -2.089 -13.199 9.154 1.00 94.38 344 GLY A CA 1
ATOM 2754 C C . GLY A 1 344 ? -0.944 -12.694 10.046 1.00 94.38 344 GLY A C 1
ATOM 2755 O O . GLY A 1 344 ? -1.048 -12.780 11.267 1.00 94.38 344 GLY A O 1
ATOM 2756 N N . LYS A 1 345 ? 0.154 -12.167 9.482 1.00 93.44 345 LYS A N 1
ATOM 2757 C CA . LYS A 1 345 ? 1.340 -11.725 10.249 1.00 93.44 345 LYS A CA 1
ATOM 2758 C C . LYS A 1 345 ? 1.654 -10.229 10.126 1.00 93.44 345 LYS A C 1
ATOM 2760 O O . LYS A 1 345 ? 2.794 -9.826 10.344 1.00 93.44 345 LYS A O 1
ATOM 2765 N N . PHE A 1 346 ? 0.668 -9.396 9.805 1.00 93.75 346 PHE A N 1
ATOM 2766 C CA . PHE A 1 346 ? 0.818 -7.936 9.768 1.00 93.75 346 PHE A CA 1
ATOM 2767 C C . PHE A 1 346 ? -0.418 -7.236 10.357 1.00 93.75 346 PHE A C 1
ATOM 2769 O O . PHE A 1 346 ? -1.372 -7.897 10.772 1.00 93.75 346 PHE A O 1
ATOM 2776 N N . GLY A 1 347 ? -0.377 -5.900 10.409 1.00 95.38 347 GLY A N 1
ATOM 2777 C CA . GLY A 1 347 ? -1.525 -5.066 10.772 1.00 95.38 347 GLY A CA 1
ATOM 2778 C C . GLY A 1 347 ? -2.071 -5.412 12.154 1.00 95.38 347 GLY A C 1
ATOM 2779 O O . GLY A 1 347 ? -1.306 -5.633 13.098 1.00 95.38 347 GLY A O 1
ATOM 2780 N N . SER A 1 348 ? -3.391 -5.497 12.276 1.00 97.31 348 SER A N 1
ATOM 2781 C CA . SER A 1 348 ? -4.063 -5.836 13.535 1.00 97.31 348 SER A CA 1
ATOM 2782 C C . SER A 1 348 ? -3.652 -7.213 14.059 1.00 97.31 348 SER A C 1
ATOM 2784 O O . SER A 1 348 ? -3.314 -7.336 15.232 1.00 97.31 348 SER A O 1
ATOM 2786 N N . ASN A 1 349 ? -3.545 -8.228 13.195 1.00 95.62 349 ASN A N 1
ATOM 2787 C CA . ASN A 1 349 ? -3.150 -9.587 13.599 1.00 95.62 349 ASN A CA 1
ATOM 2788 C C . ASN A 1 349 ? -1.736 -9.657 14.218 1.00 95.62 349 ASN A C 1
ATOM 2790 O O . ASN A 1 349 ? -1.472 -10.455 15.127 1.00 95.62 349 ASN A O 1
ATOM 2794 N N . ALA A 1 350 ? -0.826 -8.786 13.772 1.00 95.31 350 ALA A N 1
ATOM 2795 C CA . ALA A 1 350 ? 0.511 -8.648 14.352 1.00 95.31 350 ALA A CA 1
ATOM 2796 C C . ALA A 1 350 ? 0.587 -7.648 15.520 1.00 95.31 350 ALA A C 1
ATOM 2798 O O . ALA A 1 350 ? 1.604 -7.592 16.215 1.00 95.31 350 ALA A O 1
ATOM 2799 N N . SER A 1 351 ? -0.466 -6.865 15.757 1.00 97.19 351 SER A N 1
ATOM 2800 C CA . SER A 1 351 ? -0.494 -5.837 16.794 1.00 97.19 351 SER A CA 1
ATOM 2801 C C . SER A 1 351 ? -0.874 -6.432 18.148 1.00 97.19 351 SER A C 1
ATOM 2803 O O . SER A 1 351 ? -1.877 -7.130 18.296 1.00 97.19 351 SER A O 1
ATOM 2805 N N . LYS A 1 352 ? -0.099 -6.104 19.188 1.00 97.25 352 LYS A N 1
ATOM 2806 C CA . LYS A 1 352 ? -0.450 -6.448 20.576 1.00 97.25 352 LYS A CA 1
ATOM 2807 C C . LYS A 1 352 ? -1.735 -5.747 21.010 1.00 97.25 352 LYS A C 1
ATOM 2809 O O . LYS A 1 352 ? -2.502 -6.328 21.768 1.00 97.25 352 LYS A O 1
ATOM 2814 N N . LEU A 1 353 ? -1.973 -4.536 20.502 1.00 97.44 353 LEU A N 1
ATOM 2815 C CA . LEU A 1 353 ? -3.174 -3.759 20.779 1.00 97.44 353 LEU A CA 1
ATOM 2816 C C . LEU A 1 353 ? -4.434 -4.534 20.388 1.00 97.44 353 LEU A C 1
ATOM 2818 O O . LEU A 1 353 ? -5.321 -4.675 21.216 1.00 97.44 353 LEU A O 1
ATOM 2822 N N . TYR A 1 354 ? -4.484 -5.121 19.190 1.00 97.38 354 TYR A N 1
ATOM 2823 C CA . TYR A 1 354 ? -5.638 -5.915 18.760 1.00 97.38 354 TYR A CA 1
ATOM 2824 C C . TYR A 1 354 ? -5.948 -7.067 19.725 1.00 97.38 354 TYR A C 1
ATOM 2826 O O . TYR A 1 354 ? -7.104 -7.288 20.079 1.00 97.38 354 TYR A O 1
ATOM 2834 N N . ARG A 1 355 ? -4.912 -7.754 20.227 1.00 95.88 355 ARG A N 1
ATOM 2835 C CA . ARG A 1 355 ? -5.074 -8.818 21.232 1.00 95.88 355 ARG A CA 1
ATOM 2836 C C . ARG A 1 355 ? -5.639 -8.276 22.538 1.00 95.88 355 ARG A C 1
ATOM 2838 O O . ARG A 1 355 ? -6.537 -8.892 23.085 1.00 95.88 355 ARG A O 1
ATOM 2845 N N . ILE A 1 356 ? -5.154 -7.124 23.003 1.00 95.25 356 ILE A N 1
ATOM 2846 C CA . ILE A 1 356 ? -5.675 -6.467 24.211 1.00 95.25 356 ILE A CA 1
ATOM 2847 C C . ILE A 1 356 ? -7.158 -6.120 24.027 1.00 95.25 356 ILE A C 1
ATOM 2849 O O . ILE A 1 356 ? -7.960 -6.467 24.887 1.00 95.25 356 ILE A O 1
ATOM 2853 N N . LEU A 1 357 ? -7.524 -5.510 22.894 1.00 95.81 357 LEU A N 1
ATOM 2854 C CA . LEU A 1 357 ? -8.891 -5.055 22.603 1.00 95.81 357 LEU A CA 1
ATOM 2855 C C . LEU A 1 357 ? -9.899 -6.197 22.397 1.00 95.81 357 LEU A C 1
ATOM 2857 O O . LEU A 1 357 ? -11.094 -5.989 22.587 1.00 95.81 357 LEU A O 1
ATOM 2861 N N . THR A 1 358 ? -9.432 -7.379 21.987 1.00 94.25 358 THR A N 1
ATOM 2862 C CA . THR A 1 358 ? -10.273 -8.574 21.776 1.00 94.25 358 THR A CA 1
ATOM 2863 C C . THR A 1 358 ? -10.248 -9.550 22.952 1.00 94.25 358 THR A C 1
ATOM 2865 O O . THR A 1 358 ? -11.100 -10.432 23.038 1.00 94.25 358 THR A O 1
ATOM 2868 N N . SER A 1 359 ? -9.297 -9.391 23.873 1.00 92.62 359 SER A N 1
ATOM 2869 C CA . SER A 1 359 ? -9.239 -10.116 25.143 1.00 92.62 359 SER A CA 1
ATOM 2870 C C . SER A 1 359 ? -10.018 -9.401 26.250 1.00 92.62 359 SER A C 1
ATOM 2872 O O . SER A 1 359 ? -10.444 -8.257 26.100 1.00 92.62 359 SER A O 1
ATOM 2874 N N . GLU A 1 360 ? -10.176 -10.056 27.401 1.00 88.12 360 GLU A N 1
ATOM 2875 C CA . GLU A 1 360 ? -10.680 -9.374 28.590 1.00 88.12 360 GLU A CA 1
ATOM 2876 C C . GLU A 1 360 ? -9.679 -8.297 29.045 1.00 88.12 360 GLU A C 1
ATOM 2878 O O . GLU A 1 360 ? -8.547 -8.597 29.423 1.00 88.12 360 GLU A O 1
ATOM 2883 N N . HIS A 1 361 ? -10.106 -7.035 29.030 1.00 90.38 361 HIS A N 1
ATOM 2884 C CA . HIS A 1 361 ? -9.319 -5.904 29.515 1.00 90.38 361 HIS A CA 1
ATOM 2885 C C . HIS A 1 361 ? -10.145 -5.080 30.507 1.00 90.38 361 HIS A C 1
ATOM 2887 O O . HIS A 1 361 ? -10.878 -4.177 30.116 1.00 90.38 361 HIS A O 1
ATOM 2893 N N . HIS A 1 362 ? -10.074 -5.432 31.795 1.00 87.88 362 HIS A N 1
ATOM 2894 C CA . HIS A 1 362 ? -10.753 -4.727 32.898 1.00 87.88 362 HIS A CA 1
ATOM 2895 C C . HIS A 1 362 ? -12.254 -4.455 32.658 1.00 87.88 362 HIS A C 1
ATOM 2897 O O . HIS A 1 362 ? -12.781 -3.409 33.029 1.00 87.88 362 HIS A O 1
ATOM 2903 N N . GLY A 1 363 ? -12.956 -5.398 32.021 1.00 87.31 363 GLY A N 1
ATOM 2904 C CA . GLY A 1 363 ? -14.384 -5.265 31.713 1.00 87.31 363 GLY A CA 1
ATOM 2905 C C . GLY A 1 363 ? -14.723 -4.320 30.552 1.00 87.31 363 GLY A C 1
ATOM 2906 O O . GLY A 1 363 ? -15.905 -4.028 30.353 1.00 87.31 363 GLY A O 1
ATOM 2907 N N . LEU A 1 364 ? -13.730 -3.860 29.777 1.00 92.56 364 LEU A N 1
ATOM 2908 C CA . LEU A 1 364 ? -13.932 -3.081 28.554 1.00 92.56 364 LEU A CA 1
ATOM 2909 C C . LEU A 1 364 ? -14.870 -3.819 27.590 1.00 92.56 364 LEU A C 1
ATOM 2911 O O . LEU A 1 364 ? -14.693 -5.002 27.300 1.00 92.56 364 LEU A O 1
ATOM 2915 N N . LYS A 1 365 ? -15.852 -3.089 27.054 1.00 93.25 365 LYS A N 1
ATOM 2916 C CA . LYS A 1 365 ? -16.747 -3.568 25.997 1.00 93.25 365 LYS A CA 1
ATOM 2917 C C . LYS A 1 365 ? -16.764 -2.579 24.842 1.00 93.25 365 LYS A C 1
ATOM 2919 O O . LYS A 1 365 ? -17.315 -1.478 24.957 1.00 93.25 3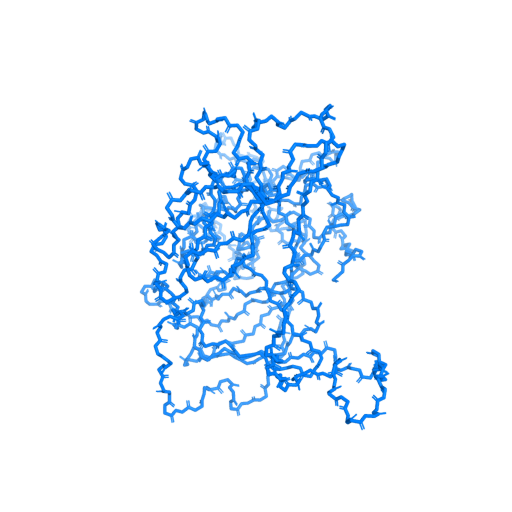65 LYS A O 1
ATOM 2924 N N . LEU A 1 366 ? -16.172 -2.993 23.729 1.00 96.19 366 LEU A N 1
ATOM 2925 C CA . LEU A 1 366 ? -16.269 -2.284 22.461 1.00 96.19 366 LEU A CA 1
ATOM 2926 C C . LEU A 1 366 ? -17.462 -2.804 21.658 1.00 96.19 366 LEU A C 1
ATOM 2928 O O . LEU A 1 366 ? -17.778 -3.994 21.688 1.00 96.19 366 LEU A O 1
ATOM 2932 N N . THR A 1 367 ? -18.134 -1.905 20.947 1.00 96.81 367 THR A N 1
ATOM 2933 C CA . THR A 1 367 ? -19.083 -2.290 19.905 1.00 96.81 367 THR A CA 1
ATOM 2934 C C . THR A 1 367 ? -18.314 -2.844 18.697 1.00 96.81 367 THR A C 1
ATOM 2936 O O . THR A 1 367 ? -17.123 -2.551 18.539 1.00 96.81 367 THR A O 1
ATOM 2939 N N . PRO A 1 368 ? -18.970 -3.610 17.805 1.00 96.00 368 PRO A N 1
ATOM 2940 C CA . PRO A 1 368 ? -18.327 -4.081 16.580 1.00 96.00 368 PRO A CA 1
ATOM 2941 C C . PRO A 1 368 ? -17.743 -2.944 15.728 1.00 96.00 368 PRO A C 1
ATOM 2943 O O . PRO A 1 368 ? -16.650 -3.083 15.188 1.00 96.00 368 PRO A O 1
ATOM 2946 N N . GLU A 1 369 ? -18.427 -1.797 15.650 1.00 96.19 369 GLU A N 1
ATOM 2947 C CA . GLU A 1 369 ? -17.933 -0.630 14.908 1.00 96.19 369 GLU A CA 1
ATOM 2948 C C . GLU A 1 369 ? -16.685 -0.018 15.558 1.00 96.19 369 GLU A C 1
ATOM 2950 O O . GLU A 1 369 ? -15.722 0.307 14.867 1.00 96.19 369 GLU A O 1
ATOM 2955 N N . GLU A 1 370 ? -16.668 0.125 16.885 1.00 97.75 370 GLU A N 1
ATOM 2956 C CA . GLU A 1 370 ? -15.514 0.686 17.595 1.00 97.75 370 GLU A CA 1
ATOM 2957 C C . GLU A 1 370 ? -14.273 -0.195 17.440 1.00 97.75 370 GLU A C 1
ATOM 2959 O O . GLU A 1 370 ? -13.188 0.317 17.160 1.00 97.75 370 GLU A O 1
ATOM 2964 N N . LEU A 1 371 ? -14.428 -1.518 17.568 1.00 97.62 371 LEU A N 1
ATOM 2965 C CA . LEU A 1 371 ? -13.331 -2.453 17.324 1.00 97.62 371 LEU A CA 1
ATOM 2966 C C . LEU A 1 371 ? -12.858 -2.374 15.866 1.00 97.62 371 LEU A C 1
ATOM 2968 O O . LEU A 1 371 ? -11.654 -2.318 15.615 1.00 97.62 371 LEU A O 1
ATOM 2972 N N . TYR A 1 372 ? -13.790 -2.298 14.913 1.00 97.44 372 TYR A N 1
ATOM 2973 C CA . TYR A 1 372 ? -13.460 -2.174 13.496 1.00 97.44 372 TYR A CA 1
ATOM 2974 C C . TYR A 1 372 ? -12.659 -0.900 13.183 1.00 97.44 372 TYR A C 1
ATOM 2976 O O . TYR A 1 372 ? -11.711 -0.961 12.402 1.00 97.44 372 TYR A O 1
ATOM 2984 N N . ARG A 1 373 ? -12.952 0.235 13.834 1.00 98.19 373 ARG A N 1
ATOM 2985 C CA . ARG A 1 373 ? -12.167 1.477 13.683 1.00 98.19 373 ARG A CA 1
ATOM 2986 C C . ARG A 1 373 ? -10.706 1.291 14.112 1.00 98.19 373 ARG A C 1
ATOM 2988 O O . ARG A 1 373 ? -9.808 1.729 13.392 1.00 98.19 373 ARG A O 1
ATOM 2995 N N . PHE A 1 374 ? -10.453 0.591 15.223 1.00 98.25 374 PHE A N 1
ATOM 2996 C CA . PHE A 1 374 ? -9.089 0.238 15.642 1.00 98.25 374 PHE A CA 1
ATOM 2997 C C . PHE A 1 374 ? -8.398 -0.689 14.644 1.00 98.25 374 PHE A C 1
ATOM 2999 O O . PHE A 1 374 ? -7.250 -0.436 14.273 1.00 98.25 374 PHE A O 1
ATOM 3006 N N . THR A 1 375 ? -9.093 -1.736 14.200 1.00 97.81 375 THR A N 1
ATOM 3007 C CA . THR A 1 375 ? -8.582 -2.687 13.207 1.00 97.81 375 THR A CA 1
ATOM 3008 C C . THR A 1 375 ? -8.192 -1.976 11.913 1.00 97.81 375 THR A C 1
ATOM 3010 O O . THR A 1 375 ? -7.071 -2.111 11.425 1.00 97.81 375 THR A O 1
ATOM 3013 N N . LEU A 1 376 ? -9.083 -1.130 11.394 1.00 97.62 376 LEU A N 1
ATOM 3014 C CA . LEU A 1 376 ? -8.862 -0.351 10.183 1.00 97.62 376 LEU A CA 1
ATOM 3015 C C . LEU A 1 376 ? -7.630 0.556 10.314 1.00 97.62 376 LEU A C 1
ATOM 3017 O O . LEU A 1 376 ? -6.818 0.617 9.388 1.00 97.62 376 LEU A O 1
ATOM 3021 N N . TRP A 1 377 ? -7.459 1.234 11.451 1.00 98.00 377 TRP A N 1
ATOM 3022 C CA . TRP A 1 377 ? -6.297 2.089 11.703 1.00 98.00 377 TRP A CA 1
ATOM 3023 C C . TRP A 1 377 ? -4.980 1.296 11.771 1.00 98.00 377 TRP A C 1
ATOM 3025 O O . TRP A 1 377 ? -3.991 1.684 11.140 1.00 98.00 377 TRP A O 1
ATOM 3035 N N . MET A 1 378 ? -4.966 0.160 12.476 1.00 98.06 378 MET A N 1
ATOM 3036 C CA . MET A 1 378 ? -3.782 -0.704 12.584 1.00 98.06 378 MET A CA 1
ATOM 3037 C C . MET A 1 378 ? -3.402 -1.344 11.240 1.00 98.06 378 MET A C 1
ATOM 3039 O O . MET A 1 378 ? -2.226 -1.354 10.867 1.00 98.06 378 MET A O 1
ATOM 3043 N N . ASP A 1 379 ? -4.386 -1.824 10.477 1.00 97.44 379 ASP A N 1
ATOM 3044 C CA . ASP A 1 379 ? -4.182 -2.447 9.162 1.00 97.44 379 ASP A CA 1
ATOM 3045 C C . ASP A 1 379 ? -3.639 -1.470 8.115 1.00 97.44 379 ASP A C 1
ATOM 3047 O O . ASP A 1 379 ? -2.999 -1.883 7.146 1.00 97.44 379 ASP A O 1
ATOM 3051 N N . ASN A 1 380 ? -3.861 -0.171 8.318 1.00 95.88 380 ASN A N 1
ATOM 3052 C CA . ASN A 1 380 ? -3.398 0.902 7.442 1.00 95.88 380 ASN A CA 1
ATOM 3053 C C . ASN A 1 380 ? -2.216 1.666 8.035 1.00 95.88 380 ASN A C 1
ATOM 3055 O O . ASN A 1 380 ? -2.054 2.864 7.824 1.00 95.88 380 ASN A O 1
ATOM 3059 N N . ASN A 1 381 ? -1.338 0.933 8.724 1.00 94.38 381 ASN A N 1
ATOM 3060 C CA . ASN A 1 381 ? -0.019 1.406 9.131 1.00 94.38 381 ASN A CA 1
ATOM 3061 C C . ASN A 1 381 ? -0.028 2.532 10.184 1.00 94.38 381 ASN A C 1
ATOM 3063 O O . ASN A 1 381 ? 0.986 3.212 10.361 1.00 94.38 381 ASN A O 1
ATOM 3067 N N . CYS A 1 382 ? -1.133 2.667 10.926 1.00 96.94 382 CYS A N 1
ATOM 3068 C CA . CYS A 1 382 ? -1.276 3.583 12.054 1.00 96.94 382 CYS A CA 1
ATOM 3069 C C . CYS A 1 382 ? -0.981 5.049 11.692 1.00 96.94 382 CYS A C 1
ATOM 3071 O O . CYS A 1 382 ? -0.152 5.709 12.331 1.00 96.94 382 CYS A O 1
ATOM 3073 N N . ASP A 1 383 ? -1.631 5.559 10.648 1.00 96.38 383 ASP A N 1
ATOM 3074 C CA . ASP A 1 383 ? -1.523 6.968 10.271 1.00 96.38 383 ASP A CA 1
ATOM 3075 C C . ASP A 1 383 ? -2.263 7.865 11.283 1.00 96.38 383 ASP A C 1
ATOM 3077 O O . ASP A 1 383 ? -3.274 7.474 11.872 1.00 96.38 383 ASP A O 1
ATOM 3081 N N . PHE A 1 384 ? -1.727 9.062 11.531 1.00 97.56 384 PHE A N 1
ATOM 3082 C CA . PHE A 1 384 ? -2.378 10.102 12.333 1.00 97.56 384 PHE A CA 1
ATOM 3083 C C . PHE A 1 384 ? -3.079 11.121 11.434 1.00 97.56 384 PHE A C 1
ATOM 3085 O O . PHE A 1 384 ? -4.245 11.449 11.656 1.00 97.56 384 PHE A O 1
ATOM 3092 N N . TYR A 1 385 ? -2.349 11.593 10.420 1.00 97.00 385 TYR A N 1
ATOM 3093 C CA . TYR A 1 385 ? -2.799 12.561 9.424 1.00 97.00 385 TYR A CA 1
ATOM 3094 C C . TYR A 1 385 ? -3.187 11.872 8.112 1.00 97.00 385 TYR A C 1
ATOM 3096 O O . TYR A 1 385 ? -2.640 10.829 7.759 1.00 97.00 385 TYR A O 1
ATOM 3104 N N . GLY A 1 386 ? -4.107 12.485 7.379 1.00 95.00 386 GLY A N 1
ATOM 3105 C CA . GLY A 1 386 ? -4.605 12.002 6.089 1.00 95.00 386 GLY A CA 1
ATOM 3106 C C . GLY A 1 386 ? -4.130 12.842 4.917 1.00 95.00 386 GLY A C 1
ATOM 3107 O O . GLY A 1 386 ? -4.246 12.420 3.776 1.00 95.00 386 GLY A O 1
ATOM 3108 N N . ALA A 1 387 ? -3.560 14.008 5.197 1.00 95.25 387 ALA A N 1
ATOM 3109 C CA . ALA A 1 387 ? -2.988 14.917 4.219 1.00 95.25 387 ALA A CA 1
ATOM 3110 C C . ALA A 1 387 ? -1.655 15.476 4.744 1.00 95.25 387 ALA A C 1
ATOM 3112 O O . ALA A 1 387 ? -1.355 15.384 5.941 1.00 95.25 387 ALA A O 1
ATOM 3113 N N . TYR A 1 388 ? -0.845 16.052 3.857 1.00 94.88 388 TYR A N 1
ATOM 3114 C CA . TYR A 1 388 ? 0.450 16.652 4.209 1.00 94.88 388 TYR A CA 1
ATOM 3115 C C . TYR A 1 388 ? 0.332 18.140 4.572 1.00 94.88 388 TYR A C 1
ATOM 3117 O O . TYR A 1 388 ? 1.312 18.759 4.990 1.00 94.88 388 TYR A O 1
ATOM 3125 N N . GLU A 1 389 ? -0.854 18.705 4.394 1.00 93.94 389 GLU A N 1
ATOM 3126 C CA . GLU A 1 389 ? -1.208 20.103 4.569 1.00 93.94 389 GLU A CA 1
ATOM 3127 C C . GLU A 1 389 ? -1.940 20.324 5.898 1.00 93.94 389 GLU A C 1
ATOM 3129 O O . GLU A 1 389 ? -2.563 19.414 6.443 1.00 93.94 389 GLU A O 1
ATOM 3134 N N . GLU A 1 390 ? -1.890 21.550 6.425 1.00 94.88 390 GLU A N 1
ATOM 3135 C CA . GLU A 1 390 ? -2.764 22.002 7.518 1.00 94.88 390 GLU A CA 1
ATOM 3136 C C . GLU A 1 390 ? -2.858 21.041 8.728 1.00 94.88 390 GLU A C 1
ATOM 3138 O O . GLU A 1 390 ? -3.940 20.781 9.262 1.00 94.88 390 GLU A O 1
ATOM 3143 N N . CYS A 1 391 ? -1.717 20.508 9.198 1.00 94.50 391 CYS A N 1
ATOM 3144 C CA . CYS A 1 391 ? -1.660 19.571 10.335 1.00 94.50 391 CYS A CA 1
ATOM 3145 C C . CYS A 1 391 ? -2.418 20.082 11.573 1.00 94.50 391 CYS A C 1
ATOM 3147 O O . CYS A 1 391 ? -3.039 19.297 12.286 1.00 94.50 391 CYS A O 1
ATOM 3149 N N . THR A 1 392 ? -2.411 21.396 11.814 1.00 94.62 392 THR A N 1
ATOM 3150 C CA . THR A 1 392 ? -3.152 22.027 12.916 1.00 94.62 392 THR A CA 1
ATOM 3151 C C . THR A 1 392 ? -4.663 21.816 12.789 1.00 94.62 392 THR A C 1
ATOM 3153 O O . THR A 1 392 ? -5.301 21.438 13.770 1.00 94.62 392 THR A O 1
ATOM 3156 N N . LEU A 1 393 ? -5.239 21.991 11.592 1.00 95.62 393 LEU A N 1
ATOM 3157 C CA . LEU A 1 393 ? -6.669 21.757 11.350 1.00 95.62 393 LEU A CA 1
ATOM 3158 C C . LEU A 1 393 ? -7.006 20.270 11.497 1.00 95.62 393 LEU A C 1
ATOM 3160 O O . LEU A 1 393 ? -7.981 19.913 12.160 1.00 95.62 393 LEU A O 1
ATOM 3164 N N . GLN A 1 394 ? -6.155 19.392 10.958 1.00 96.00 394 GLN A N 1
ATOM 3165 C CA . GLN A 1 394 ? -6.336 17.947 11.100 1.00 96.00 394 GLN A CA 1
ATOM 3166 C C . GLN A 1 394 ? -6.297 17.497 12.570 1.00 96.00 394 GLN A C 1
ATOM 3168 O O . GLN A 1 394 ? -7.123 16.679 12.982 1.00 96.00 394 GLN A O 1
ATOM 3173 N N . ARG A 1 395 ? -5.397 18.074 13.384 1.00 94.81 395 ARG A N 1
ATOM 3174 C CA . ARG A 1 395 ? -5.288 17.824 14.835 1.00 94.81 395 ARG A CA 1
ATOM 3175 C C . ARG A 1 395 ? -6.521 18.302 15.611 1.00 94.81 395 ARG A C 1
ATOM 3177 O O . ARG A 1 395 ? -6.853 17.727 16.642 1.00 94.81 395 ARG A O 1
ATOM 3184 N N . GLN A 1 396 ? -7.228 19.311 15.108 1.00 94.06 396 GLN A N 1
ATOM 3185 C CA . GLN A 1 396 ? -8.521 19.757 15.645 1.00 94.06 396 GLN A CA 1
ATOM 3186 C C . GLN A 1 396 ? -9.690 18.867 15.187 1.00 94.06 396 GLN A C 1
ATOM 3188 O O . GLN A 1 396 ? -10.844 19.143 15.511 1.00 94.06 396 GLN A O 1
ATOM 3193 N N . GLY A 1 397 ? -9.407 17.798 14.437 1.00 93.19 397 GLY A N 1
ATOM 3194 C CA . GLY A 1 397 ? -10.412 16.895 13.898 1.00 93.19 397 GLY A CA 1
ATOM 3195 C C . GLY A 1 397 ? -11.108 17.437 12.653 1.00 93.19 397 GLY A C 1
ATOM 3196 O O . GLY A 1 397 ? -12.186 16.952 12.335 1.00 93.19 397 GLY A O 1
ATOM 3197 N N . GLN A 1 398 ? -10.544 18.422 11.947 1.00 95.12 398 GLN A N 1
ATOM 3198 C CA . GLN A 1 398 ? -11.053 18.828 10.634 1.00 95.12 398 GLN A CA 1
ATOM 3199 C C . GLN A 1 398 ? -10.501 17.904 9.543 1.00 95.12 398 GLN A C 1
ATOM 3201 O O . GLN A 1 398 ? -9.353 17.461 9.604 1.00 95.12 398 GLN A O 1
ATOM 3206 N N . ILE A 1 399 ? -11.317 17.604 8.533 1.00 94.00 399 ILE A N 1
ATOM 3207 C CA . ILE A 1 399 ? -10.852 16.866 7.358 1.00 94.00 399 ILE A CA 1
ATOM 3208 C C . ILE A 1 399 ? -10.203 17.851 6.389 1.00 94.00 399 ILE A C 1
ATOM 3210 O O . ILE A 1 399 ? -10.833 18.817 5.966 1.00 94.00 399 ILE A O 1
ATOM 3214 N N . VAL A 1 400 ? -8.946 17.587 6.043 1.00 95.06 400 VAL A N 1
ATOM 3215 C CA . VAL A 1 400 ? -8.175 18.349 5.057 1.00 95.06 400 VAL A CA 1
ATOM 3216 C C . VAL A 1 400 ? -8.002 17.464 3.834 1.00 95.06 400 VAL A C 1
ATOM 3218 O O . VAL A 1 400 ? -7.509 16.346 3.960 1.00 95.06 400 VAL A O 1
ATOM 3221 N N . GLN A 1 401 ? -8.431 17.953 2.672 1.00 94.31 401 GLN A N 1
ATOM 3222 C CA . GLN A 1 401 ? -8.240 17.246 1.408 1.00 94.31 401 GLN A CA 1
ATOM 3223 C C . GLN A 1 401 ? -6.804 17.457 0.901 1.00 94.31 401 GLN A C 1
ATOM 3225 O O . GLN A 1 401 ? -6.292 18.576 1.012 1.00 94.31 401 GLN A O 1
ATOM 3230 N N . PRO A 1 402 ? -6.143 16.411 0.376 1.00 92.75 402 PRO A N 1
ATOM 3231 C CA . PRO A 1 402 ? -4.788 16.520 -0.152 1.00 92.75 402 PRO A CA 1
ATOM 3232 C C . PRO A 1 402 ? -4.760 17.392 -1.415 1.00 92.75 402 PRO A C 1
ATOM 3234 O O . PRO A 1 402 ? -5.712 17.414 -2.192 1.00 92.75 402 PRO A O 1
ATOM 3237 N N . SER A 1 403 ? -3.651 18.101 -1.645 1.00 90.38 403 SER A N 1
ATOM 3238 C CA . SER A 1 403 ? -3.484 18.920 -2.861 1.00 90.38 403 SER A CA 1
ATOM 3239 C C . SER A 1 403 ? -3.169 18.110 -4.126 1.00 90.38 403 SER A C 1
ATOM 3241 O O . SER A 1 403 ? -3.298 18.635 -5.232 1.00 90.38 403 SER A O 1
ATOM 3243 N N . LEU A 1 404 ? -2.751 16.850 -3.967 1.00 87.56 404 LEU A N 1
ATOM 3244 C CA . LEU A 1 404 ? -2.445 15.901 -5.038 1.00 87.56 404 LEU A CA 1
ATOM 3245 C C . LEU A 1 404 ? -3.278 14.630 -4.840 1.00 87.56 404 LEU A C 1
ATOM 3247 O O . LEU A 1 404 ? -3.284 14.077 -3.737 1.00 87.56 404 LEU A O 1
ATOM 3251 N N . GLU A 1 405 ? -3.924 14.154 -5.907 1.00 78.75 405 GLU A N 1
ATOM 3252 C CA . GLU A 1 405 ? -4.685 12.894 -5.943 1.00 78.75 405 GLU A CA 1
ATOM 3253 C C . GLU A 1 405 ? -4.161 11.931 -7.005 1.00 78.75 405 GLU A C 1
ATOM 3255 O O . GLU A 1 405 ? -3.792 12.408 -8.105 1.00 78.75 405 GLU A O 1
#

Secondary structure (DSSP, 8-state):
----EEE-TTSPP-SS-TTEEES-TTS--TTTTGGGT----TTEEEEEESSSSEEEEEE-SS----TT-S---EEEEEETT--EEEEE--SSS-----------PPPPPPPP-SSTT-PPPTTPPP-PPPTTTS-SEEEEEEEEEEEESSPPPTT--EEEEEEEEEPPPSSSSTTSS--BSSTTPPPEEEEEEEE--TTS-EEEEEETT--EEEEEEETTS-EEEE-SS-B---TT-EEEEEEES--TTSPP---SS--GGGGSPPBPPBPPPTTBTTB-HHHHTHHHHHHHTHHHHHH---TT----S---TTSSS-HHHHHHGGG-----TTS---SSPPTTSSHHHH-HHHHHHHS--TT----HHHHHHHHHHHHTTTBS-SSSS-HHHHHTT-----S--

Radius of gyration: 26.37 Å; Cα contacts (8 Å, |Δi|>4): 802; chains: 1; bounding box: 64×47×82 Å

Foldseek 3Di:
DAWDWAAQPLDDCPVPCPRIDTQAPVADDQPPCVVVPDQQRPFWDQWDDPDPFKIWIKGFPVSDPDPPAAWRIFIWIATSNGDTDGPDTDRRHHDHNDDDDDDDDDDDDDQDQFPQCHDDDVPDDDDGDPPVPFDQKEKEKEQAACQAPAGAPPPFDFFKKWKKFFFDDPDDDWPQPPFADATRGTFMATQAMFTQDPRRMAMAMDGAPTWIWIFGATPLRFGQFTALGTDGHHGSHYHYHHYDHHDPNDDRDDDPDRRPNVVDDHDYGDDADPQRRPHACVVLALVCCVVFPQVCLPPPPPPPRQHLAQDDLPDLGGSNRVRQSVQAFAHYPVDDDDSTDHGLCAFLSVGNVVVCQPDDDPNGDDDSSNSSSNSVCRNVRNTNANESPDSSCSSVVHDDDYPGD

Solvent-accessible surface area (backbone atoms only — not comparable to full-atom values): 23308 Å² total; per-residue (Å²): 98,14,46,49,68,47,75,43,89,85,46,69,80,72,89,74,55,71,23,52,43,72,37,35,77,94,38,41,48,60,89,80,43,39,90,76,77,54,74,74,24,63,32,28,38,61,70,37,77,78,51,99,52,36,27,40,28,25,38,29,89,80,57,65,99,46,97,84,58,59,34,59,26,20,34,25,43,33,36,65,85,55,52,74,42,83,74,48,67,48,91,69,41,51,38,67,76,70,74,85,91,69,94,73,84,80,75,84,85,72,86,68,65,40,63,87,61,61,78,66,58,96,90,56,75,94,72,85,73,60,75,87,76,46,54,66,47,22,42,40,37,34,49,18,56,83,43,31,67,63,76,66,58,88,89,71,53,62,39,29,37,36,39,31,34,64,41,64,72,97,62,90,56,78,54,69,62,65,34,43,75,27,48,75,54,70,28,37,27,44,66,15,33,38,68,31,38,97,79,33,6,26,29,29,48,42,60,36,73,38,52,29,32,49,26,44,13,29,82,79,61,42,48,36,36,51,59,75,58,70,48,68,40,44,31,66,24,75,49,73,39,67,31,51,66,44,58,88,87,56,77,83,79,83,67,98,60,82,44,70,29,74,76,51,79,59,38,68,58,44,71,63,68,76,35,30,74,40,25,25,32,53,54,44,47,46,60,58,30,61,74,74,38,21,67,60,22,69,72,48,89,50,92,81,52,58,53,41,45,60,63,66,87,91,52,96,64,37,38,24,63,66,59,47,49,91,31,51,33,59,68,35,69,91,46,95,65,74,78,67,63,61,48,53,64,41,24,31,68,49,12,55,45,47,53,50,76,74,43,94,46,95,82,65,81,75,53,74,67,59,50,38,43,53,32,52,40,26,50,60,38,41,49,43,36,24,38,82,59,66,64,70,49,36,70,73,49,44,89,54,81,57,96,48,123

Sequence (405 aa):
YGSLILIDPQVKDDNLMAAIRRITPDQLFPESEIRHGGTNPNRYATAHPLSEQFYICVYDPFGVWNAHFTNNFGIYLLDVFGNRTLLYRDPQISCRDAFPLRTRKMQPVVPHRTLLGKPLAPGEKFQPIDESELPKTANIGLVNVYDSKYPFPEGTKISRLRVVQVLPKPNFVANQPRIGYGNQKNARRILGTVPVEEDGSAYFSVPVNIPIYFQALDENGVAVQTMRSDTYVHAGEELICQGCHEDRHSAITARPQVPQAMRRAPSTLTPDPEGTDPFNYVKLIQPILDAKCVKCHEESDDPKAIDLSRGPENEHFFTSFRNLKPYCFYFDHNHWTDPETMPGKFGSNASKLYRILTSEHHGLKLTPEELYRFTLWMDNNCDFYGAYEECTLQRQGQIVQPSLE

pLDDT: mean 89.64, std 9.66, range [52.78, 98.62]

Mean predicted aligned error: 7.23 Å

Nearest PDB structures (foldseek):
  5c2v-assembly1_A  TM=6.324E-01  e=4.065E-15  Candidatus Kuenenia stuttgartensis
  5c2v-assembly1_D  TM=6.400E-01  e=1.601E-14  Candidatus Kuenenia stuttgartensis
  7usy-assembly1_J  TM=1.816E-01  e=1.189E+00  Caenorhabditis elegans
  3gw6-assembly1_F  TM=1.183E-01  e=2.291E+00  Escherichia phage K1F
  3gw6-assembly2_D  TM=1.229E-01  e=5.943E+00  Escherichia phage K1F